Protein AF-0000000086684726 (afdb_homodimer)

InterPro domains:
  IPR029063 S-adenosyl-L-methionine-dependent methyltransferase superfamily [G3DSA:3.40.50.150] (18-188)
  IPR029063 S-adenosyl-L-methionine-dependent methyltransferase superfamily [SSF53335] (16-173)

Radius of gyration: 24.06 Å; Cα contacts (8 Å, |Δi|>4): 917; chains: 2; bounding box: 47×76×48 Å

Organism: NCBI:txid175570

Structure (mmCIF, N/CA/C/O backbone):
data_AF-0000000086684726-model_v1
#
loop_
_entity.id
_entity.type
_entity.pdbx_description
1 polymer 'Methyltransferase domain-containing protein'
#
loop_
_atom_site.group_PDB
_atom_site.id
_atom_site.type_symbol
_atom_site.label_atom_id
_atom_site.label_alt_id
_atom_site.label_comp_id
_atom_site.label_asym_id
_atom_site.label_entity_id
_atom_site.label_seq_id
_atom_site.pdbx_PDB_ins_code
_atom_site.Cartn_x
_atom_site.Cartn_y
_atom_site.Cartn_z
_atom_site.occupancy
_atom_site.B_iso_or_equiv
_atom_site.auth_seq_id
_atom_site.auth_comp_id
_atom_site.auth_asym_id
_atom_site.auth_atom_id
_atom_site.pdbx_PDB_model_num
ATOM 1 N N . MET A 1 1 ? 11.695 -33.219 -19.594 1 61.22 1 MET A N 1
ATOM 2 C CA . MET A 1 1 ? 12.453 -32.031 -19.188 1 61.22 1 MET A CA 1
ATOM 3 C C . MET A 1 1 ? 12.594 -31.984 -17.672 1 61.22 1 MET A C 1
ATOM 5 O O . MET A 1 1 ? 11.789 -32.562 -16.938 1 61.22 1 MET A O 1
ATOM 9 N N . ARG A 1 2 ? 13.844 -31.469 -17.125 1 91.81 2 ARG A N 1
ATOM 10 C CA . ARG A 1 2 ? 14.305 -31.406 -15.734 1 91.81 2 ARG A CA 1
ATOM 11 C C . ARG A 1 2 ? 13.258 -30.75 -14.844 1 91.81 2 ARG A C 1
ATOM 13 O O . ARG A 1 2 ? 13.039 -31.203 -13.711 1 91.81 2 ARG A O 1
ATOM 20 N N . ILE A 1 3 ? 12.375 -30.047 -15.414 1 97.62 3 ILE A N 1
ATOM 21 C CA . ILE A 1 3 ? 11.414 -29.312 -14.609 1 97.62 3 ILE A CA 1
ATOM 22 C C . ILE A 1 3 ? 10.25 -30.219 -14.227 1 97.62 3 ILE A C 1
ATOM 24 O O . ILE A 1 3 ? 9.891 -30.328 -13.055 1 97.62 3 ILE A O 1
ATOM 28 N N . ARG A 1 4 ? 9.664 -30.953 -15.18 1 96.06 4 ARG A N 1
ATOM 29 C CA . ARG A 1 4 ? 8.539 -31.859 -14.953 1 96.06 4 ARG A CA 1
ATOM 30 C C . ARG A 1 4 ? 8.898 -32.938 -13.938 1 96.06 4 ARG A C 1
ATOM 32 O O . ARG A 1 4 ? 8.078 -33.312 -13.094 1 96.06 4 ARG A O 1
ATOM 39 N N . GLU A 1 5 ? 10.117 -33.406 -14.078 1 97.06 5 GLU A N 1
ATOM 40 C CA . GLU A 1 5 ? 10.578 -34.438 -13.148 1 97.06 5 GLU A CA 1
ATOM 41 C C . GLU A 1 5 ? 10.617 -33.906 -11.719 1 97.06 5 GLU A C 1
ATOM 43 O O . GLU A 1 5 ? 10.211 -34.594 -10.781 1 97.06 5 GLU A O 1
ATOM 48 N N . VAL A 1 6 ? 11.117 -32.688 -11.57 1 98.25 6 VAL A N 1
ATOM 49 C CA . VAL A 1 6 ? 11.211 -32.062 -10.25 1 98.25 6 VAL A CA 1
ATOM 50 C C . VAL A 1 6 ? 9.805 -31.844 -9.688 1 98.25 6 VAL A C 1
ATOM 52 O O . VAL A 1 6 ? 9.555 -32.094 -8.508 1 98.25 6 VAL A O 1
ATOM 55 N N . ARG A 1 7 ? 8.867 -31.406 -10.531 1 98.25 7 ARG A N 1
ATOM 56 C CA . ARG A 1 7 ? 7.488 -31.188 -10.102 1 98.25 7 ARG A CA 1
ATOM 57 C C . ARG A 1 7 ? 6.832 -32.5 -9.664 1 98.25 7 ARG A C 1
ATOM 59 O O . ARG A 1 7 ? 6.172 -32.531 -8.625 1 98.25 7 ARG A O 1
ATOM 66 N N . GLU A 1 8 ? 7.074 -33.531 -10.469 1 97.44 8 GLU A N 1
ATOM 67 C CA . GLU A 1 8 ? 6.496 -34.812 -10.164 1 97.44 8 GLU A CA 1
ATOM 68 C C . GLU A 1 8 ? 7.066 -35.375 -8.859 1 97.44 8 GLU A C 1
ATOM 70 O O . GLU A 1 8 ? 6.336 -35.969 -8.055 1 97.44 8 GLU A O 1
ATOM 75 N N . LYS A 1 9 ? 8.328 -35.25 -8.719 1 97.56 9 LYS A N 1
ATOM 76 C CA . LYS A 1 9 ? 8.977 -35.688 -7.492 1 97.56 9 LYS A CA 1
ATOM 77 C C . LYS A 1 9 ? 8.43 -34.969 -6.273 1 97.56 9 LYS A C 1
ATOM 79 O O . LYS A 1 9 ? 8.188 -35.562 -5.23 1 97.56 9 LYS A O 1
ATOM 84 N N . LEU A 1 10 ? 8.273 -33.625 -6.379 1 97.62 10 LEU A N 1
ATOM 85 C CA . LEU A 1 10 ? 7.734 -32.844 -5.277 1 97.62 10 LEU A CA 1
ATOM 86 C C . LEU A 1 10 ? 6.336 -33.312 -4.898 1 97.62 10 LEU A C 1
ATOM 88 O O . LEU A 1 10 ? 6.008 -33.406 -3.715 1 97.62 10 LEU A O 1
ATOM 92 N N . GLU A 1 11 ? 5.523 -33.562 -5.922 1 96 11 GLU A N 1
ATOM 93 C CA . GLU A 1 11 ? 4.16 -34 -5.688 1 96 11 GLU A CA 1
ATOM 94 C C . GLU A 1 11 ? 4.141 -35.375 -5.023 1 96 11 GLU A C 1
ATOM 96 O O . GLU A 1 11 ? 3.377 -35.625 -4.082 1 96 11 GLU A O 1
ATOM 101 N N . ARG A 1 12 ? 4.973 -36.219 -5.469 1 96.06 12 ARG A N 1
ATOM 102 C CA . ARG A 1 12 ? 4.977 -37.594 -5.027 1 96.06 12 ARG A CA 1
ATOM 103 C C . ARG A 1 12 ? 5.625 -37.75 -3.652 1 96.06 12 ARG A C 1
ATOM 105 O O . ARG A 1 12 ? 5.09 -38.406 -2.771 1 96.06 12 ARG A O 1
ATOM 112 N N . ASP A 1 13 ? 6.762 -37.125 -3.402 1 96.38 13 ASP A N 1
ATOM 113 C CA . ASP A 1 13 ? 7.609 -37.375 -2.244 1 96.38 13 ASP A CA 1
ATOM 114 C C . ASP A 1 13 ? 7.531 -36.25 -1.232 1 96.38 13 ASP A C 1
ATOM 116 O O . ASP A 1 13 ? 7.953 -36.406 -0.085 1 96.38 13 ASP A O 1
ATOM 120 N N . GLY A 1 14 ? 6.996 -35.094 -1.645 1 96.75 14 GLY A N 1
ATOM 121 C CA . GLY A 1 14 ? 7.129 -33.906 -0.823 1 96.75 14 GLY A CA 1
ATOM 122 C C . GLY A 1 14 ? 8.5 -33.25 -0.923 1 96.75 14 GLY A C 1
ATOM 123 O O . GLY A 1 14 ? 9.344 -33.719 -1.697 1 96.75 14 GLY A O 1
ATOM 124 N N . PRO A 1 15 ? 8.641 -32.125 -0.249 1 97.44 15 PRO A N 1
ATOM 125 C CA . PRO A 1 15 ? 9.938 -31.469 -0.28 1 97.44 15 PRO A CA 1
ATOM 126 C C . PRO A 1 15 ? 11.008 -32.188 0.53 1 97.44 15 PRO A C 1
ATOM 128 O O . PRO A 1 15 ? 10.68 -32.938 1.456 1 97.44 15 PRO A O 1
ATOM 131 N N . PRO A 1 16 ? 12.258 -32.031 0.185 1 95.75 16 PRO A N 1
ATOM 132 C CA . PRO A 1 16 ? 13.328 -32.688 0.925 1 95.75 16 PRO A CA 1
ATOM 133 C C . PRO A 1 16 ? 13.383 -32.281 2.393 1 95.75 16 PRO A C 1
ATOM 135 O O . PRO A 1 16 ? 13.914 -33 3.229 1 95.75 16 PRO A O 1
ATOM 138 N N . TRP A 1 17 ? 12.828 -31.109 2.689 1 96.5 17 TRP A N 1
ATOM 139 C CA . TRP A 1 17 ? 12.742 -30.562 4.043 1 96.5 17 TRP A CA 1
ATOM 140 C C . TRP A 1 17 ? 11.43 -29.812 4.246 1 96.5 17 TRP A C 1
ATOM 142 O O . TRP A 1 17 ? 10.969 -29.109 3.344 1 96.5 17 TRP A O 1
ATOM 152 N N . ALA A 1 18 ? 10.812 -29.984 5.297 1 97 18 ALA A N 1
ATOM 153 C CA . ALA A 1 18 ? 9.602 -29.25 5.652 1 97 18 ALA A CA 1
ATOM 154 C C . ALA A 1 18 ? 9.633 -28.812 7.113 1 97 18 ALA A C 1
ATOM 156 O O . ALA A 1 18 ? 10.32 -29.422 7.934 1 97 18 ALA A O 1
ATOM 157 N N . ARG A 1 19 ? 8.961 -27.75 7.5 1 95.88 19 ARG A N 1
ATOM 158 C CA . ARG A 1 19 ? 8.938 -27.219 8.852 1 95.88 19 ARG A CA 1
ATOM 159 C C . ARG A 1 19 ? 8.336 -28.219 9.828 1 95.88 19 ARG A C 1
ATOM 161 O O . ARG A 1 19 ? 8.75 -28.281 10.992 1 95.88 19 ARG A O 1
ATOM 168 N N . ASP A 1 20 ? 7.332 -28.953 9.383 1 93.88 20 ASP A N 1
ATOM 169 C CA . ASP A 1 20 ? 6.746 -30.094 10.094 1 93.88 20 ASP A CA 1
ATOM 170 C C . ASP A 1 20 ? 6.059 -31.047 9.125 1 93.88 20 ASP A C 1
ATOM 172 O O . ASP A 1 20 ? 6.07 -30.828 7.91 1 93.88 20 ASP A O 1
ATOM 176 N N . ASP A 1 21 ? 5.43 -32.062 9.602 1 91.81 21 ASP A N 1
ATOM 177 C CA . ASP A 1 21 ? 4.938 -33.156 8.781 1 91.81 21 ASP A CA 1
ATOM 178 C C . ASP A 1 21 ? 3.766 -32.719 7.91 1 91.81 21 ASP A C 1
ATOM 180 O O . ASP A 1 21 ? 3.574 -33.219 6.805 1 91.81 21 ASP A O 1
ATOM 184 N N . ASN A 1 22 ? 3.043 -31.766 8.344 1 93.31 22 ASN A N 1
ATOM 185 C CA . ASN A 1 22 ? 1.825 -31.375 7.637 1 93.31 22 ASN A CA 1
ATOM 186 C C . ASN A 1 22 ? 1.992 -30.031 6.93 1 93.31 22 ASN A C 1
ATOM 188 O O . ASN A 1 22 ? 1.096 -29.594 6.207 1 93.31 22 ASN A O 1
ATOM 192 N N . ASP A 1 23 ? 3.143 -29.453 7.07 1 95.5 23 ASP A N 1
ATOM 193 C CA . ASP A 1 23 ? 3.342 -28.078 6.629 1 95.5 23 ASP A CA 1
ATOM 194 C C . ASP A 1 23 ? 3.242 -27.969 5.109 1 95.5 23 ASP A C 1
ATOM 196 O O . ASP A 1 23 ? 2.592 -27.062 4.59 1 95.5 23 ASP A O 1
ATOM 200 N N . PHE A 1 24 ? 3.889 -28.922 4.418 1 96.38 24 PHE A N 1
ATOM 201 C CA . PHE A 1 24 ? 3.895 -28.891 2.961 1 96.38 24 PHE A CA 1
ATOM 202 C C . PHE A 1 24 ? 2.471 -28.922 2.414 1 96.38 24 PHE A C 1
ATOM 204 O O . PHE A 1 24 ? 2.109 -28.094 1.569 1 96.38 24 PHE A O 1
ATOM 211 N N . ARG A 1 25 ? 1.655 -29.781 2.9 1 93.06 25 ARG A N 1
ATOM 212 C CA . ARG A 1 25 ? 0.284 -29.953 2.428 1 93.06 25 ARG A CA 1
ATOM 213 C C . ARG A 1 25 ? -0.541 -28.688 2.693 1 93.06 25 ARG A C 1
ATOM 215 O O . ARG A 1 25 ? -1.394 -28.328 1.886 1 93.06 25 ARG A O 1
ATOM 222 N N . THR A 1 26 ? -0.27 -28 3.729 1 92 26 THR A N 1
ATOM 223 C CA . THR A 1 26 ? -1.073 -26.859 4.148 1 92 26 THR A CA 1
ATOM 224 C C . THR A 1 26 ? -0.621 -25.578 3.438 1 92 26 THR A C 1
ATOM 226 O O . THR A 1 26 ? -1.438 -24.719 3.127 1 92 26 THR A O 1
ATOM 229 N N . VAL A 1 27 ? 0.619 -25.531 3.119 1 94.94 27 VAL A N 1
ATOM 230 C CA . VAL A 1 27 ? 1.208 -24.266 2.674 1 94.94 27 VAL A CA 1
ATOM 231 C C . VAL A 1 27 ? 1.315 -24.266 1.15 1 94.94 27 VAL A C 1
ATOM 233 O O . VAL A 1 27 ? 1.124 -23.219 0.516 1 94.94 27 VAL A O 1
ATOM 236 N N . ALA A 1 28 ? 1.524 -25.375 0.57 1 96.31 28 ALA A N 1
ATOM 237 C CA . ALA A 1 28 ? 1.845 -25.438 -0.854 1 96.31 28 ALA A CA 1
ATOM 238 C C . ALA A 1 28 ? 0.579 -25.391 -1.704 1 96.31 28 ALA A C 1
ATOM 240 O O . ALA A 1 28 ? -0.448 -25.969 -1.332 1 96.31 28 ALA A O 1
ATOM 241 N N . LEU A 1 29 ? 0.647 -24.719 -2.832 1 97.88 29 LEU A N 1
ATOM 242 C CA . LEU A 1 29 ? -0.391 -24.828 -3.852 1 97.88 29 LEU A CA 1
ATOM 243 C C . LEU A 1 29 ? -0.5 -26.266 -4.371 1 97.88 29 LEU A C 1
ATOM 245 O O . LEU A 1 29 ? 0.508 -26.875 -4.723 1 97.88 29 LEU A O 1
ATOM 249 N N . PRO A 1 30 ? -1.671 -26.828 -4.402 1 97.12 30 PRO A N 1
ATOM 250 C CA . PRO A 1 30 ? -1.813 -28.188 -4.914 1 97.12 30 PRO A CA 1
ATOM 251 C C . PRO A 1 30 ? -1.325 -28.344 -6.352 1 97.12 30 PRO A C 1
ATOM 253 O O . PRO A 1 30 ? -1.469 -27.406 -7.152 1 97.12 30 PRO A O 1
ATOM 256 N N . ALA A 1 31 ? -0.824 -29.547 -6.676 1 97.38 31 ALA A N 1
ATOM 257 C CA . ALA A 1 31 ? -0.198 -29.828 -7.965 1 97.38 31 ALA A CA 1
ATOM 258 C C . ALA A 1 31 ? -1.149 -29.516 -9.117 1 97.38 31 ALA A C 1
ATOM 260 O O . ALA A 1 31 ? -0.731 -28.984 -10.148 1 97.38 31 ALA A O 1
ATOM 261 N N . HIS A 1 32 ? -2.361 -29.875 -8.93 1 97.31 32 HIS A N 1
ATOM 262 C CA . HIS A 1 32 ? -3.34 -29.625 -9.984 1 97.31 32 HIS A CA 1
ATOM 263 C C . HIS A 1 32 ? -3.533 -28.141 -10.227 1 97.31 32 HIS A C 1
ATOM 265 O O . HIS A 1 32 ? -3.666 -27.703 -11.375 1 97.31 32 HIS A O 1
ATOM 271 N N . ASP A 1 33 ? -3.68 -27.312 -9.203 1 98.44 33 ASP A N 1
ATOM 272 C CA . ASP A 1 33 ? -3.775 -25.859 -9.344 1 98.44 33 ASP A CA 1
ATOM 273 C C . ASP A 1 33 ? -2.514 -25.281 -9.984 1 98.44 33 ASP A C 1
ATOM 275 O O . ASP A 1 33 ? -2.584 -24.328 -10.766 1 98.44 33 ASP A O 1
ATOM 279 N N . CYS A 1 34 ? -1.343 -25.844 -9.688 1 98.69 34 CYS A N 1
ATOM 280 C CA . CYS A 1 34 ? -0.099 -25.469 -10.352 1 98.69 34 CYS A CA 1
ATOM 281 C C . CYS A 1 34 ? -0.183 -25.719 -11.852 1 98.69 34 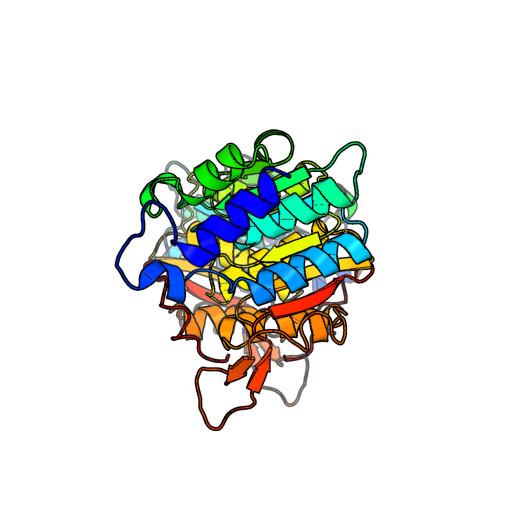CYS A C 1
ATOM 283 O O . CYS A 1 34 ? 0.302 -24.906 -12.648 1 98.69 34 CYS A O 1
ATOM 285 N N . ASP A 1 35 ? -0.752 -26.844 -12.219 1 98.56 35 ASP A N 1
ATOM 286 C CA . ASP A 1 35 ? -0.927 -27.156 -13.633 1 98.56 35 ASP A CA 1
ATOM 287 C C . ASP A 1 35 ? -1.808 -26.109 -14.312 1 98.56 35 ASP A C 1
ATOM 289 O O . ASP A 1 35 ? -1.526 -25.688 -15.438 1 98.56 35 ASP A O 1
ATOM 293 N N . LEU A 1 36 ? -2.896 -25.719 -13.641 1 98.69 36 LEU A N 1
ATOM 294 C CA . LEU A 1 36 ? -3.781 -24.703 -14.18 1 98.69 36 LEU A CA 1
ATOM 295 C C . LEU A 1 36 ? -3.047 -23.375 -14.336 1 98.69 36 LEU A C 1
ATOM 297 O O . LEU A 1 36 ? -3.211 -22.688 -15.344 1 98.69 36 LEU A O 1
ATOM 301 N N . LEU A 1 37 ? -2.283 -23.031 -13.359 1 98.88 37 LEU A N 1
ATOM 302 C CA . LEU A 1 37 ? -1.477 -21.812 -13.422 1 98.88 37 LEU A CA 1
ATOM 303 C C . LEU A 1 37 ? -0.51 -21.859 -14.602 1 98.88 37 LEU A C 1
ATOM 305 O O . LEU A 1 37 ? -0.427 -20.906 -15.375 1 98.88 37 LEU A O 1
ATOM 309 N N . ARG A 1 38 ? 0.219 -22.984 -14.734 1 98.75 38 ARG A N 1
ATOM 310 C CA . ARG A 1 38 ? 1.141 -23.188 -15.844 1 98.75 38 ARG A CA 1
ATOM 311 C C . ARG A 1 38 ? 0.432 -23.016 -17.188 1 98.75 38 ARG A C 1
ATOM 313 O O . ARG A 1 38 ? 0.893 -22.266 -18.047 1 98.75 38 ARG A O 1
ATOM 320 N N . ASP A 1 39 ? -0.65 -23.672 -17.328 1 98.56 39 ASP A N 1
ATOM 321 C CA . ASP A 1 39 ? -1.38 -23.656 -18.594 1 98.56 39 ASP A CA 1
ATOM 322 C C . ASP A 1 39 ? -1.884 -22.25 -18.922 1 98.56 39 ASP A C 1
ATOM 324 O O . ASP A 1 39 ? -1.852 -21.828 -20.078 1 98.56 39 ASP A O 1
ATOM 328 N N . LEU A 1 40 ? -2.371 -21.547 -17.891 1 98.69 40 LEU A N 1
ATOM 329 C CA . LEU A 1 40 ? -2.84 -20.172 -18.062 1 98.69 40 LEU A CA 1
ATOM 330 C C . LEU A 1 40 ? -1.716 -19.281 -18.562 1 98.69 40 LEU A C 1
ATOM 332 O O . LEU A 1 40 ? -1.909 -18.5 -19.5 1 98.69 40 LEU A O 1
ATOM 336 N N . LEU A 1 41 ? -0.564 -19.375 -17.984 1 98.81 41 LEU A N 1
ATOM 337 C CA . LEU A 1 41 ? 0.571 -18.547 -18.359 1 98.81 41 LEU A CA 1
ATOM 338 C C . LEU A 1 41 ? 1.058 -18.875 -19.766 1 98.81 41 LEU A C 1
ATOM 340 O O . LEU A 1 41 ? 1.5 -17.984 -20.5 1 98.81 41 LEU A O 1
ATOM 344 N N . ILE A 1 42 ? 1.003 -20.156 -20.156 1 98.75 42 ILE A N 1
ATOM 345 C CA . ILE A 1 42 ? 1.355 -20.547 -21.5 1 98.75 42 ILE A CA 1
ATOM 346 C C . ILE A 1 42 ? 0.373 -19.938 -22.5 1 98.75 42 ILE A C 1
ATOM 348 O O . ILE A 1 42 ? 0.782 -19.359 -23.516 1 98.75 42 ILE A O 1
ATOM 352 N N . THR A 1 43 ? -0.914 -20.078 -22.203 1 98.12 43 THR A N 1
ATOM 353 C CA . THR A 1 43 ? -1.956 -19.531 -23.062 1 98.12 43 THR A CA 1
ATOM 354 C C . THR A 1 43 ? -1.76 -18.031 -23.25 1 98.12 43 THR A C 1
ATOM 356 O O . THR A 1 43 ? -1.942 -17.516 -24.359 1 98.12 43 THR A O 1
ATOM 359 N N . GLU A 1 44 ? -1.33 -17.312 -22.219 1 98.12 44 GLU A N 1
ATOM 360 C CA . GLU A 1 44 ? -1.139 -15.867 -22.234 1 98.12 44 GLU A CA 1
ATOM 361 C C . GLU A 1 44 ? 0.215 -15.5 -22.844 1 98.12 44 GLU A C 1
ATOM 363 O O . GLU A 1 44 ? 0.525 -14.312 -23 1 98.12 44 GLU A O 1
ATOM 368 N N . ARG A 1 45 ? 1.007 -16.484 -23.109 1 98.62 45 ARG A N 1
ATOM 369 C CA . ARG A 1 45 ? 2.359 -16.312 -23.625 1 98.62 45 ARG A CA 1
ATOM 370 C C . ARG A 1 45 ? 3.17 -15.367 -22.734 1 98.62 45 ARG A C 1
ATOM 372 O O . ARG A 1 45 ? 3.838 -14.461 -23.219 1 98.62 45 ARG A O 1
ATOM 379 N N . ALA A 1 46 ? 3.045 -15.578 -21.422 1 98.75 46 ALA A N 1
ATOM 380 C CA . ALA A 1 46 ? 3.76 -14.742 -20.469 1 98.75 46 ALA A CA 1
ATOM 381 C C . ALA A 1 46 ? 5.266 -14.953 -20.578 1 98.75 46 ALA A C 1
ATOM 383 O O . ALA A 1 46 ? 5.738 -16.094 -20.609 1 98.75 46 ALA A O 1
ATOM 384 N N . ALA A 1 47 ? 6.004 -13.875 -20.594 1 98.81 47 ALA A N 1
ATOM 385 C CA . ALA A 1 47 ? 7.465 -13.922 -20.641 1 98.81 47 ALA A CA 1
ATOM 386 C C . ALA A 1 47 ? 8.086 -13.445 -19.344 1 98.81 47 ALA A C 1
ATOM 388 O O . ALA A 1 47 ? 9.18 -13.875 -18.969 1 98.81 47 ALA A O 1
ATOM 389 N N . THR A 1 48 ? 7.453 -12.516 -18.719 1 98.94 48 THR A N 1
ATOM 390 C CA . THR A 1 48 ? 7.926 -11.93 -17.469 1 98.94 48 THR A CA 1
ATOM 391 C C . THR A 1 48 ? 6.867 -12.055 -16.375 1 98.94 48 THR A C 1
ATOM 393 O O . THR A 1 48 ? 5.73 -11.609 -16.547 1 98.94 48 THR A O 1
ATOM 396 N N . VAL A 1 49 ? 7.25 -12.703 -15.242 1 98.94 49 VAL A N 1
ATOM 397 C CA . VAL A 1 49 ? 6.301 -12.969 -14.172 1 98.94 49 VAL A CA 1
ATOM 398 C C . VAL A 1 49 ? 6.898 -12.547 -12.828 1 98.94 49 VAL A C 1
ATOM 400 O O . VAL A 1 49 ? 8.086 -12.781 -12.57 1 98.94 49 VAL A O 1
ATOM 403 N N . VAL A 1 50 ? 6.129 -11.867 -12 1 99 50 VAL A N 1
ATOM 404 C CA . VAL A 1 50 ? 6.469 -11.578 -10.609 1 99 50 VAL A CA 1
ATOM 405 C C . VAL A 1 50 ? 5.688 -12.508 -9.68 1 99 50 VAL A C 1
ATOM 407 O O . VAL A 1 50 ? 4.477 -12.688 -9.844 1 99 50 VAL A O 1
ATOM 410 N N . GLU A 1 51 ? 6.34 -13.148 -8.797 1 99 51 GLU A N 1
ATOM 411 C CA . GLU A 1 51 ? 5.703 -14.008 -7.801 1 99 51 GLU A CA 1
ATOM 412 C C . GLU A 1 51 ? 6.004 -13.523 -6.383 1 99 51 GLU A C 1
ATOM 414 O O . GLU A 1 51 ? 7.156 -13.242 -6.047 1 99 51 GLU A O 1
ATOM 419 N N . ILE A 1 52 ? 4.977 -13.367 -5.625 1 98.94 52 ILE A N 1
ATOM 420 C CA . ILE A 1 52 ? 5.09 -13.031 -4.211 1 98.94 52 ILE A CA 1
ATOM 421 C C . ILE A 1 52 ? 4.809 -14.266 -3.363 1 98.94 52 ILE A C 1
ATOM 423 O O . ILE A 1 52 ? 3.674 -14.75 -3.318 1 98.94 52 ILE A O 1
ATOM 427 N N . GLY A 1 53 ? 5.816 -14.719 -2.656 1 98.75 53 GLY A N 1
ATOM 428 C CA . GLY A 1 53 ? 5.73 -15.977 -1.931 1 98.75 53 GLY A CA 1
ATOM 429 C C . GLY A 1 53 ? 6.336 -17.141 -2.688 1 98.75 53 GLY A C 1
ATOM 430 O O . GLY A 1 53 ? 6.086 -17.312 -3.883 1 98.75 53 GLY A O 1
ATOM 431 N N . LEU A 1 54 ? 7.164 -17.922 -2.021 1 98.75 54 LEU A N 1
ATOM 432 C CA . LEU A 1 54 ? 7.828 -19.047 -2.672 1 98.75 54 LEU A CA 1
ATOM 433 C C . LEU A 1 54 ? 7.586 -20.344 -1.901 1 98.75 54 LEU A C 1
ATOM 435 O O . LEU A 1 54 ? 7.242 -21.375 -2.494 1 98.75 54 LEU A O 1
ATOM 439 N N . ALA A 1 55 ? 7.82 -20.281 -0.528 1 98.12 55 ALA A N 1
ATOM 440 C CA . ALA A 1 55 ? 7.723 -21.438 0.368 1 98.12 55 ALA A CA 1
ATOM 441 C C . ALA A 1 55 ? 8.438 -22.656 -0.216 1 98.12 55 ALA A C 1
ATOM 443 O O . ALA A 1 55 ? 9.656 -22.641 -0.389 1 98.12 55 ALA A O 1
ATOM 444 N N . TYR A 1 56 ? 7.73 -23.672 -0.68 1 98.31 56 TYR A N 1
ATOM 445 C CA . TYR A 1 56 ? 8.344 -24.938 -1.073 1 98.31 56 TYR A CA 1
ATOM 446 C C . TYR A 1 56 ? 8.555 -25 -2.582 1 98.31 56 TYR A C 1
ATOM 448 O O . TYR A 1 56 ? 9.07 -25.984 -3.105 1 98.31 56 TYR A O 1
ATOM 456 N N . GLY A 1 57 ? 8.109 -24 -3.369 1 98.5 57 GLY A N 1
ATOM 457 C CA . GLY A 1 57 ? 8.516 -23.812 -4.754 1 98.5 57 GLY A CA 1
ATOM 458 C C . GLY A 1 57 ? 7.523 -24.391 -5.746 1 98.5 57 GLY A C 1
ATOM 459 O O . GLY A 1 57 ? 7.77 -24.375 -6.957 1 98.5 57 GLY A O 1
ATOM 460 N N . GLY A 1 58 ? 6.336 -24.891 -5.25 1 98.44 58 GLY A N 1
ATOM 461 C CA . GLY A 1 58 ? 5.375 -25.531 -6.137 1 98.44 58 GLY A CA 1
ATOM 462 C C . GLY A 1 58 ? 4.895 -24.625 -7.25 1 98.44 58 GLY A C 1
ATOM 463 O O . GLY A 1 58 ? 5.012 -24.953 -8.43 1 98.44 58 GLY A O 1
ATOM 464 N N . SER A 1 59 ? 4.336 -23.453 -6.895 1 98.81 59 SER A N 1
ATOM 465 C CA . SER A 1 59 ? 3.861 -22.516 -7.902 1 98.81 59 SER A CA 1
ATOM 466 C C . SER A 1 59 ? 5.008 -22.016 -8.773 1 98.81 59 SER A C 1
ATOM 468 O O . SER A 1 59 ? 4.848 -21.844 -9.984 1 98.81 59 SER A O 1
ATOM 470 N N . ALA A 1 60 ? 6.141 -21.797 -8.203 1 98.88 60 ALA A N 1
ATOM 471 C CA . ALA A 1 60 ? 7.289 -21.266 -8.938 1 98.88 60 ALA A CA 1
ATOM 472 C C . ALA A 1 60 ? 7.766 -22.266 -10 1 98.88 60 ALA A C 1
ATOM 474 O O . ALA A 1 60 ? 8.156 -21.859 -11.102 1 98.88 60 ALA A O 1
ATOM 475 N N . LEU A 1 61 ? 7.824 -23.531 -9.656 1 98.88 61 LEU A N 1
ATOM 476 C CA . LEU A 1 61 ? 8.18 -24.562 -10.633 1 98.88 61 LEU A CA 1
ATOM 477 C C . LEU A 1 61 ? 7.211 -24.547 -11.812 1 98.88 61 LEU A C 1
ATOM 479 O O . LEU A 1 61 ? 7.633 -24.656 -12.969 1 98.88 61 LEU A O 1
ATOM 483 N N . ALA A 1 62 ? 5.898 -24.422 -11.508 1 98.88 62 ALA A N 1
ATOM 484 C CA . ALA A 1 62 ? 4.887 -24.359 -12.555 1 98.88 62 ALA A CA 1
ATOM 485 C C . ALA A 1 62 ? 5.082 -23.109 -13.43 1 98.88 62 ALA A C 1
ATOM 487 O O . ALA A 1 62 ? 4.98 -23.188 -14.656 1 98.88 62 ALA A O 1
ATOM 488 N N . ILE A 1 63 ? 5.324 -21.969 -12.805 1 98.94 63 ILE A N 1
ATOM 489 C CA . ILE A 1 63 ? 5.566 -20.719 -13.531 1 98.94 63 ILE A CA 1
ATOM 490 C C . ILE A 1 63 ? 6.809 -20.859 -14.406 1 98.94 63 ILE A C 1
ATOM 492 O O . ILE A 1 63 ? 6.793 -20.5 -15.586 1 98.94 63 ILE A O 1
ATOM 496 N N . GLY A 1 64 ? 7.883 -21.391 -13.828 1 98.81 64 GLY A N 1
ATOM 497 C CA . GLY A 1 64 ? 9.086 -21.641 -14.609 1 98.81 64 GLY A CA 1
ATOM 498 C C . GLY A 1 64 ? 8.844 -22.516 -15.82 1 98.81 64 GLY A C 1
ATOM 499 O O . GLY A 1 64 ? 9.344 -22.234 -16.906 1 98.81 64 GLY A O 1
ATOM 500 N N . GLU A 1 65 ? 8.117 -23.609 -15.617 1 98.69 65 GLU A N 1
ATOM 501 C CA . GLU A 1 65 ? 7.781 -24.484 -16.734 1 98.69 65 GLU A CA 1
ATOM 502 C C . GLU A 1 65 ? 7.043 -23.734 -17.828 1 98.69 65 GLU A C 1
ATOM 504 O O . GLU A 1 65 ? 7.32 -23.922 -19.016 1 98.69 65 GLU A O 1
ATOM 509 N N . ALA A 1 66 ? 6.113 -22.906 -17.453 1 98.81 66 ALA A N 1
ATOM 510 C CA . ALA A 1 66 ? 5.367 -22.109 -18.422 1 98.81 66 ALA A CA 1
ATOM 511 C C . ALA A 1 66 ? 6.297 -21.203 -19.219 1 98.81 66 ALA A C 1
ATOM 513 O O . ALA A 1 66 ? 6.199 -21.125 -20.453 1 98.81 66 ALA A O 1
ATOM 514 N N . LEU A 1 67 ? 7.191 -20.516 -18.5 1 98.69 67 LEU A N 1
ATOM 515 C CA . LEU A 1 67 ? 8.086 -19.562 -19.156 1 98.69 67 LEU A CA 1
ATOM 516 C C . LEU A 1 67 ? 8.984 -20.25 -20.156 1 98.69 67 LEU A C 1
ATOM 518 O O . LEU A 1 67 ? 9.211 -19.75 -21.266 1 98.69 67 LEU A O 1
ATOM 522 N N . VAL A 1 68 ? 9.484 -21.406 -19.781 1 98 68 VAL A N 1
ATOM 523 C CA . VAL A 1 68 ? 10.344 -22.172 -20.688 1 98 68 VAL A CA 1
ATOM 524 C C . VAL A 1 68 ? 9.531 -22.656 -21.891 1 98 68 VAL A C 1
ATOM 526 O O . VAL A 1 68 ? 10 -22.594 -23.031 1 98 68 VAL A O 1
ATOM 529 N N . ALA A 1 69 ? 8.352 -23.125 -21.672 1 98.12 69 ALA A N 1
ATOM 530 C CA . ALA A 1 69 ? 7.492 -23.625 -22.734 1 98.12 69 ALA A CA 1
ATOM 531 C C . ALA A 1 69 ? 7.148 -22.516 -23.719 1 98.12 69 ALA A C 1
ATOM 533 O O . ALA A 1 69 ? 7.082 -22.766 -24.938 1 98.12 69 ALA A O 1
ATOM 534 N N . VAL A 1 70 ? 6.82 -21.328 -23.219 1 98.19 70 VAL A N 1
ATOM 535 C CA . VAL A 1 70 ? 6.504 -20.188 -24.078 1 98.19 70 VAL A CA 1
ATOM 536 C C . VAL A 1 70 ? 7.695 -19.859 -24.969 1 98.19 70 VAL A C 1
ATOM 538 O O . VAL A 1 70 ? 7.523 -19.531 -26.156 1 98.19 70 VAL A O 1
ATOM 541 N N . GLY A 1 71 ? 8.859 -19.906 -24.375 1 96.94 71 GLY A N 1
ATOM 542 C CA . GLY A 1 71 ? 10.07 -19.797 -25.172 1 96.94 71 GLY A CA 1
ATOM 543 C C . GLY A 1 71 ? 10.383 -18.375 -25.609 1 96.94 71 GLY A C 1
ATOM 544 O O . GLY A 1 71 ? 10.867 -18.156 -26.719 1 96.94 71 GLY A O 1
ATOM 545 N N . SER A 1 72 ? 10.023 -17.484 -24.781 1 96.25 72 SER A N 1
ATOM 546 C CA . SER A 1 72 ? 10.383 -16.109 -25.078 1 96.25 72 SER A CA 1
ATOM 547 C C . SER A 1 72 ? 11.898 -15.914 -25.062 1 96.25 72 SER A C 1
ATOM 549 O O . SER A 1 72 ? 12.625 -16.703 -24.453 1 96.25 72 SER A O 1
ATOM 551 N N . GLU A 1 73 ? 12.422 -14.859 -25.672 1 96.06 73 GLU A N 1
ATOM 552 C CA . GLU A 1 73 ? 13.852 -14.57 -25.75 1 96.06 73 GLU A CA 1
ATOM 553 C C . GLU A 1 73 ? 14.406 -14.156 -24.391 1 96.06 73 GLU A C 1
ATOM 555 O O . GLU A 1 73 ? 15.578 -14.383 -24.094 1 96.06 73 GLU A O 1
ATOM 560 N N . ARG A 1 74 ? 13.57 -13.5 -23.594 1 95.5 74 ARG A N 1
ATOM 561 C CA . ARG A 1 74 ? 14.055 -13.016 -22.312 1 95.5 74 ARG A CA 1
ATOM 562 C C . ARG A 1 74 ? 13.062 -13.344 -21.188 1 95.5 74 ARG A C 1
ATOM 564 O O . ARG A 1 74 ? 12.477 -12.438 -20.594 1 95.5 74 ARG A O 1
ATOM 571 N N . PRO A 1 75 ? 12.867 -14.656 -20.969 1 98.5 75 PRO A N 1
ATOM 572 C CA . PRO A 1 75 ? 11.992 -15.016 -19.844 1 98.5 75 PRO A CA 1
ATOM 573 C C . PRO A 1 75 ? 12.523 -14.531 -18.5 1 98.5 75 PRO A C 1
ATOM 575 O O . PRO A 1 75 ? 13.734 -14.57 -18.266 1 98.5 75 PRO A O 1
ATOM 578 N N . ARG A 1 76 ? 11.727 -13.984 -17.688 1 98.75 76 ARG A N 1
ATOM 579 C CA . ARG A 1 76 ? 12.117 -13.508 -16.359 1 98.75 76 ARG A CA 1
ATOM 580 C C . ARG A 1 76 ? 11.078 -13.891 -15.312 1 98.75 76 ARG A C 1
ATOM 582 O O . ARG A 1 76 ? 9.883 -13.688 -15.516 1 98.75 76 ARG A O 1
ATOM 589 N N . HIS A 1 77 ? 11.516 -14.445 -14.312 1 98.94 77 HIS A N 1
ATOM 590 C CA . HIS A 1 77 ? 10.719 -14.789 -13.141 1 98.94 77 HIS A CA 1
ATOM 591 C C . HIS A 1 77 ? 11.297 -14.164 -11.875 1 98.94 77 HIS A C 1
ATOM 593 O O . HIS A 1 77 ? 12.32 -14.609 -11.367 1 98.94 77 HIS A O 1
ATOM 599 N N . VAL A 1 78 ? 10.688 -13.07 -11.367 1 99 78 VAL A N 1
ATOM 600 C CA . VAL A 1 78 ? 11.125 -12.43 -10.133 1 99 78 VAL A CA 1
ATOM 601 C C . VAL A 1 78 ? 10.305 -12.961 -8.961 1 99 78 VAL A C 1
ATOM 603 O O . VAL A 1 78 ? 9.078 -12.789 -8.922 1 99 78 VAL A O 1
ATOM 606 N N . ILE A 1 79 ? 10.961 -13.609 -8.086 1 98.94 79 ILE A N 1
ATOM 607 C CA . ILE A 1 79 ? 10.32 -14.219 -6.926 1 98.94 79 ILE A CA 1
ATOM 608 C C . ILE A 1 79 ? 10.695 -13.445 -5.66 1 98.94 79 ILE A C 1
ATOM 610 O O . ILE A 1 79 ? 11.875 -13.273 -5.355 1 98.94 79 ILE A O 1
ATOM 614 N N . VAL A 1 80 ? 9.68 -12.992 -4.918 1 98.94 80 VAL A N 1
ATOM 615 C CA . VAL A 1 80 ? 9.883 -12.203 -3.701 1 98.94 80 VAL A CA 1
ATOM 616 C C . VAL A 1 80 ? 9.453 -13.016 -2.484 1 98.94 80 VAL A C 1
ATOM 618 O O . VAL A 1 80 ? 8.273 -13.359 -2.348 1 98.94 80 VAL A O 1
ATOM 621 N N . ASP A 1 81 ? 10.359 -13.328 -1.614 1 98.75 81 ASP A N 1
ATOM 622 C CA . ASP A 1 81 ? 10.086 -14.094 -0.402 1 98.75 81 ASP A CA 1
ATOM 623 C C . ASP A 1 81 ? 11.133 -13.805 0.676 1 98.75 81 ASP A C 1
ATOM 625 O O . ASP A 1 81 ? 12.281 -14.227 0.561 1 98.75 81 ASP A O 1
ATOM 629 N N . PRO A 1 82 ? 10.719 -13.133 1.714 1 98.25 82 PRO A N 1
ATOM 630 C CA . PRO A 1 82 ? 11.695 -12.781 2.748 1 98.25 82 PRO A CA 1
ATOM 631 C C . PRO A 1 82 ? 12.031 -13.961 3.658 1 98.25 82 PRO A C 1
ATOM 633 O O . PRO A 1 82 ? 12.875 -13.828 4.551 1 98.25 82 PRO A O 1
ATOM 636 N N . PHE A 1 83 ? 11.492 -15.148 3.416 1 97.94 83 PHE A N 1
ATOM 637 C CA . PHE A 1 83 ? 11.539 -16.125 4.488 1 97.94 83 PHE A CA 1
ATOM 638 C C . PHE A 1 83 ? 12.258 -17.391 4.031 1 97.94 83 PHE A C 1
ATOM 640 O O . PHE A 1 83 ? 12.336 -18.375 4.773 1 97.94 83 PHE A O 1
ATOM 647 N N . GLN A 1 84 ? 12.805 -17.453 2.82 1 97.31 84 GLN A N 1
ATOM 648 C CA . GLN A 1 84 ? 13.391 -18.672 2.283 1 97.31 84 GLN A CA 1
ATOM 649 C C . GLN A 1 84 ? 14.555 -19.156 3.146 1 97.31 84 GLN A C 1
ATOM 651 O O . GLN A 1 84 ? 14.672 -20.344 3.43 1 97.31 84 GLN A O 1
ATOM 656 N N . ASP A 1 85 ? 15.352 -18.219 3.682 1 96.5 85 ASP A N 1
ATOM 657 C CA . ASP A 1 85 ? 16.5 -18.625 4.484 1 96.5 85 ASP A CA 1
ATOM 658 C C . ASP A 1 85 ? 16.094 -18.875 5.934 1 96.5 85 ASP A C 1
ATOM 660 O O . ASP A 1 85 ? 16.578 -19.812 6.562 1 96.5 85 ASP A O 1
ATOM 664 N N . THR A 1 86 ? 15.133 -18.125 6.465 1 97.06 86 THR A N 1
ATOM 665 C CA . THR A 1 86 ? 14.859 -18.125 7.895 1 97.06 86 THR A CA 1
ATOM 666 C C . THR A 1 86 ? 13.773 -19.141 8.234 1 97.06 86 THR A C 1
ATOM 668 O O . THR A 1 86 ? 13.75 -19.688 9.344 1 97.06 86 THR A O 1
ATOM 671 N N . ALA A 1 87 ? 12.922 -19.391 7.266 1 96.94 87 ALA A N 1
ATOM 672 C CA . ALA A 1 87 ? 11.766 -20.203 7.641 1 96.94 87 ALA A CA 1
ATOM 673 C C . ALA A 1 87 ? 11.695 -21.469 6.797 1 96.94 87 ALA A C 1
ATOM 675 O O . ALA A 1 87 ? 11.18 -22.5 7.254 1 96.94 87 ALA A O 1
ATOM 676 N N . PHE A 1 88 ? 12.266 -21.453 5.559 1 97.88 88 PHE A N 1
ATOM 677 C CA . PHE A 1 88 ? 12.016 -22.562 4.652 1 97.88 88 PHE A CA 1
ATOM 678 C C . PHE A 1 88 ? 13.32 -23.266 4.273 1 97.88 88 PHE A C 1
ATOM 680 O O . PHE A 1 88 ? 13.359 -24.047 3.328 1 97.88 88 PHE A O 1
ATOM 687 N N . SER A 1 89 ? 14.406 -22.891 4.898 1 97.62 89 SER A N 1
ATOM 688 C CA . SER A 1 89 ? 15.711 -23.516 4.719 1 97.62 89 SER A CA 1
ATOM 689 C C . SER A 1 89 ? 16.125 -23.516 3.25 1 97.62 89 SER A C 1
ATOM 691 O O . SER A 1 89 ? 16.734 -24.484 2.777 1 97.62 89 SER A O 1
ATOM 693 N N . ASP A 1 90 ? 15.586 -22.625 2.457 1 98.19 90 ASP A N 1
ATOM 694 C CA . ASP A 1 90 ? 15.898 -22.391 1.052 1 98.19 90 ASP A CA 1
ATOM 695 C C . ASP A 1 90 ? 15.398 -23.531 0.174 1 98.19 90 ASP A C 1
ATOM 697 O O . ASP A 1 90 ? 15.836 -23.688 -0.971 1 98.19 90 ASP A O 1
ATOM 701 N N . VAL A 1 91 ? 14.531 -24.312 0.663 1 98.19 91 VAL A N 1
ATOM 702 C CA . VAL A 1 91 ? 14.117 -25.531 -0.033 1 98.19 91 VAL A CA 1
ATOM 703 C C . VAL A 1 91 ? 13.422 -25.156 -1.341 1 98.19 91 VAL A C 1
ATOM 705 O O . VAL A 1 91 ? 13.586 -25.844 -2.354 1 98.19 91 VAL A O 1
ATOM 708 N N . GLY A 1 92 ? 12.562 -24.109 -1.347 1 98.44 92 GLY A N 1
ATOM 709 C CA . GLY A 1 92 ? 11.906 -23.688 -2.572 1 98.44 92 GLY A CA 1
ATOM 710 C C . GLY A 1 92 ? 12.883 -23.266 -3.656 1 98.44 92 GLY A C 1
ATOM 711 O O . GLY A 1 92 ? 12.75 -23.688 -4.809 1 98.44 92 GLY A O 1
ATOM 712 N N . TRP A 1 93 ? 13.828 -22.484 -3.248 1 98.56 93 TRP A N 1
ATOM 713 C CA . TRP A 1 93 ? 14.82 -22 -4.195 1 98.56 93 TRP A CA 1
ATOM 714 C C . TRP A 1 93 ? 15.688 -23.141 -4.711 1 98.56 93 TRP A C 1
ATOM 716 O O . TRP A 1 93 ? 16 -23.203 -5.898 1 98.56 93 TRP A O 1
ATOM 726 N N . GLU A 1 94 ? 16.078 -24.016 -3.852 1 98.19 94 GLU A N 1
ATOM 727 C CA . GLU A 1 94 ? 16.906 -25.156 -4.234 1 98.19 94 GLU A CA 1
ATOM 728 C C . GLU A 1 94 ? 16.156 -26.062 -5.215 1 98.19 94 GLU A C 1
ATOM 730 O O . GLU A 1 94 ? 16.766 -26.672 -6.098 1 98.19 94 GLU A O 1
ATOM 735 N N . GLN A 1 95 ? 14.867 -26.203 -5.012 1 97.94 95 GLN A N 1
ATOM 736 C CA . GLN A 1 95 ? 14.07 -26.969 -5.969 1 97.94 95 GLN A CA 1
ATOM 737 C C . GLN A 1 95 ? 14.109 -26.328 -7.355 1 97.94 95 GLN A C 1
ATOM 739 O O . GLN A 1 95 ? 14.25 -27.031 -8.359 1 97.94 95 GLN A O 1
ATOM 744 N N . LEU A 1 96 ? 13.992 -25.016 -7.414 1 98.62 96 LEU A N 1
ATOM 745 C CA . LEU A 1 96 ? 14.07 -24.312 -8.688 1 98.62 96 LEU A CA 1
ATOM 746 C C . LEU A 1 96 ? 15.438 -24.531 -9.336 1 98.62 96 LEU A C 1
ATOM 748 O O . LEU A 1 96 ? 15.523 -24.781 -10.547 1 98.62 96 LEU A O 1
ATOM 752 N N . ARG A 1 97 ? 16.422 -24.453 -8.555 1 98.19 97 ARG A N 1
ATOM 753 C CA . ARG A 1 97 ? 17.781 -24.656 -9.062 1 98.19 97 ARG A CA 1
ATOM 754 C C . ARG A 1 97 ? 17.969 -26.062 -9.602 1 98.19 97 ARG A C 1
ATOM 756 O O . ARG A 1 97 ? 18.578 -26.266 -10.648 1 98.19 97 ARG A O 1
ATOM 763 N N . SER A 1 98 ? 17.5 -27.016 -8.852 1 97.69 98 SER A N 1
ATOM 764 C CA . SER A 1 98 ? 17.625 -28.406 -9.273 1 97.69 98 SER A CA 1
ATOM 765 C C . SER A 1 98 ? 16.906 -28.641 -10.594 1 97.69 98 SER A C 1
ATOM 767 O O . SER A 1 98 ? 17.266 -29.547 -11.344 1 97.69 98 SER A O 1
ATOM 769 N N . ALA A 1 99 ? 15.906 -27.812 -10.875 1 98.31 99 ALA A N 1
ATOM 770 C CA . ALA A 1 99 ? 15.133 -27.922 -12.109 1 98.31 99 ALA A CA 1
ATOM 771 C C . ALA A 1 99 ? 15.781 -27.109 -13.227 1 98.31 99 ALA A C 1
ATOM 773 O O . ALA A 1 99 ? 15.289 -27.094 -14.367 1 98.31 99 ALA A O 1
ATOM 774 N N . GLY A 1 100 ? 16.875 -26.391 -12.922 1 97.69 100 GLY A N 1
ATOM 775 C CA . GLY A 1 100 ? 17.578 -25.562 -13.914 1 97.69 100 GLY A CA 1
ATOM 776 C C . GLY A 1 100 ? 16.891 -24.234 -14.156 1 97.69 100 GLY A C 1
ATOM 777 O O . GLY A 1 100 ? 17.109 -23.609 -15.195 1 97.69 100 GLY A O 1
ATOM 778 N N . LEU A 1 101 ? 16.078 -23.781 -13.211 1 98.5 101 LEU A N 1
ATOM 779 C CA . LEU A 1 101 ? 15.258 -22.609 -13.438 1 98.5 101 LEU A CA 1
ATOM 780 C C . LEU A 1 101 ? 15.953 -21.359 -12.906 1 98.5 101 LEU A C 1
ATOM 782 O O . LEU A 1 101 ? 15.461 -20.234 -13.102 1 98.5 101 LEU A O 1
ATOM 786 N N . ASP A 1 102 ? 17.141 -21.547 -12.297 1 96.69 102 ASP A N 1
ATOM 787 C CA . ASP A 1 102 ? 17.875 -20.391 -11.797 1 96.69 102 ASP A CA 1
ATOM 788 C C . ASP A 1 102 ? 18.453 -19.562 -12.953 1 96.69 102 ASP A C 1
ATOM 790 O O . ASP A 1 102 ? 18.938 -18.453 -12.742 1 96.69 102 ASP A O 1
ATOM 794 N N . THR A 1 103 ? 18.297 -19.984 -14.203 1 96.06 103 THR A N 1
ATOM 795 C CA . THR A 1 103 ? 18.719 -19.219 -15.367 1 96.06 103 THR A CA 1
ATOM 796 C C . THR A 1 103 ? 17.656 -18.188 -15.742 1 96.06 103 THR A C 1
ATOM 798 O O . THR A 1 103 ? 17.969 -17.188 -16.391 1 96.06 103 THR A O 1
ATOM 801 N N . VAL A 1 104 ? 16.391 -18.391 -15.352 1 97.88 104 VAL A N 1
ATOM 802 C CA . VAL A 1 104 ? 15.32 -17.469 -15.742 1 97.88 104 VAL A CA 1
ATOM 803 C C . VAL A 1 104 ? 14.719 -16.812 -14.508 1 97.88 104 VAL A C 1
ATOM 805 O O . VAL A 1 104 ? 14.008 -15.812 -14.609 1 97.88 104 VAL A O 1
ATOM 808 N N . ALA A 1 105 ? 15 -17.375 -13.297 1 98.75 105 ALA A N 1
ATOM 809 C CA . ALA A 1 105 ? 14.375 -16.891 -12.07 1 98.75 105 ALA A CA 1
ATOM 810 C C . ALA A 1 105 ? 15.391 -16.188 -11.172 1 98.75 105 ALA A C 1
ATOM 812 O O . ALA A 1 105 ? 16.578 -16.547 -11.172 1 98.75 105 ALA A O 1
ATOM 813 N N . GLU A 1 106 ? 14.969 -15.242 -10.469 1 98.75 106 GLU A N 1
ATOM 814 C CA . GLU A 1 106 ? 15.727 -14.617 -9.391 1 98.75 106 GLU A CA 1
ATOM 815 C C . GLU A 1 106 ? 14.914 -14.562 -8.102 1 98.75 106 GLU A C 1
ATOM 817 O O . GLU A 1 106 ? 13.711 -14.305 -8.133 1 98.75 106 GLU A O 1
ATOM 822 N N . LEU A 1 107 ? 15.539 -14.836 -7.02 1 98.88 107 LEU A N 1
ATOM 823 C CA . LEU A 1 107 ? 14.922 -14.758 -5.699 1 98.88 107 LEU A CA 1
ATOM 824 C C . LEU A 1 107 ? 15.359 -13.492 -4.973 1 98.88 107 LEU A C 1
ATOM 826 O O . LEU A 1 107 ? 16.562 -13.273 -4.773 1 98.88 107 LEU A O 1
ATOM 830 N N . VAL A 1 108 ? 14.438 -12.664 -4.66 1 98.88 108 VAL A N 1
ATOM 831 C CA . VAL A 1 108 ? 14.688 -11.477 -3.848 1 98.88 108 VAL A CA 1
ATOM 832 C C . VAL A 1 108 ? 14.195 -11.719 -2.422 1 98.88 108 VAL A C 1
ATOM 834 O O . VAL A 1 108 ? 13 -11.93 -2.201 1 98.88 108 VAL A O 1
ATOM 837 N N . ARG A 1 109 ? 15.125 -11.703 -1.476 1 98.62 109 ARG A N 1
ATOM 838 C CA . ARG A 1 109 ? 14.82 -12.008 -0.082 1 98.62 109 ARG A CA 1
ATOM 839 C C . ARG A 1 109 ? 14.477 -10.742 0.697 1 98.62 109 ARG A C 1
ATOM 841 O O . ARG A 1 109 ? 15.234 -10.328 1.578 1 98.62 109 ARG A O 1
ATOM 848 N N . ASP A 1 110 ? 13.406 -10.148 0.474 1 98.5 110 ASP A N 1
ATOM 849 C CA . ASP A 1 110 ? 12.906 -8.922 1.1 1 98.5 110 ASP A CA 1
ATOM 850 C C . ASP A 1 110 ? 11.383 -8.867 1.049 1 98.5 110 ASP A C 1
ATOM 852 O O . ASP A 1 110 ? 10.742 -9.711 0.406 1 98.5 110 ASP A O 1
ATOM 856 N N . TRP A 1 111 ? 10.789 -8.008 1.788 1 98.38 111 TRP A N 1
ATOM 857 C CA . TRP A 1 111 ? 9.352 -7.801 1.796 1 98.38 111 TRP A CA 1
ATOM 858 C C . TRP A 1 111 ? 8.859 -7.289 0.443 1 98.38 111 TRP A C 1
ATOM 860 O O . TRP A 1 111 ? 9.516 -6.453 -0.183 1 98.38 111 TRP A O 1
ATOM 870 N N . SER A 1 112 ? 7.711 -7.824 -0.012 1 98.88 112 SER A N 1
ATOM 871 C CA . SER A 1 112 ? 7.16 -7.371 -1.286 1 98.88 112 SER A CA 1
ATOM 872 C C . SER A 1 112 ? 6.898 -5.867 -1.272 1 98.88 112 SER A C 1
ATOM 874 O O . SER A 1 112 ? 7.047 -5.199 -2.297 1 98.88 112 SER A O 1
ATOM 876 N N . SER A 1 113 ? 6.527 -5.285 -0.055 1 98.81 113 SER A N 1
ATOM 877 C CA . SER A 1 113 ? 6.23 -3.861 0.062 1 98.81 113 SER A CA 1
ATOM 878 C C . SER A 1 113 ? 7.477 -3.016 -0.179 1 98.81 113 SER A C 1
ATOM 880 O O . SER A 1 113 ? 7.383 -1.805 -0.388 1 98.81 113 SER A O 1
ATOM 882 N N . ILE A 1 114 ? 8.641 -3.631 -0.09 1 98.81 114 ILE A N 1
ATOM 883 C CA . ILE A 1 114 ? 9.891 -2.936 -0.353 1 98.81 114 ILE A CA 1
ATOM 884 C C . ILE A 1 114 ? 10.344 -3.209 -1.785 1 98.81 114 ILE A C 1
ATOM 886 O O . ILE A 1 114 ? 10.789 -2.297 -2.488 1 98.81 114 ILE A O 1
ATOM 890 N N . VAL A 1 115 ? 10.172 -4.438 -2.27 1 98.94 115 VAL A N 1
ATOM 891 C CA . VAL A 1 115 ? 10.703 -4.875 -3.557 1 98.94 115 VAL A CA 1
ATOM 892 C C . VAL A 1 115 ? 9.859 -4.293 -4.688 1 98.94 115 VAL A C 1
ATOM 894 O O . VAL A 1 115 ? 10.398 -3.814 -5.688 1 98.94 115 VAL A O 1
ATOM 897 N N . LEU A 1 116 ? 8.531 -4.332 -4.594 1 98.94 116 LEU A N 1
ATOM 898 C CA . LEU A 1 116 ? 7.648 -3.984 -5.703 1 98.94 116 LEU A CA 1
ATOM 899 C C . LEU A 1 116 ? 7.785 -2.51 -6.066 1 98.94 116 LEU A C 1
ATOM 901 O O . LEU A 1 116 ? 7.887 -2.162 -7.242 1 98.94 116 LEU A O 1
ATOM 905 N N . PRO A 1 117 ? 7.836 -1.583 -5.059 1 98.88 117 PRO A N 1
ATOM 906 C CA . PRO A 1 117 ? 8.078 -0.189 -5.438 1 98.88 117 PRO A CA 1
ATOM 907 C C . PRO A 1 117 ? 9.422 0.006 -6.133 1 98.88 117 PRO A C 1
ATOM 909 O O . PRO A 1 117 ? 9.547 0.867 -7.008 1 98.88 117 PRO A O 1
ATOM 912 N N . ARG A 1 118 ? 10.43 -0.733 -5.719 1 98.69 118 ARG A N 1
ATOM 913 C CA . ARG A 1 118 ? 11.719 -0.663 -6.395 1 98.69 118 ARG A CA 1
ATOM 914 C C . ARG A 1 118 ? 11.602 -1.101 -7.848 1 98.69 118 ARG A C 1
ATOM 916 O O . ARG A 1 118 ? 12.188 -0.479 -8.742 1 98.69 118 ARG A O 1
ATOM 923 N N . LEU A 1 119 ? 10.859 -2.176 -8.078 1 98.88 119 LEU A N 1
ATOM 924 C CA . LEU A 1 119 ? 10.641 -2.643 -9.445 1 98.88 119 LEU A CA 1
ATOM 925 C C . LEU A 1 119 ? 9.922 -1.583 -10.273 1 98.88 119 LEU A C 1
ATOM 927 O O . LEU A 1 119 ? 10.25 -1.379 -11.445 1 98.88 119 LEU A O 1
ATOM 931 N N . VAL A 1 120 ? 8.938 -0.903 -9.656 1 98.75 120 VAL A N 1
ATOM 932 C CA . VAL A 1 120 ? 8.234 0.178 -10.336 1 98.75 120 VAL A CA 1
ATOM 933 C C . VAL A 1 120 ? 9.227 1.271 -10.727 1 98.75 120 VAL A C 1
ATOM 935 O O . VAL A 1 120 ? 9.227 1.736 -11.867 1 98.75 120 VAL A O 1
ATOM 938 N N . THR A 1 121 ? 10.078 1.663 -9.773 1 98.38 121 THR A N 1
ATOM 939 C CA . THR A 1 121 ? 11.062 2.715 -10 1 98.38 121 THR A CA 1
ATOM 940 C C . THR A 1 121 ? 12.023 2.326 -11.117 1 98.38 121 THR A C 1
ATOM 942 O O . THR A 1 121 ? 12.445 3.178 -11.898 1 98.38 121 THR A O 1
ATOM 945 N N . ASP A 1 122 ? 12.312 1.063 -11.234 1 98.38 122 ASP A N 1
ATOM 946 C CA . ASP A 1 122 ? 13.266 0.553 -12.219 1 98.38 122 ASP A CA 1
ATOM 947 C C . ASP A 1 122 ? 12.609 0.426 -13.594 1 98.38 122 ASP A C 1
ATOM 949 O O . ASP A 1 122 ? 13.281 0.091 -14.578 1 98.38 122 ASP A O 1
ATOM 953 N N . GLY A 1 123 ? 11.336 0.621 -13.711 1 98.31 123 GLY A N 1
ATOM 954 C CA . GLY A 1 123 ? 10.625 0.521 -14.977 1 98.31 123 GLY A CA 1
ATOM 955 C C . GLY A 1 123 ? 10.336 -0.909 -15.391 1 98.31 123 GLY A C 1
ATOM 956 O O . GLY A 1 123 ? 10.148 -1.195 -16.578 1 98.31 123 GLY A O 1
ATOM 957 N N . PHE A 1 124 ? 10.359 -1.848 -14.406 1 98.56 124 PHE A N 1
ATOM 958 C CA . PHE A 1 124 ? 10.062 -3.25 -14.672 1 98.56 124 PHE A CA 1
ATOM 959 C C . PHE A 1 124 ? 8.625 -3.422 -15.156 1 98.56 124 PHE A C 1
ATOM 961 O O . PHE A 1 124 ? 7.715 -2.77 -14.648 1 98.56 124 PHE A O 1
ATOM 968 N N . VAL A 1 125 ? 8.406 -4.262 -16.156 1 98.69 125 VAL A N 1
ATOM 969 C CA . VAL A 1 125 ? 7.078 -4.574 -16.672 1 98.69 125 VAL A CA 1
ATOM 970 C C . VAL A 1 125 ? 6.875 -6.09 -16.703 1 98.69 125 VAL A C 1
ATOM 972 O O . VAL A 1 125 ? 7.73 -6.828 -17.188 1 98.69 125 VAL A O 1
ATOM 975 N N . ALA A 1 126 ? 5.824 -6.527 -16.188 1 98.88 126 ALA A N 1
ATOM 976 C CA . ALA A 1 126 ? 5.496 -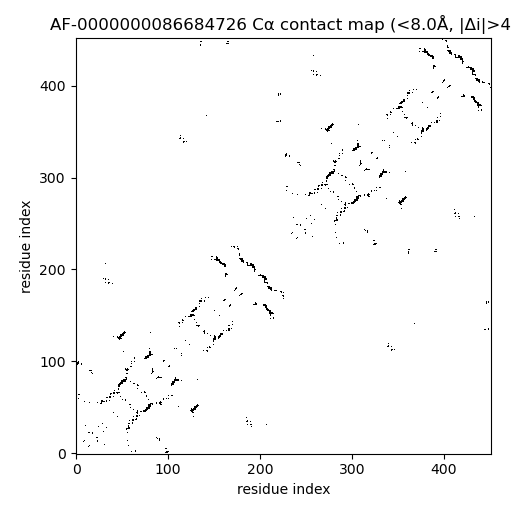7.949 -16.141 1 98.88 126 ALA A CA 1
ATOM 977 C C . ALA A 1 126 ? 4.277 -8.25 -17.016 1 98.88 126 ALA A C 1
ATOM 979 O O . ALA A 1 126 ? 3.432 -7.383 -17.234 1 98.88 126 ALA A O 1
ATOM 980 N N . ASP A 1 127 ? 4.238 -9.484 -17.469 1 98.94 127 ASP A N 1
ATOM 981 C CA . ASP A 1 127 ? 3.062 -9.984 -18.172 1 98.94 127 ASP A CA 1
ATOM 982 C C . ASP A 1 127 ? 2.029 -10.531 -17.188 1 98.94 127 ASP A C 1
ATOM 984 O O . ASP A 1 127 ? 0.831 -10.539 -17.484 1 98.94 127 ASP A O 1
ATOM 988 N N . ALA A 1 128 ? 2.537 -11 -16.078 1 98.94 128 ALA A N 1
ATOM 989 C CA . ALA A 1 128 ? 1.66 -11.609 -15.078 1 98.94 128 ALA A CA 1
ATOM 990 C C . ALA A 1 128 ? 2.303 -11.586 -13.695 1 98.94 128 ALA A C 1
ATOM 992 O O . ALA A 1 128 ? 3.504 -11.344 -13.57 1 98.94 128 ALA A O 1
ATOM 993 N N . ALA A 1 129 ? 1.489 -11.781 -12.711 1 99 129 ALA A N 1
ATOM 994 C CA . ALA A 1 129 ? 1.946 -11.93 -11.328 1 99 129 ALA A CA 1
ATOM 995 C C . ALA A 1 129 ? 1.151 -13.016 -10.602 1 99 129 ALA A C 1
ATOM 997 O O . ALA A 1 129 ? -0.02 -13.242 -10.914 1 99 129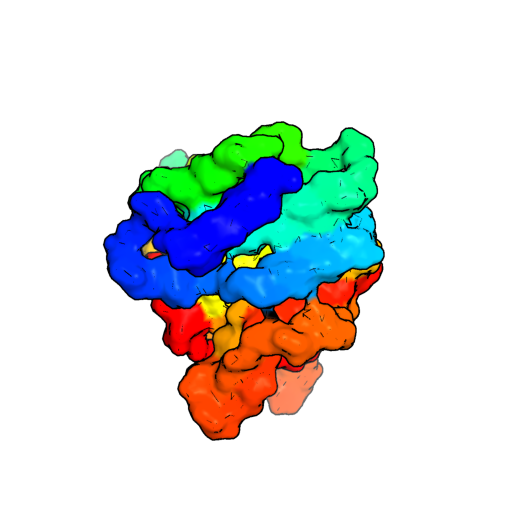 ALA A O 1
ATOM 998 N N . PHE A 1 130 ? 1.785 -13.688 -9.734 1 99 130 PHE A N 1
ATOM 999 C CA . PHE A 1 130 ? 1.166 -14.641 -8.82 1 99 130 PHE A CA 1
ATOM 1000 C C . PHE A 1 130 ? 1.366 -14.219 -7.371 1 99 130 PHE A C 1
ATOM 1002 O O . PHE A 1 130 ? 2.5 -14.031 -6.922 1 99 130 PHE A O 1
ATOM 1009 N N . VAL A 1 131 ? 0.25 -14.023 -6.629 1 98.94 131 VAL A N 1
ATOM 1010 C CA . VAL A 1 131 ? 0.289 -13.477 -5.277 1 98.94 131 VAL A CA 1
ATOM 1011 C C . VAL A 1 131 ? -0.073 -14.562 -4.266 1 98.94 131 VAL A C 1
ATOM 1013 O O . VAL A 1 131 ? -1.231 -14.969 -4.176 1 98.94 131 VAL A O 1
ATOM 1016 N N . ASP A 1 132 ? 0.885 -14.969 -3.496 1 98.81 132 ASP A N 1
ATOM 1017 C CA . ASP A 1 132 ? 0.692 -15.969 -2.449 1 98.81 132 ASP A CA 1
ATOM 1018 C C . ASP A 1 132 ? 1.627 -15.711 -1.269 1 98.81 132 ASP A C 1
ATOM 1020 O O . ASP A 1 132 ? 2.176 -16.656 -0.691 1 98.81 132 ASP A O 1
ATOM 1024 N N . GLY A 1 133 ? 1.885 -14.391 -1.023 1 97.69 133 GLY A N 1
ATOM 1025 C CA . GLY A 1 133 ? 2.668 -14 0.137 1 97.69 133 GLY A CA 1
ATOM 1026 C C . GLY A 1 133 ? 1.851 -13.938 1.413 1 97.69 133 GLY A C 1
ATOM 1027 O O . GLY A 1 133 ? 1.255 -14.93 1.828 1 97.69 133 GLY A O 1
ATOM 1028 N N . SER A 1 134 ? 1.82 -12.758 1.999 1 96.38 134 SER A N 1
ATOM 1029 C CA . SER A 1 134 ? 0.991 -12.523 3.178 1 96.38 134 SER A CA 1
ATOM 1030 C C . SER A 1 134 ? -0.493 -12.609 2.834 1 96.38 134 SER A C 1
ATOM 1032 O O . SER A 1 134 ? -0.897 -12.266 1.721 1 96.38 134 SER A O 1
ATOM 1034 N N . HIS A 1 135 ? -1.274 -13.094 3.689 1 98 135 HIS A N 1
ATOM 1035 C CA . HIS A 1 135 ? -2.719 -13.141 3.496 1 98 135 HIS A CA 1
ATOM 1036 C C . HIS A 1 135 ? -3.416 -12.039 4.289 1 98 135 HIS A C 1
ATOM 1038 O O . HIS A 1 135 ? -4.645 -11.93 4.262 1 98 135 HIS A O 1
ATOM 1044 N N . ARG A 1 136 ? -2.629 -11.227 5.027 1 98.31 136 ARG A N 1
ATOM 1045 C CA . ARG A 1 136 ? -3.207 -10.078 5.719 1 98.31 136 ARG A CA 1
ATOM 1046 C C . ARG A 1 136 ? -3.725 -9.047 4.723 1 98.31 136 ARG A C 1
ATOM 1048 O O . ARG A 1 136 ? -3.039 -8.719 3.75 1 98.31 136 ARG A O 1
ATOM 1055 N N . TYR A 1 137 ? -4.852 -8.477 4.98 1 98.69 137 TYR A N 1
ATOM 1056 C CA . TYR A 1 137 ? -5.523 -7.562 4.066 1 98.69 137 TYR A CA 1
ATOM 1057 C C . TYR A 1 137 ? -4.586 -6.445 3.623 1 98.69 137 TYR A C 1
ATOM 1059 O O . TYR A 1 137 ? -4.43 -6.195 2.426 1 98.69 137 TYR A O 1
ATOM 1067 N N . HIS A 1 138 ? -3.938 -5.738 4.566 1 98.62 138 HIS A N 1
ATOM 1068 C CA . HIS A 1 138 ? -3.146 -4.559 4.238 1 98.62 138 HIS A CA 1
ATOM 1069 C C . HIS A 1 138 ? -1.91 -4.93 3.428 1 98.62 138 HIS A C 1
ATOM 1071 O O . HIS A 1 138 ? -1.453 -4.145 2.592 1 98.62 138 HIS A O 1
ATOM 1077 N N . GLU A 1 139 ? -1.403 -6.109 3.598 1 98.75 139 GLU A N 1
ATOM 1078 C CA . GLU A 1 139 ? -0.24 -6.527 2.822 1 98.75 139 GLU A CA 1
ATOM 1079 C C . GLU A 1 139 ? -0.644 -6.977 1.421 1 98.75 139 GLU A C 1
ATOM 1081 O O . GLU A 1 139 ? 0.013 -6.625 0.438 1 98.75 139 GLU A O 1
ATOM 1086 N N . VAL A 1 140 ? -1.788 -7.707 1.3 1 98.88 140 VAL A N 1
ATOM 1087 C CA . VAL A 1 140 ? -2.303 -8.102 -0.008 1 98.88 140 VAL A CA 1
ATOM 1088 C C . VAL A 1 140 ? -2.67 -6.852 -0.812 1 98.88 140 VAL A C 1
ATOM 1090 O O . VAL A 1 140 ? -2.354 -6.758 -2 1 98.88 140 VAL A O 1
ATOM 1093 N N . PHE A 1 141 ? -3.314 -5.902 -0.173 1 98.94 141 PHE A N 1
ATOM 1094 C CA . PHE A 1 141 ? -3.746 -4.672 -0.832 1 98.94 141 PHE A CA 1
ATOM 1095 C C . PHE A 1 141 ? -2.553 -3.916 -1.402 1 98.94 141 PHE A C 1
ATOM 1097 O O . PHE A 1 141 ? -2.588 -3.461 -2.547 1 98.94 141 PHE A O 1
ATOM 1104 N N . VAL A 1 142 ? -1.481 -3.814 -0.614 1 98.94 142 VAL A N 1
ATOM 1105 C CA . VAL A 1 142 ? -0.285 -3.105 -1.056 1 98.94 142 VAL A CA 1
ATOM 1106 C C . VAL A 1 142 ? 0.361 -3.855 -2.219 1 98.94 142 VAL A C 1
ATOM 1108 O O . VAL A 1 142 ? 0.834 -3.24 -3.176 1 98.94 142 VAL A O 1
ATOM 1111 N N . ASP A 1 143 ? 0.377 -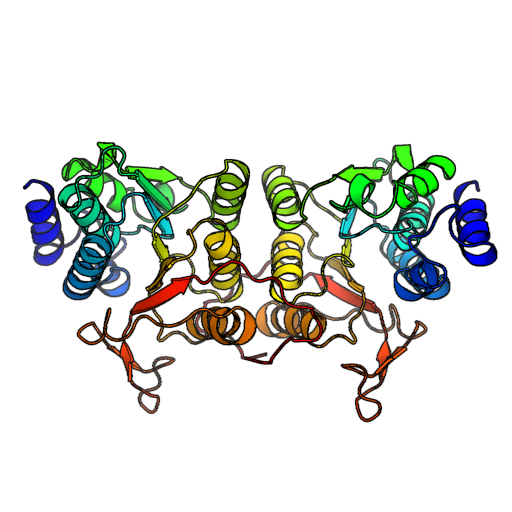5.195 -2.156 1 98.94 143 ASP A N 1
ATOM 1112 C CA . ASP A 1 143 ? 0.859 -5.973 -3.293 1 98.94 143 ASP A CA 1
ATOM 1113 C C . ASP A 1 143 ? 0.089 -5.621 -4.562 1 98.94 143 ASP A C 1
ATOM 1115 O O . ASP A 1 143 ? 0.691 -5.32 -5.598 1 98.94 143 ASP A O 1
ATOM 1119 N N . LEU A 1 144 ? -1.251 -5.645 -4.445 1 98.88 144 LEU A N 1
ATOM 1120 C CA . LEU A 1 144 ? -2.096 -5.41 -5.609 1 98.88 144 LEU A CA 1
ATOM 1121 C C . LEU A 1 144 ? -1.93 -3.986 -6.129 1 98.88 144 LEU A C 1
ATOM 1123 O O . LEU A 1 144 ? -1.984 -3.752 -7.336 1 98.88 144 LEU A O 1
ATOM 1127 N N . TYR A 1 145 ? -1.722 -3.055 -5.227 1 98.88 145 TYR A N 1
ATOM 1128 C CA . TYR A 1 145 ? -1.491 -1.667 -5.613 1 98.88 145 TYR A CA 1
ATOM 1129 C C . TYR A 1 145 ? -0.281 -1.55 -6.531 1 98.88 145 TYR A C 1
ATOM 1131 O O . TYR A 1 145 ? -0.354 -0.918 -7.586 1 98.88 145 TYR A O 1
ATOM 1139 N N . PHE A 1 146 ? 0.817 -2.141 -6.145 1 98.88 146 PHE A N 1
ATOM 1140 C CA . PHE A 1 146 ? 2.027 -1.991 -6.945 1 98.88 146 PHE A CA 1
ATOM 1141 C C . PHE A 1 146 ? 1.963 -2.865 -8.195 1 98.88 146 PHE A C 1
ATOM 1143 O O . PHE A 1 146 ? 2.488 -2.494 -9.242 1 98.88 146 PHE A O 1
ATOM 1150 N N . LEU A 1 147 ? 1.308 -4.031 -8.094 1 98.81 147 LEU A N 1
ATOM 1151 C CA . LEU A 1 147 ? 1.215 -4.914 -9.25 1 98.81 147 LEU A CA 1
ATOM 1152 C C . LEU A 1 147 ? 0.404 -4.262 -10.367 1 98.81 147 LEU A C 1
ATOM 1154 O O . LEU A 1 147 ? 0.684 -4.473 -11.547 1 98.81 147 LEU A O 1
ATOM 1158 N N . ARG A 1 148 ? -0.575 -3.389 -10.031 1 98.19 148 ARG A N 1
ATOM 1159 C CA . ARG A 1 148 ? -1.341 -2.699 -11.062 1 98.19 148 ARG A CA 1
ATOM 1160 C C . ARG A 1 148 ? -0.445 -1.78 -11.883 1 98.19 148 ARG A C 1
ATOM 1162 O O . ARG A 1 148 ? -0.788 -1.419 -13.016 1 98.19 148 ARG A O 1
ATOM 1169 N N . LYS A 1 149 ? 0.697 -1.392 -11.281 1 97.94 149 LYS A N 1
ATOM 1170 C CA . LYS A 1 149 ? 1.649 -0.519 -11.961 1 97.94 149 LYS A CA 1
ATOM 1171 C C . LYS A 1 149 ? 2.703 -1.331 -12.711 1 97.94 149 LYS A C 1
ATOM 1173 O O . LYS A 1 149 ? 3.352 -0.823 -13.633 1 97.94 149 LYS A O 1
ATOM 1178 N N . LEU A 1 150 ? 2.918 -2.547 -12.312 1 98.75 150 LEU A N 1
ATOM 1179 C CA . LEU A 1 150 ? 4.008 -3.369 -12.828 1 98.75 150 LEU A CA 1
ATOM 1180 C C . LEU A 1 150 ? 3.525 -4.258 -13.969 1 98.75 150 LEU A C 1
ATOM 1182 O O . LEU A 1 150 ? 4.262 -4.5 -14.93 1 98.75 150 LEU A O 1
ATOM 1186 N N . VAL A 1 151 ? 2.293 -4.82 -13.781 1 98.81 151 VAL A N 1
ATOM 1187 C CA . VAL A 1 151 ? 1.753 -5.719 -14.797 1 98.81 151 VAL A CA 1
ATOM 1188 C C . VAL A 1 151 ? 1.136 -4.906 -15.93 1 98.81 151 VAL A C 1
ATOM 1190 O O . VAL A 1 151 ? 0.345 -3.992 -15.695 1 98.81 151 VAL A O 1
ATOM 1193 N N . ARG A 1 152 ? 1.476 -5.184 -17.109 1 98.62 152 ARG A N 1
ATOM 1194 C CA . ARG A 1 152 ? 1.006 -4.434 -18.266 1 98.62 152 ARG A CA 1
ATOM 1195 C C . ARG A 1 152 ? -0.508 -4.543 -18.422 1 98.62 152 ARG A C 1
ATOM 1197 O O . ARG A 1 152 ? -1.105 -5.543 -18.016 1 98.62 152 ARG A O 1
ATOM 1204 N N . PRO A 1 153 ? -1.112 -3.469 -19.047 1 98.38 153 PRO A N 1
ATOM 1205 C CA . PRO A 1 153 ? -2.523 -3.635 -19.406 1 98.38 153 PRO A CA 1
ATOM 1206 C C . PRO A 1 153 ? -2.781 -4.902 -20.219 1 98.38 153 PRO A C 1
ATOM 1208 O O . PRO A 1 153 ? -1.992 -5.246 -21.094 1 98.38 153 PRO A O 1
ATOM 1211 N N . GLY A 1 154 ? -3.818 -5.559 -19.828 1 98.31 154 GLY A N 1
ATOM 1212 C CA . GLY A 1 154 ? -4.125 -6.82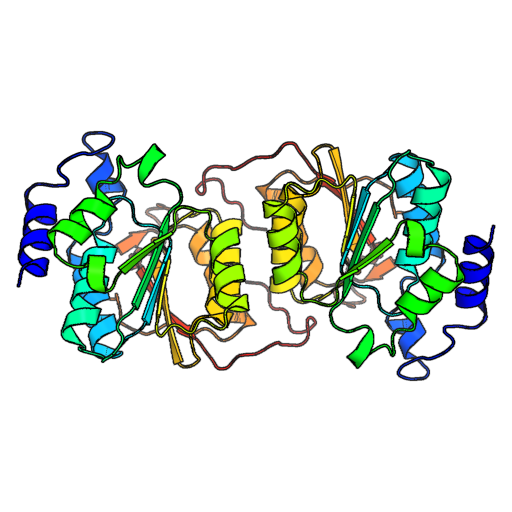4 -20.484 1 98.31 154 GLY A CA 1
ATOM 1213 C C . GLY A 1 154 ? -3.443 -8.016 -19.828 1 98.31 154 GLY A C 1
ATOM 1214 O O . GLY A 1 154 ? -3.809 -9.164 -20.094 1 98.31 154 GLY A O 1
ATOM 1215 N N . GLY A 1 155 ? -2.42 -7.785 -18.984 1 98.75 155 GLY A N 1
ATOM 1216 C CA . GLY A 1 155 ? -1.755 -8.852 -18.25 1 98.75 155 GLY A CA 1
ATOM 1217 C C . GLY A 1 155 ? -2.611 -9.445 -17.141 1 98.75 155 GLY A C 1
ATOM 1218 O O . GLY A 1 155 ? -3.805 -9.148 -17.047 1 98.75 155 GLY A O 1
ATOM 1219 N N . LEU A 1 156 ? -1.953 -10.328 -16.297 1 98.75 156 LEU A N 1
ATOM 1220 C CA . LEU A 1 156 ? -2.74 -11.07 -15.32 1 98.75 156 LEU A CA 1
ATOM 1221 C C . LEU A 1 156 ? -2.152 -10.922 -13.922 1 98.75 156 LEU A C 1
ATOM 1223 O O . LEU A 1 156 ? -0.93 -10.906 -13.758 1 98.75 156 LEU A O 1
ATOM 1227 N N . VAL A 1 157 ? -3.059 -10.797 -12.969 1 98.88 157 VAL A N 1
ATOM 1228 C CA . VAL A 1 157 ? -2.713 -11.023 -11.57 1 98.88 157 VAL A CA 1
ATOM 1229 C C . VAL A 1 157 ? -3.508 -12.203 -11.031 1 98.88 157 VAL A C 1
ATOM 1231 O O . VAL A 1 157 ? -4.742 -12.18 -11.008 1 98.88 157 VAL A O 1
ATOM 1234 N N . VAL A 1 158 ? -2.828 -13.234 -10.648 1 98.94 158 VAL A N 1
ATOM 1235 C CA . VAL A 1 158 ? -3.453 -14.414 -10.055 1 98.94 158 VAL A CA 1
ATOM 1236 C C . VAL A 1 158 ? -3.268 -14.391 -8.539 1 98.94 158 VAL A C 1
ATOM 1238 O O . VAL A 1 158 ? -2.146 -14.234 -8.047 1 98.94 158 VAL A O 1
ATOM 1241 N N . LEU A 1 159 ? -4.355 -14.523 -7.828 1 98.62 159 LEU A N 1
ATOM 1242 C CA . LEU A 1 159 ? -4.344 -14.531 -6.371 1 98.62 159 LEU A CA 1
ATOM 1243 C C . LEU A 1 159 ? -4.625 -15.922 -5.824 1 98.62 159 LEU A C 1
ATOM 1245 O O . LEU A 1 159 ? -5.57 -16.578 -6.258 1 98.62 159 LEU A O 1
ATOM 1249 N N . ASP A 1 160 ? -3.779 -16.359 -4.984 1 98.44 160 ASP A N 1
ATOM 1250 C CA . ASP A 1 160 ? -4.062 -17.562 -4.207 1 98.44 160 ASP A CA 1
ATOM 1251 C C . ASP A 1 160 ? -4.93 -17.234 -2.992 1 98.44 160 ASP A C 1
ATOM 1253 O O . ASP A 1 160 ? -5.023 -16.078 -2.58 1 98.44 160 ASP A O 1
ATOM 1257 N N . ASP A 1 161 ? -5.668 -18.25 -2.479 1 97.94 161 ASP A N 1
ATOM 1258 C CA . ASP A 1 161 ? -6.465 -18.234 -1.256 1 97.94 161 ASP A CA 1
ATOM 1259 C C . ASP A 1 161 ? -7.574 -17.188 -1.334 1 97.94 161 ASP A C 1
ATOM 1261 O O . ASP A 1 161 ? -7.797 -16.438 -0.382 1 97.94 161 ASP A O 1
ATOM 1265 N N . ASN A 1 162 ? -8.195 -17.203 -2.494 1 96.56 162 ASN A N 1
ATOM 1266 C CA . ASN A 1 162 ? -9.336 -16.328 -2.744 1 96.56 162 ASN A CA 1
ATOM 1267 C C . ASN A 1 162 ? -10.508 -16.672 -1.826 1 96.56 162 ASN A C 1
ATOM 1269 O O . ASN A 1 162 ? -11.562 -16.031 -1.893 1 96.56 162 ASN A O 1
ATOM 1273 N N . TRP A 1 163 ? -10.438 -17.656 -0.985 1 97.19 163 TRP A N 1
ATOM 1274 C CA . TRP A 1 163 ? -11.461 -18 -0.004 1 97.19 163 TRP A CA 1
ATOM 1275 C C . TRP A 1 163 ? -11.328 -17.141 1.243 1 97.19 163 TRP A C 1
ATOM 1277 O O . TRP A 1 163 ? -12.273 -17.016 2.029 1 97.19 163 TRP A O 1
ATOM 1287 N N . ALA A 1 164 ? -10.148 -16.641 1.528 1 98.19 164 ALA A N 1
ATOM 1288 C CA . ALA A 1 164 ? -9.891 -15.867 2.734 1 98.19 164 ALA A CA 1
ATOM 1289 C C . ALA A 1 164 ? -10.531 -14.484 2.641 1 98.19 164 ALA A C 1
ATOM 1291 O O . ALA A 1 164 ? -10.258 -13.727 1.702 1 98.19 164 ALA A O 1
ATOM 1292 N N . PRO A 1 165 ? -11.32 -14.062 3.598 1 98.12 165 PRO A N 1
ATOM 1293 C CA . PRO A 1 165 ? -12 -12.766 3.549 1 98.12 165 PRO A CA 1
ATOM 1294 C C . PRO A 1 165 ? -11.039 -11.602 3.367 1 98.12 165 PRO A C 1
ATOM 1296 O O . PRO A 1 165 ? -11.344 -10.648 2.648 1 98.12 165 PRO A O 1
ATOM 1299 N N . SER A 1 166 ? -9.852 -11.625 3.979 1 98.56 166 SER A N 1
ATOM 1300 C CA . SER A 1 166 ? -8.859 -10.57 3.852 1 98.56 166 SER A CA 1
ATOM 1301 C C . SER A 1 166 ? -8.383 -10.43 2.41 1 98.56 166 SER A C 1
ATOM 1303 O O . SER A 1 166 ? -8.336 -9.32 1.87 1 98.56 166 SER A O 1
ATOM 1305 N N . VAL A 1 167 ? -8.125 -11.547 1.751 1 98.75 167 VAL A N 1
ATOM 1306 C CA . VAL A 1 167 ? -7.629 -11.57 0.38 1 98.75 167 VAL A CA 1
ATOM 1307 C C . VAL A 1 167 ? -8.734 -11.141 -0.581 1 98.75 167 VAL A C 1
ATOM 1309 O O . VAL A 1 167 ? -8.523 -10.273 -1.436 1 98.75 167 VAL A O 1
ATOM 1312 N N . ARG A 1 168 ? -9.906 -11.641 -0.379 1 97.88 168 ARG A N 1
ATOM 1313 C CA . ARG A 1 168 ? -11.047 -11.352 -1.244 1 97.88 168 ARG A CA 1
ATOM 1314 C C . ARG A 1 168 ? -11.43 -9.875 -1.178 1 97.88 168 ARG A C 1
ATOM 1316 O O . ARG A 1 168 ? -11.719 -9.258 -2.203 1 97.88 168 ARG A O 1
ATOM 1323 N N . THR A 1 169 ? -11.445 -9.383 0.028 1 98.44 169 THR A N 1
ATOM 1324 C CA . THR A 1 169 ? -11.828 -7.984 0.206 1 98.44 169 THR A CA 1
ATOM 1325 C C . THR A 1 169 ? -10.828 -7.059 -0.477 1 98.44 169 THR A C 1
ATOM 1327 O O . THR A 1 169 ? -11.211 -6.07 -1.101 1 98.44 169 THR A O 1
ATOM 1330 N N . ALA A 1 170 ? -9.539 -7.391 -0.394 1 98.81 170 ALA A N 1
ATOM 1331 C CA . ALA A 1 170 ? -8.523 -6.59 -1.077 1 98.81 170 ALA A CA 1
ATOM 1332 C C . ALA A 1 170 ? -8.766 -6.566 -2.584 1 98.81 170 ALA A C 1
ATOM 1334 O O . ALA A 1 170 ? -8.789 -5.5 -3.199 1 98.81 170 ALA A O 1
ATOM 1335 N N . ALA A 1 171 ? -9.07 -7.703 -3.137 1 98.56 171 ALA A N 1
ATOM 1336 C CA . ALA A 1 171 ? -9.281 -7.816 -4.578 1 98.56 171 ALA A CA 1
ATOM 1337 C C . ALA A 1 171 ? -10.547 -7.078 -5.004 1 98.56 171 ALA A C 1
ATOM 1339 O O . ALA A 1 171 ? -10.594 -6.492 -6.09 1 98.56 171 ALA A O 1
ATOM 1340 N N . ARG A 1 172 ? -11.539 -7.117 -4.191 1 98.31 172 ARG A N 1
ATOM 1341 C CA . ARG A 1 172 ? -12.828 -6.527 -4.523 1 98.31 172 ARG A CA 1
ATOM 1342 C C . ARG A 1 172 ? -12.703 -5.027 -4.77 1 98.31 172 ARG A C 1
ATOM 1344 O O . ARG A 1 172 ? -13.414 -4.469 -5.602 1 98.31 172 ARG A O 1
ATOM 1351 N N . TYR A 1 173 ? -11.812 -4.387 -4.023 1 98.56 173 TYR A N 1
ATOM 1352 C CA . TYR A 1 173 ? -11.625 -2.963 -4.281 1 98.56 173 TYR A CA 1
ATOM 1353 C C . TYR A 1 173 ? -11.203 -2.723 -5.727 1 98.56 173 TYR A C 1
ATOM 1355 O O . TYR A 1 173 ? -11.75 -1.853 -6.406 1 98.56 173 TYR A O 1
ATOM 1363 N N . PHE A 1 174 ? -10.219 -3.461 -6.168 1 98.56 174 PHE A N 1
ATOM 1364 C CA . PHE A 1 174 ? -9.656 -3.242 -7.496 1 98.56 174 PHE A CA 1
ATOM 1365 C C . PHE A 1 174 ? -10.664 -3.621 -8.578 1 98.56 174 PHE A C 1
ATOM 1367 O O . PHE A 1 174 ? -10.719 -2.99 -9.633 1 98.56 174 PHE A O 1
ATOM 1374 N N . GLU A 1 175 ? -11.477 -4.617 -8.281 1 97.75 175 GLU A N 1
ATOM 1375 C CA . GLU A 1 175 ? -12.555 -4.98 -9.195 1 97.75 175 GLU A CA 1
ATOM 1376 C C . GLU A 1 175 ? -13.594 -3.867 -9.289 1 97.75 175 GLU A C 1
ATOM 1378 O O . GLU A 1 175 ? -13.961 -3.453 -10.391 1 97.75 175 GLU A O 1
ATOM 1383 N N . ARG A 1 176 ? -13.977 -3.34 -8.195 1 97.56 176 ARG A N 1
ATOM 1384 C CA . ARG A 1 176 ? -15.133 -2.447 -8.133 1 97.56 176 ARG A CA 1
ATOM 1385 C C . ARG A 1 176 ? -14.742 -1.018 -8.492 1 97.56 176 ARG A C 1
ATOM 1387 O O . ARG A 1 176 ? -15.523 -0.281 -9.086 1 97.56 176 ARG A O 1
ATOM 1394 N N . ASN A 1 177 ? -13.531 -0.65 -8.117 1 98.25 177 ASN A N 1
ATOM 1395 C CA . ASN A 1 177 ? -13.18 0.761 -8.227 1 98.25 177 ASN A CA 1
ATOM 1396 C C . ASN A 1 177 ? -12.18 1.001 -9.359 1 98.25 177 ASN A C 1
ATOM 1398 O O . ASN A 1 177 ? -12.031 2.129 -9.836 1 98.25 177 ASN A O 1
ATOM 1402 N N . LEU A 1 178 ? -11.453 -0.099 -9.797 1 98.06 178 LEU A N 1
ATOM 1403 C CA . LEU A 1 178 ? -10.367 0.18 -10.727 1 98.06 178 LEU A CA 1
ATOM 1404 C C . LEU A 1 178 ? -10.484 -0.683 -11.977 1 98.06 178 LEU A C 1
ATOM 1406 O O . LEU A 1 178 ? -9.547 -0.757 -12.773 1 98.06 178 LEU A O 1
ATOM 1410 N N . GLY A 1 179 ? -11.516 -1.439 -12.109 1 97.62 179 GLY A N 1
ATOM 1411 C CA . GLY A 1 179 ? -11.883 -2.027 -13.383 1 97.62 179 GLY A CA 1
ATOM 1412 C C . GLY A 1 179 ? -11.25 -3.389 -13.617 1 97.62 179 GLY A C 1
ATOM 1413 O O . GLY A 1 179 ? -11.266 -3.898 -14.742 1 97.62 179 GLY A O 1
ATOM 1414 N N . TRP A 1 180 ? -10.641 -4.023 -12.57 1 98.06 180 TRP A N 1
ATOM 1415 C CA . TRP A 1 180 ? -10.148 -5.387 -12.734 1 98.06 180 TRP A CA 1
ATOM 1416 C C . TRP A 1 180 ? -11.289 -6.348 -13.055 1 98.06 180 TRP A C 1
ATOM 1418 O O . TRP A 1 180 ? -12.375 -6.238 -12.477 1 98.06 180 TRP A O 1
ATOM 1428 N N . THR A 1 181 ? -11.031 -7.258 -13.961 1 97.94 181 THR A N 1
ATOM 1429 C CA . THR A 1 181 ? -12.062 -8.227 -14.305 1 97.94 181 THR A CA 1
ATOM 1430 C C . THR A 1 181 ? -11.539 -9.656 -14.148 1 97.94 181 THR A C 1
ATOM 1432 O O . THR A 1 181 ? -10.375 -9.93 -14.469 1 97.94 181 THR A O 1
ATOM 1435 N N . THR A 1 182 ? -12.344 -10.469 -13.68 1 97.56 182 THR A N 1
ATOM 1436 C CA . THR A 1 182 ? -11.961 -11.867 -13.516 1 97.56 182 THR A CA 1
ATOM 1437 C C . THR A 1 182 ? -11.852 -12.562 -14.867 1 97.56 182 THR A C 1
ATOM 1439 O O . THR A 1 182 ? -12.625 -12.281 -15.781 1 97.56 182 THR A O 1
ATOM 1442 N N . VAL A 1 183 ? -10.82 -13.336 -15.047 1 96.75 183 VAL A N 1
ATOM 1443 C CA . VAL A 1 183 ? -10.711 -14.227 -16.203 1 96.75 183 VAL A CA 1
ATOM 1444 C C . VAL A 1 183 ? -11.508 -15.508 -15.938 1 96.75 183 VAL A C 1
ATOM 1446 O O . VAL A 1 183 ? -11.039 -16.406 -15.234 1 96.75 183 VAL A O 1
ATOM 1449 N N . SER A 1 184 ? -12.586 -15.539 -16.672 1 86.31 184 SER A N 1
ATOM 1450 C CA . SER A 1 184 ? -13.531 -16.625 -16.406 1 86.31 184 SER A CA 1
ATOM 1451 C C . SER A 1 184 ? -12.898 -17.984 -16.672 1 86.31 184 SER A C 1
ATOM 1453 O O . SER A 1 184 ? -12.109 -18.141 -17.609 1 86.31 184 SER A O 1
ATOM 1455 N N . ASP A 1 185 ? -13 -18.969 -15.828 1 88.5 185 ASP A N 1
ATOM 1456 C CA . ASP A 1 185 ? -12.734 -20.391 -16.016 1 88.5 185 ASP A CA 1
ATOM 1457 C C . ASP A 1 185 ? -11.25 -20.703 -15.797 1 88.5 185 ASP A C 1
ATOM 1459 O O . ASP A 1 185 ? -10.844 -21.859 -15.883 1 88.5 185 ASP A O 1
ATOM 1463 N N . ALA A 1 186 ? -10.422 -19.594 -15.555 1 92.75 186 ALA A N 1
ATOM 1464 C CA . ALA A 1 186 ? -8.992 -19.859 -15.445 1 92.75 186 ALA A CA 1
ATOM 1465 C C . ALA A 1 186 ? -8.719 -20.953 -14.406 1 92.75 186 ALA A C 1
ATOM 1467 O O . ALA A 1 186 ? -7.863 -21.812 -14.609 1 92.75 186 ALA A O 1
ATOM 1468 N N . PHE A 1 187 ? -9.484 -20.922 -13.359 1 97.06 187 PHE A N 1
ATOM 1469 C CA . PHE A 1 187 ? -9.273 -21.875 -12.281 1 97.06 187 PHE A CA 1
ATOM 1470 C C . PHE A 1 187 ? -10.57 -22.594 -11.93 1 97.06 187 PHE A C 1
ATOM 1472 O O . PHE A 1 187 ? -10.75 -23.047 -10.797 1 97.06 187 PHE A O 1
ATOM 1479 N N . ALA A 1 188 ? -11.5 -22.672 -12.852 1 93.19 188 ALA A N 1
ATOM 1480 C CA . ALA A 1 188 ? -12.797 -23.297 -12.656 1 93.19 188 ALA A CA 1
ATOM 1481 C C . ALA A 1 188 ? -12.641 -24.75 -12.203 1 93.19 188 ALA A C 1
ATOM 1483 O O . ALA A 1 188 ? -13.453 -25.25 -11.414 1 93.19 188 ALA A O 1
ATOM 1484 N N . GLY A 1 189 ? -11.648 -25.438 -12.711 1 94.5 189 GLY A N 1
ATOM 1485 C CA . GLY A 1 189 ? -11.422 -26.844 -12.359 1 94.5 189 GLY A CA 1
ATOM 1486 C C . GLY A 1 189 ? -10.453 -27.016 -11.211 1 94.5 189 GLY A C 1
ATOM 1487 O O . GLY A 1 189 ? -10.008 -28.141 -10.93 1 94.5 189 GLY A O 1
ATOM 1488 N N . GLY A 1 190 ? -10.094 -25.906 -10.555 1 97 190 GLY A N 1
ATOM 1489 C CA . GLY A 1 190 ? -9.102 -25.969 -9.492 1 97 190 GLY A CA 1
ATOM 1490 C C . GLY A 1 190 ? -9.695 -26.344 -8.148 1 97 190 GLY A C 1
ATOM 1491 O O . GLY A 1 190 ? -10.875 -26.703 -8.055 1 97 190 GLY A O 1
ATOM 1492 N N . SER A 1 191 ? -8.859 -26.438 -7.176 1 97.44 191 SER A N 1
ATOM 1493 C CA . SER A 1 191 ? -9.305 -26.672 -5.805 1 97.44 191 SER A CA 1
ATOM 1494 C C . SER A 1 191 ? -10.305 -25.609 -5.359 1 97.44 191 SER A C 1
ATOM 1496 O O . SER A 1 191 ? -10.242 -24.469 -5.805 1 97.44 191 SER A O 1
ATOM 1498 N N . ARG A 1 192 ? -11.289 -26.031 -4.574 1 97.31 192 ARG A N 1
ATOM 1499 C CA . ARG A 1 192 ? -12.312 -25.125 -4.074 1 97.31 192 ARG A CA 1
ATOM 1500 C C . ARG A 1 192 ? -12.336 -25.125 -2.549 1 97.31 192 ARG A C 1
ATOM 1502 O O . ARG A 1 192 ? -11.922 -26.094 -1.909 1 97.31 192 ARG A O 1
ATOM 1509 N N . GLN A 1 193 ? -12.68 -24.078 -2.025 1 96.5 193 GLN A N 1
ATOM 1510 C CA . GLN A 1 193 ? -12.805 -23.906 -0.58 1 96.5 193 GLN A CA 1
ATOM 1511 C C . GLN A 1 193 ? -13.945 -22.953 -0.233 1 96.5 193 GLN A C 1
ATOM 1513 O O . GLN A 1 193 ? -14.211 -22 -0.973 1 96.5 193 GLN A O 1
ATOM 1518 N N . HIS A 1 194 ? -14.602 -23.219 0.93 1 97.81 194 HIS A N 1
ATOM 1519 C CA . HIS A 1 194 ? -15.656 -22.328 1.403 1 97.81 194 HIS A CA 1
ATOM 1520 C C . HIS A 1 194 ? -15.094 -21 1.89 1 97.81 194 HIS A C 1
ATOM 1522 O O . HIS A 1 194 ? -14.094 -20.969 2.617 1 97.81 194 HIS A O 1
ATOM 1528 N N . VAL A 1 195 ? -15.773 -19.953 1.494 1 97.25 195 VAL A N 1
ATOM 1529 C CA . VAL A 1 195 ? -15.328 -18.625 1.908 1 97.25 195 VAL A CA 1
ATOM 1530 C C . VAL A 1 195 ? -15.258 -18.562 3.432 1 97.25 195 VAL A C 1
ATOM 1532 O O . VAL A 1 195 ? -16.188 -18.969 4.125 1 97.25 195 VAL A O 1
ATOM 1535 N N . GLY A 1 196 ? -14.086 -18.125 3.926 1 96.56 196 GLY A N 1
ATOM 1536 C CA . GLY A 1 196 ? -13.898 -17.953 5.359 1 96.56 196 GLY A CA 1
ATOM 1537 C C . GLY A 1 196 ? -13.867 -19.266 6.117 1 96.56 196 GLY A C 1
ATOM 1538 O O . GLY A 1 196 ? -14.047 -19.297 7.336 1 96.56 196 GLY A O 1
ATOM 1539 N N . ASN A 1 197 ? -13.828 -20.359 5.414 1 94.25 197 ASN A N 1
ATOM 1540 C CA . ASN A 1 197 ? -13.914 -21.688 6 1 94.25 197 ASN A CA 1
ATOM 1541 C C . ASN A 1 197 ? -15.258 -21.922 6.684 1 94.25 197 ASN A C 1
ATOM 1543 O O . ASN A 1 197 ? -15.352 -22.672 7.645 1 94.25 197 ASN A O 1
ATOM 1547 N N . ASP A 1 198 ? -16.188 -21.125 6.312 1 96.25 198 ASP A N 1
ATOM 1548 C CA . ASP A 1 198 ? -17.562 -21.297 6.758 1 96.25 198 ASP A CA 1
ATOM 1549 C C . ASP A 1 198 ? -18.312 -22.297 5.871 1 96.25 198 ASP A C 1
ATOM 1551 O O . ASP A 1 198 ? -18.609 -22 4.715 1 96.25 198 ASP A O 1
ATOM 1555 N N . PRO A 1 199 ? -18.578 -23.406 6.406 1 96.38 199 PRO A N 1
ATOM 1556 C CA . PRO A 1 199 ? -19.203 -24.438 5.586 1 96.38 199 PRO A CA 1
ATOM 1557 C C . PRO A 1 199 ? -20.516 -24 4.957 1 96.38 199 PRO A C 1
ATOM 1559 O O . PRO A 1 199 ? -20.984 -24.625 4 1 96.38 199 PRO A O 1
ATOM 1562 N N . THR A 1 200 ? -21.094 -22.984 5.508 1 97.38 200 THR A N 1
ATOM 1563 C CA . THR A 1 200 ? -22.375 -22.5 5 1 97.38 200 THR A CA 1
ATOM 1564 C C . THR A 1 200 ? -22.172 -21.438 3.922 1 97.38 200 THR A C 1
ATOM 1566 O O . THR A 1 200 ? -23.109 -21.047 3.238 1 97.38 200 THR A O 1
ATOM 1569 N N . ALA A 1 201 ? -20.922 -21.062 3.779 1 97.25 201 ALA A N 1
ATOM 1570 C CA . ALA A 1 201 ? -20.625 -20.031 2.783 1 97.25 201 ALA A CA 1
ATOM 1571 C C . ALA A 1 201 ? -20.391 -20.641 1.407 1 97.25 201 ALA A C 1
ATOM 1573 O O . ALA A 1 201 ? -20.344 -21.875 1.271 1 97.25 201 ALA A O 1
ATOM 1574 N N . GLU A 1 202 ? -20.391 -19.812 0.398 1 96.19 202 GLU A N 1
ATOM 1575 C CA . GLU A 1 202 ? -20.203 -20.25 -0.979 1 96.19 202 GLU A CA 1
ATOM 1576 C C . GLU A 1 202 ? -18.844 -20.922 -1.155 1 96.19 202 GLU A C 1
ATOM 1578 O O . GLU A 1 202 ? -17.859 -20.531 -0.521 1 96.19 202 GLU A O 1
ATOM 1583 N N . LEU A 1 203 ? -18.812 -21.984 -1.975 1 96.5 203 LEU A N 1
ATOM 1584 C CA . LEU A 1 203 ? -17.562 -22.609 -2.426 1 96.5 203 LEU A CA 1
ATOM 1585 C C . LEU A 1 203 ? -16.969 -21.844 -3.596 1 96.5 203 LEU A C 1
ATOM 1587 O O . LEU A 1 203 ? -17.656 -21.562 -4.578 1 96.5 203 LEU A O 1
ATOM 1591 N N . VAL A 1 204 ? -15.672 -21.5 -3.498 1 96 204 VAL A N 1
ATOM 1592 C CA . VAL A 1 204 ? -15.023 -20.734 -4.555 1 96 204 VAL A CA 1
ATOM 1593 C C . VAL A 1 204 ? -13.711 -21.406 -4.945 1 96 204 VAL A C 1
ATOM 1595 O O . VAL A 1 204 ? -13.117 -22.141 -4.145 1 96 204 VAL A O 1
ATOM 1598 N N . PRO A 1 205 ? -13.32 -21.219 -6.203 1 96.44 205 PRO A N 1
ATOM 1599 C CA . PRO A 1 205 ? -11.969 -21.688 -6.523 1 96.44 205 PRO A CA 1
ATOM 1600 C C . PRO A 1 205 ? -10.906 -21.062 -5.625 1 96.44 205 PRO A C 1
ATOM 1602 O O . PRO A 1 205 ? -11 -19.891 -5.27 1 96.44 205 PRO A O 1
ATOM 1605 N N . ARG A 1 206 ? -9.922 -21.797 -5.312 1 96.94 206 ARG A N 1
ATOM 1606 C CA . ARG A 1 206 ? -8.836 -21.344 -4.445 1 96.94 206 ARG A CA 1
ATOM 1607 C C . ARG A 1 206 ? -8.102 -20.156 -5.07 1 96.94 206 ARG A C 1
ATOM 1609 O O . ARG A 1 206 ? -7.766 -19.188 -4.383 1 96.94 206 ARG A O 1
ATOM 1616 N N . CYS A 1 207 ? -7.844 -20.266 -6.395 1 98.38 207 CYS A N 1
ATOM 1617 C CA . CYS A 1 207 ? -7.16 -19.203 -7.105 1 98.38 207 CYS A CA 1
ATOM 1618 C C . CYS A 1 207 ? -8.133 -18.406 -7.973 1 98.38 207 CYS A C 1
ATOM 1620 O O . CYS A 1 207 ? -9.133 -18.953 -8.445 1 98.38 207 CYS A O 1
ATOM 1622 N N . VAL A 1 208 ? -7.848 -17.172 -8.172 1 98.25 208 VAL A N 1
ATOM 1623 C CA . VAL A 1 208 ? -8.602 -16.328 -9.094 1 98.25 208 VAL A CA 1
ATOM 1624 C C . VAL A 1 208 ? -7.645 -15.492 -9.93 1 98.25 208 VAL A C 1
ATOM 1626 O O . VAL A 1 208 ? -6.621 -15.023 -9.43 1 98.25 208 VAL A O 1
ATOM 1629 N N . ALA A 1 209 ? -7.895 -15.367 -11.172 1 98.81 209 ALA A N 1
ATOM 1630 C CA . ALA A 1 209 ? -7.102 -14.547 -12.078 1 98.81 209 ALA A CA 1
ATOM 1631 C C . ALA A 1 209 ? -7.852 -13.281 -12.477 1 98.81 209 ALA A C 1
ATOM 1633 O O . ALA A 1 209 ? -9.039 -13.328 -12.797 1 98.81 209 ALA A O 1
ATOM 1634 N N . TYR A 1 210 ? -7.195 -12.18 -12.422 1 98.69 210 TYR A N 1
ATOM 1635 C CA . TYR A 1 210 ? -7.754 -10.906 -12.852 1 98.69 210 TYR A CA 1
ATOM 1636 C C . TYR A 1 210 ? -7.023 -10.375 -14.078 1 98.69 210 TYR A C 1
ATOM 1638 O O . TYR A 1 210 ? -5.797 -10.469 -14.164 1 98.69 210 TYR A O 1
ATOM 1646 N N . ARG A 1 211 ? -7.766 -9.852 -15.023 1 98.56 211 ARG A N 1
ATOM 1647 C CA . ARG A 1 211 ? -7.211 -9.086 -16.141 1 98.56 211 ARG A CA 1
ATOM 1648 C C . ARG A 1 211 ? -7.027 -7.621 -15.758 1 98.56 211 ARG A C 1
ATOM 1650 O O . ARG A 1 211 ? -7.965 -6.98 -15.273 1 98.56 211 ARG A O 1
ATOM 1657 N N . ILE A 1 212 ? -5.828 -7.105 -15.938 1 98 212 ILE A N 1
ATOM 1658 C CA . ILE A 1 212 ? -5.5 -5.73 -15.578 1 98 212 ILE A CA 1
ATOM 1659 C C . ILE A 1 212 ? -5.938 -4.785 -16.703 1 98 212 ILE A C 1
ATOM 1661 O O . ILE A 1 212 ? -5.562 -4.973 -17.859 1 98 212 ILE A O 1
ATOM 1665 N N . PRO A 1 213 ? -6.738 -3.828 -16.359 1 97.75 213 PRO A N 1
ATOM 1666 C CA . PRO A 1 213 ? -7.18 -2.873 -17.391 1 97.75 213 PRO A CA 1
ATOM 1667 C C . PRO A 1 213 ? -6.117 -1.824 -17.703 1 97.75 213 PRO A C 1
ATOM 1669 O O . PRO A 1 213 ? -5.043 -1.819 -17.094 1 97.75 213 PRO A O 1
ATOM 1672 N N . GLU A 1 214 ? -6.422 -1.065 -18.719 1 96.31 214 GLU A N 1
ATOM 1673 C CA . GLU A 1 214 ? -5.648 0.164 -18.891 1 96.31 214 GLU A CA 1
ATOM 1674 C C . GLU A 1 214 ? -5.688 1.008 -17.609 1 96.31 214 GLU A C 1
ATOM 1676 O O . GLU A 1 214 ? -6.73 1.113 -16.969 1 96.31 214 GLU A O 1
ATOM 1681 N N . PRO A 1 215 ? -4.531 1.485 -17.281 1 88.38 215 PRO A N 1
ATOM 1682 C CA . PRO A 1 215 ? -4.473 2.264 -16.031 1 88.38 215 PRO A CA 1
ATOM 1683 C C . PRO A 1 215 ? -5.52 3.375 -15.992 1 88.38 215 PRO A C 1
ATOM 1685 O O . PRO A 1 215 ? -5.711 4.09 -16.969 1 88.38 215 PRO A O 1
ATOM 1688 N N . VAL A 1 216 ? -6.215 3.342 -14.859 1 86.69 216 VAL A N 1
ATOM 1689 C CA . VAL A 1 216 ? -7.203 4.391 -14.617 1 86.69 216 VAL A CA 1
ATOM 1690 C C . VAL A 1 216 ? -7 4.98 -13.219 1 86.69 216 VAL A C 1
ATOM 1692 O O . VAL A 1 216 ? -6.715 4.25 -12.266 1 86.69 216 VAL A O 1
ATOM 1695 N N . GLU A 1 217 ? -7.023 6.258 -13.078 1 92.5 217 GLU A N 1
ATOM 1696 C CA . GLU A 1 217 ? -7.027 6.973 -11.805 1 92.5 217 GLU A CA 1
ATOM 1697 C C . GLU A 1 217 ? -8.273 7.84 -11.664 1 92.5 217 GLU A C 1
ATOM 1699 O O . GLU A 1 217 ? -8.227 9.047 -11.914 1 92.5 217 GLU A O 1
ATOM 1704 N N . PRO A 1 218 ? -9.312 7.195 -11.164 1 94.94 218 PRO A N 1
ATOM 1705 C CA . PRO A 1 218 ? -10.562 7.949 -11.078 1 94.94 218 PRO A CA 1
ATOM 1706 C C . PRO A 1 218 ? -10.516 9.062 -10.039 1 94.94 218 PRO A C 1
ATOM 1708 O O . PRO A 1 218 ? -9.703 9.008 -9.109 1 94.94 218 PRO A O 1
ATOM 1711 N N . PRO A 1 219 ? -11.469 10.164 -10.25 1 96.31 219 PRO A N 1
ATOM 1712 C CA . PRO A 1 219 ? -11.617 11.109 -9.141 1 96.31 219 PRO A CA 1
ATOM 1713 C C . PRO A 1 219 ? -11.938 10.422 -7.816 1 96.31 219 PRO A C 1
ATOM 1715 O O . PRO A 1 219 ? -12.664 9.422 -7.793 1 96.31 219 PRO A O 1
ATOM 1718 N N . PHE A 1 220 ? -11.328 10.93 -6.746 1 96.19 220 PHE A N 1
ATOM 1719 C CA . PHE A 1 220 ? -11.5 10.258 -5.465 1 96.19 220 PHE A CA 1
ATOM 1720 C C . PHE A 1 220 ? -12.961 10.289 -5.027 1 96.19 220 PHE A C 1
ATOM 1722 O O . PHE A 1 220 ? -13.383 9.461 -4.211 1 96.19 220 PHE A O 1
ATOM 1729 N N . GLU A 1 221 ? -13.797 11.148 -5.629 1 95.69 221 GLU A N 1
ATOM 1730 C CA . GLU A 1 221 ? -15.219 11.242 -5.32 1 95.69 221 GLU A CA 1
ATOM 1731 C C . GLU A 1 221 ? -15.984 10.047 -5.875 1 95.69 221 GLU A C 1
ATOM 1733 O O . GLU A 1 221 ? -17.109 9.766 -5.453 1 95.69 221 GLU A O 1
ATOM 1738 N N . ASP A 1 222 ? -15.43 9.359 -6.887 1 96.44 222 ASP A N 1
ATOM 1739 C CA . ASP A 1 222 ? -16.078 8.219 -7.52 1 96.44 222 ASP A CA 1
ATOM 1740 C C . ASP A 1 222 ? -15.805 6.93 -6.754 1 96.44 222 ASP A C 1
ATOM 1742 O O . ASP A 1 222 ? -16.062 5.836 -7.254 1 96.44 222 ASP A O 1
ATOM 1746 N N . PHE A 1 223 ? -15.43 7.039 -5.531 1 97.75 223 PHE A N 1
ATOM 1747 C CA . PHE A 1 223 ? -15.148 5.895 -4.676 1 97.75 223 PHE A CA 1
ATOM 1748 C C . PHE A 1 223 ? -16.422 5.109 -4.383 1 97.75 223 PHE A C 1
ATOM 1750 O O . PHE A 1 223 ? -17.422 5.684 -3.959 1 97.75 223 PHE A O 1
ATOM 1757 N N . HIS A 1 224 ? -16.406 3.756 -4.586 1 97 224 HIS A N 1
ATOM 1758 C CA . HIS A 1 224 ? -17.516 2.85 -4.281 1 97 224 HIS A CA 1
ATOM 1759 C C . HIS A 1 224 ? -17.141 1.881 -3.164 1 97 224 HIS A C 1
ATOM 1761 O O . HIS A 1 224 ? -16.094 1.227 -3.229 1 97 224 HIS A O 1
ATOM 1767 N N . PRO A 1 225 ? -18.031 1.838 -2.188 1 95.44 225 PRO A N 1
ATOM 1768 C CA . PRO A 1 225 ? -17.797 0.816 -1.167 1 95.44 225 PRO A CA 1
ATOM 1769 C C . PRO A 1 225 ? -17.656 -0.585 -1.756 1 95.44 225 PRO A C 1
ATOM 1771 O O . PRO A 1 225 ? -18.281 -0.9 -2.768 1 95.44 225 PRO A O 1
ATOM 1774 N N . PHE A 1 226 ? -16.906 -1.439 -1.11 1 96.44 226 PHE A N 1
ATOM 1775 C CA . PHE A 1 226 ? -16.578 -2.744 -1.674 1 96.44 226 PHE A CA 1
ATOM 1776 C C . PHE A 1 226 ? -16.5 -3.805 -0.582 1 96.44 226 PHE A C 1
ATOM 1778 O O . PHE A 1 226 ? -16.375 -3.479 0.6 1 96.44 226 PHE A O 1
ATOM 1785 N N . MET B 1 1 ? 8.562 36.125 14.883 1 60.38 1 MET B N 1
ATOM 1786 C CA . MET B 1 1 ? 9.383 35.188 14.125 1 60.38 1 MET B CA 1
ATOM 1787 C C . MET B 1 1 ? 8.906 35.094 12.68 1 60.38 1 MET B C 1
ATOM 1789 O O . MET B 1 1 ? 7.742 35.375 12.391 1 60.38 1 MET B O 1
ATOM 1793 N N . ARG B 1 2 ? 9.914 34.938 11.633 1 91.81 2 ARG B N 1
ATOM 1794 C CA . ARG B 1 2 ? 9.773 34.906 10.18 1 91.81 2 ARG B CA 1
ATOM 1795 C C . ARG B 1 2 ? 8.68 33.938 9.75 1 91.81 2 ARG B C 1
ATOM 1797 O O . ARG B 1 2 ? 7.914 34.219 8.828 1 91.81 2 ARG B O 1
ATOM 1804 N N . ILE B 1 3 ? 8.352 33.062 10.594 1 97.62 3 ILE B N 1
ATOM 1805 C CA . ILE B 1 3 ? 7.398 32.031 10.203 1 97.62 3 ILE B CA 1
ATOM 1806 C C . ILE B 1 3 ? 5.973 32.531 10.375 1 97.62 3 ILE B C 1
ATOM 1808 O O . ILE B 1 3 ? 5.164 32.469 9.445 1 97.62 3 ILE B O 1
ATOM 1812 N N . ARG B 1 4 ? 5.637 33.125 11.523 1 96.12 4 ARG B N 1
ATOM 1813 C CA . ARG B 1 4 ? 4.309 33.656 11.82 1 96.12 4 ARG B CA 1
ATOM 1814 C C . ARG B 1 4 ? 3.904 34.719 10.82 1 96.12 4 ARG B C 1
ATOM 1816 O O . ARG B 1 4 ? 2.746 34.781 10.406 1 96.12 4 ARG B O 1
ATOM 1823 N N . GLU B 1 5 ? 4.891 35.531 10.484 1 97.06 5 GLU B N 1
ATOM 1824 C CA . GLU B 1 5 ? 4.625 36.594 9.508 1 97.06 5 GLU B CA 1
ATOM 1825 C C . GLU B 1 5 ? 4.238 36 8.156 1 97.06 5 GLU B C 1
ATOM 1827 O O . GLU B 1 5 ? 3.314 36.5 7.5 1 97.06 5 GLU B O 1
ATOM 1832 N N . VAL B 1 6 ? 4.965 34.969 7.75 1 98.25 6 VAL B N 1
ATOM 1833 C CA . VAL B 1 6 ? 4.688 34.344 6.469 1 98.25 6 VAL B CA 1
ATOM 1834 C C . VAL B 1 6 ? 3.311 33.688 6.504 1 98.25 6 VAL B C 1
ATOM 1836 O O . VAL B 1 6 ? 2.549 33.75 5.535 1 98.25 6 VAL B O 1
ATOM 1839 N N . ARG B 1 7 ? 2.955 33.031 7.617 1 98.25 7 ARG B N 1
ATOM 1840 C CA . ARG B 1 7 ? 1.648 32.406 7.758 1 98.25 7 ARG B CA 1
ATOM 1841 C C . ARG B 1 7 ? 0.528 33.438 7.707 1 98.25 7 ARG B C 1
ATOM 1843 O O . ARG B 1 7 ? -0.478 33.25 7.023 1 98.25 7 ARG B O 1
ATOM 1850 N N . GLU B 1 8 ? 0.763 34.562 8.414 1 97.44 8 GLU B N 1
ATOM 1851 C CA . GLU B 1 8 ? -0.237 35.625 8.438 1 97.44 8 GLU B CA 1
ATOM 1852 C C . GLU B 1 8 ? -0.42 36.219 7.055 1 97.44 8 GLU B C 1
ATOM 1854 O O . GLU B 1 8 ? -1.544 36.531 6.648 1 97.44 8 GLU B O 1
ATOM 1859 N N . LYS B 1 9 ? 0.658 36.438 6.402 1 97.56 9 LYS B N 1
ATOM 1860 C CA . LYS B 1 9 ? 0.603 37 5.051 1 97.56 9 LYS B CA 1
ATOM 1861 C C . LYS B 1 9 ? -0.152 36.062 4.109 1 97.56 9 LYS B C 1
ATOM 1863 O O . LYS B 1 9 ? -0.956 36.5 3.293 1 97.56 9 LYS B O 1
ATOM 1868 N N . LEU B 1 10 ? 0.125 34.75 4.195 1 97.62 10 LEU B N 1
ATOM 1869 C CA . LEU B 1 10 ? -0.555 33.781 3.354 1 97.62 10 LEU B CA 1
ATOM 1870 C C . LEU B 1 10 ? -2.061 33.781 3.598 1 97.62 10 LEU B C 1
ATOM 1872 O O . LEU B 1 10 ? -2.848 33.719 2.65 1 97.62 10 LEU B O 1
ATOM 1876 N N . GLU B 1 11 ? -2.428 33.875 4.863 1 96 11 GLU B N 1
ATOM 1877 C CA . GLU B 1 11 ? -3.842 33.906 5.223 1 96 11 GLU B CA 1
ATOM 1878 C C . GLU B 1 11 ? -4.516 35.188 4.703 1 96 11 GLU B C 1
ATOM 1880 O O . GLU B 1 11 ? -5.625 35.125 4.168 1 96 11 GLU B O 1
ATOM 1885 N N . ARG B 1 12 ? -3.842 36.219 4.836 1 96.06 12 ARG B N 1
ATOM 1886 C CA . ARG B 1 12 ? -4.41 37.531 4.512 1 96.06 12 ARG B CA 1
ATOM 1887 C C . ARG B 1 12 ? -4.434 37.75 3.004 1 96.06 12 ARG B C 1
ATOM 1889 O O . ARG B 1 12 ? -5.445 38.188 2.453 1 96.06 12 ARG B O 1
ATOM 1896 N N . ASP B 1 13 ? -3.367 37.469 2.287 1 96.38 13 ASP B N 1
ATOM 1897 C CA . ASP B 1 13 ? -3.17 37.906 0.904 1 96.38 13 ASP B CA 1
ATOM 1898 C C . ASP B 1 13 ? -3.316 36.719 -0.058 1 96.38 13 ASP B C 1
ATOM 1900 O O . ASP B 1 13 ? -3.449 36.906 -1.269 1 96.38 13 ASP B O 1
ATOM 1904 N N . GLY B 1 14 ? -3.279 35.5 0.462 1 96.69 14 GLY B N 1
ATOM 1905 C CA . GLY B 1 14 ? -3.154 34.344 -0.414 1 96.69 14 GLY B CA 1
ATOM 1906 C C . GLY B 1 14 ? -1.739 34.125 -0.912 1 96.69 14 GLY B C 1
ATOM 1907 O O . GLY B 1 14 ? -0.818 34.844 -0.517 1 96.69 14 GLY B O 1
ATOM 1908 N N . PRO B 1 15 ? -1.58 33.062 -1.65 1 97.38 15 PRO B N 1
ATOM 1909 C CA . PRO B 1 15 ? -0.244 32.781 -2.186 1 97.38 15 PRO B CA 1
ATOM 1910 C C . PRO B 1 15 ? 0.151 33.75 -3.309 1 97.38 15 PRO B C 1
ATOM 1912 O O . PRO B 1 15 ? -0.718 34.312 -3.98 1 97.38 15 PRO B O 1
ATOM 1915 N N . PRO B 1 16 ? 1.425 33.938 -3.504 1 95.69 16 PRO B N 1
ATOM 1916 C CA . PRO B 1 16 ? 1.867 34.844 -4.566 1 95.69 16 PRO B CA 1
ATOM 1917 C C . PRO B 1 16 ? 1.457 34.375 -5.957 1 95.69 16 PRO B C 1
ATOM 1919 O O . PRO B 1 16 ? 1.375 35.188 -6.895 1 95.69 16 PRO B O 1
ATOM 1922 N N . TRP B 1 17 ? 1.188 33.094 -6.074 1 96.44 17 TRP B N 1
ATOM 1923 C CA . TRP B 1 17 ? 0.728 32.469 -7.309 1 96.44 17 TRP B CA 1
ATOM 1924 C C . TRP B 1 17 ? -0.28 31.344 -7.016 1 96.44 17 TRP B C 1
ATOM 1926 O O . TRP B 1 17 ? -0.125 30.594 -6.047 1 96.44 17 TRP B O 1
ATOM 1936 N N . ALA B 1 18 ? -1.287 31.266 -7.734 1 96.94 18 ALA B N 1
ATOM 1937 C CA . ALA B 1 18 ? -2.277 30.203 -7.621 1 96.94 18 ALA B CA 1
ATOM 1938 C C . ALA B 1 18 ? -2.709 29.703 -9 1 96.94 18 ALA B C 1
ATOM 1940 O O . ALA B 1 18 ? -2.609 30.438 -9.984 1 96.94 18 ALA B O 1
ATOM 1941 N N . ARG B 1 19 ? -3.16 28.5 -9.141 1 96.06 19 ARG B N 1
ATOM 1942 C CA . ARG B 1 19 ? -3.572 27.891 -10.398 1 96.06 19 ARG B CA 1
ATOM 1943 C C . ARG B 1 19 ? -4.777 28.625 -10.984 1 96.06 19 ARG B C 1
ATOM 1945 O O . ARG B 1 19 ? -4.898 28.75 -12.211 1 96.06 19 ARG B O 1
ATOM 1952 N N . ASP B 1 20 ? -5.656 29.062 -10.125 1 93.81 20 ASP B N 1
ATOM 1953 C CA . ASP B 1 20 ? -6.773 29.938 -10.469 1 93.81 20 ASP B CA 1
ATOM 1954 C C . ASP B 1 20 ? -7.258 30.703 -9.242 1 93.81 20 ASP B C 1
ATOM 1956 O O . ASP B 1 20 ? -6.699 30.562 -8.148 1 93.81 20 ASP B O 1
ATOM 1960 N N . ASP B 1 21 ? -8.289 31.469 -9.359 1 91.69 21 ASP B N 1
ATOM 1961 C CA . ASP B 1 21 ? -8.695 32.438 -8.336 1 91.69 21 ASP B CA 1
ATOM 1962 C C . ASP B 1 21 ? -9.25 31.719 -7.105 1 91.69 21 ASP B C 1
ATOM 1964 O O . ASP B 1 21 ? -9.117 32.219 -5.984 1 91.69 21 ASP B O 1
ATOM 1968 N N . ASN B 1 22 ? -9.773 30.578 -7.273 1 93.25 22 ASN B N 1
ATOM 1969 C CA . ASN B 1 22 ? -10.453 29.891 -6.172 1 93.25 22 ASN B CA 1
ATOM 1970 C C . ASN B 1 22 ? -9.641 28.703 -5.672 1 93.25 22 ASN B C 1
ATOM 1972 O O . ASN B 1 22 ? -10.016 28.078 -4.68 1 93.25 22 ASN B O 1
ATOM 1976 N N . ASP B 1 23 ? -8.539 28.469 -6.301 1 95.44 23 ASP B N 1
ATOM 1977 C CA . ASP B 1 23 ? -7.801 27.219 -6.059 1 95.44 23 ASP B CA 1
ATOM 1978 C C . ASP B 1 23 ? -7.242 27.188 -4.637 1 95.44 23 ASP B C 1
ATOM 1980 O O . ASP B 1 23 ? -7.34 26.172 -3.955 1 95.44 23 ASP B O 1
ATOM 1984 N N . PHE B 1 24 ? -6.676 28.328 -4.203 1 96.31 24 PHE B N 1
ATOM 1985 C CA . PHE B 1 24 ? -6.078 28.391 -2.875 1 96.31 24 PHE B CA 1
ATOM 1986 C C . PHE B 1 24 ? -7.105 28.047 -1.804 1 96.31 24 PHE B C 1
ATOM 1988 O O . PHE B 1 24 ? -6.852 27.219 -0.935 1 96.31 24 PHE B O 1
ATOM 1995 N N . ARG B 1 25 ? -8.258 28.594 -1.868 1 93.06 25 ARG B N 1
ATOM 1996 C CA . ARG B 1 25 ? -9.312 28.391 -0.876 1 93.06 25 ARG B CA 1
ATOM 1997 C C . ARG B 1 25 ? -9.781 26.953 -0.867 1 93.06 25 ARG B C 1
ATOM 1999 O O . ARG B 1 25 ? -10.102 26.406 0.191 1 93.06 25 ARG B O 1
ATOM 2006 N N . THR B 1 26 ? -9.75 26.297 -1.965 1 91.94 26 THR B N 1
ATOM 2007 C CA . THR B 1 26 ? -10.297 24.953 -2.098 1 91.94 26 THR B CA 1
ATOM 2008 C C . THR B 1 26 ? -9.258 23.906 -1.699 1 91.94 26 THR B C 1
ATOM 2010 O O . THR B 1 26 ? -9.594 22.875 -1.138 1 91.94 26 THR B O 1
ATOM 2013 N N . VAL B 1 27 ? -8.031 24.234 -1.914 1 94.94 27 VAL B N 1
ATOM 2014 C CA . VAL B 1 27 ? -6.988 23.219 -1.816 1 94.94 27 VAL B CA 1
ATOM 2015 C C . VAL B 1 27 ? -6.281 23.328 -0.467 1 94.94 27 VAL B C 1
ATOM 2017 O O . VAL B 1 27 ? -5.898 22.328 0.129 1 94.94 27 VAL B O 1
ATOM 2020 N N . ALA B 1 28 ? -6.188 24.5 0.048 1 96.31 28 ALA B N 1
ATOM 2021 C CA . ALA B 1 28 ? -5.355 24.734 1.225 1 96.31 28 ALA B CA 1
ATOM 2022 C C . ALA B 1 28 ? -6.102 24.391 2.508 1 96.31 28 ALA B C 1
ATOM 2024 O O . ALA B 1 28 ? -7.309 24.625 2.615 1 96.31 28 ALA B O 1
ATOM 2025 N N . LEU B 1 29 ? -5.395 23.828 3.463 1 97.88 29 LEU B N 1
ATOM 2026 C CA . LEU B 1 29 ? -5.922 23.703 4.816 1 97.88 29 LEU B CA 1
ATOM 2027 C C . LEU B 1 29 ? -6.215 25.078 5.422 1 97.88 29 LEU B C 1
ATOM 2029 O O . LEU B 1 29 ? -5.371 25.969 5.375 1 97.88 29 LEU B O 1
ATOM 2033 N N . PRO B 1 30 ? -7.387 25.281 5.957 1 97.19 30 PRO B N 1
ATOM 2034 C CA . PRO B 1 30 ? -7.691 26.578 6.566 1 97.19 30 PRO B CA 1
ATOM 2035 C C . PRO B 1 30 ? -6.727 26.953 7.691 1 97.19 30 PRO B C 1
ATOM 2037 O O . PRO B 1 30 ? -6.27 26.062 8.43 1 97.19 30 PRO B O 1
ATOM 2040 N N . ALA B 1 31 ? -6.5 28.266 7.855 1 97.44 31 ALA B N 1
ATOM 2041 C CA . ALA B 1 31 ? -5.52 28.781 8.797 1 97.44 31 ALA B CA 1
ATOM 2042 C C . ALA B 1 31 ? -5.793 28.281 10.211 1 97.44 31 ALA B C 1
ATOM 2044 O O . ALA B 1 31 ? -4.863 27.969 10.953 1 97.44 31 ALA B O 1
ATOM 2045 N N . HIS B 1 32 ? -7.039 28.281 10.547 1 97.44 32 HIS B N 1
ATOM 2046 C CA . HIS B 1 32 ? -7.398 27.828 11.891 1 97.44 32 HIS B CA 1
ATOM 2047 C C . HIS B 1 32 ? -7.043 26.359 12.102 1 97.44 32 HIS B C 1
ATOM 2049 O O . HIS B 1 32 ? -6.574 25.984 13.172 1 97.44 32 HIS B O 1
ATOM 2055 N N . ASP B 1 33 ? -7.34 25.469 11.18 1 98.5 33 ASP B N 1
ATOM 2056 C CA . ASP B 1 33 ? -6.953 24.062 11.266 1 98.5 33 ASP B CA 1
ATOM 2057 C C . ASP B 1 33 ? -5.434 23.922 11.305 1 98.5 33 ASP B C 1
ATOM 2059 O O . ASP B 1 33 ? -4.91 23.031 11.984 1 98.5 33 ASP B O 1
ATOM 2063 N N . CYS B 1 34 ? -4.691 24.766 10.602 1 98.75 34 CYS B N 1
ATOM 2064 C CA . CYS B 1 34 ? -3.236 24.797 10.68 1 98.75 34 CYS B CA 1
ATOM 2065 C C . CYS B 1 34 ? -2.777 25.094 12.102 1 98.75 34 CYS B C 1
ATOM 2067 O O . CYS B 1 34 ? -1.81 24.516 12.586 1 98.75 34 CYS B O 1
ATOM 2069 N N . ASP B 1 35 ? -3.459 26.047 12.734 1 98.56 35 ASP B N 1
ATOM 2070 C CA . ASP B 1 35 ? -3.127 26.375 14.117 1 98.56 35 ASP B CA 1
ATOM 2071 C C . ASP B 1 35 ? -3.326 25.172 15.031 1 98.56 35 ASP B C 1
ATOM 2073 O O . ASP B 1 35 ? -2.51 24.906 15.922 1 98.56 35 ASP B O 1
ATOM 2077 N N . LEU B 1 36 ? -4.43 24.453 14.82 1 98.69 36 LEU B N 1
ATOM 2078 C CA . LEU B 1 36 ? -4.691 23.25 15.609 1 98.69 36 LEU B CA 1
ATOM 2079 C C . LEU B 1 36 ? -3.615 22.203 15.375 1 98.69 36 LEU B C 1
ATOM 2081 O O . LEU B 1 36 ? -3.16 21.547 16.328 1 98.69 36 LEU B O 1
ATOM 2085 N N . LEU B 1 37 ? -3.236 22.016 14.156 1 98.88 37 LEU B N 1
ATOM 2086 C CA . LEU B 1 37 ? -2.164 21.094 13.82 1 98.88 37 LEU B CA 1
ATOM 2087 C C . LEU B 1 37 ? -0.864 21.484 14.508 1 98.88 37 LEU B C 1
ATOM 2089 O O . LEU B 1 37 ? -0.208 20.641 15.133 1 98.88 37 LEU B O 1
ATOM 2093 N N . ARG B 1 38 ? -0.495 22.781 14.414 1 98.75 38 ARG B N 1
ATOM 2094 C CA . ARG B 1 38 ? 0.694 23.312 15.07 1 98.75 38 ARG B CA 1
ATOM 2095 C C . ARG B 1 38 ? 0.662 23.031 16.562 1 98.75 38 ARG B C 1
ATOM 2097 O O . ARG B 1 38 ? 1.622 22.484 17.125 1 98.75 38 ARG B O 1
ATOM 2104 N N . ASP B 1 39 ? -0.416 23.359 17.188 1 98.56 39 ASP B N 1
ATOM 2105 C CA . ASP B 1 39 ? -0.54 23.219 18.625 1 98.56 39 ASP B CA 1
ATOM 2106 C C . ASP B 1 39 ? -0.451 21.75 19.047 1 98.56 39 ASP B C 1
ATOM 2108 O O . ASP B 1 39 ? 0.159 21.422 20.062 1 98.56 39 ASP B O 1
ATOM 2112 N N . LEU B 1 40 ? -1.077 20.875 18.25 1 98.69 40 LEU B N 1
ATOM 2113 C CA . LEU B 1 40 ? -1.026 19.438 18.516 1 98.69 40 LEU B CA 1
ATOM 2114 C C . LEU B 1 40 ? 0.41 18.922 18.469 1 98.69 40 LEU B C 1
ATOM 2116 O O . LEU B 1 40 ? 0.84 18.188 19.359 1 98.69 40 LEU B O 1
ATOM 2120 N N . LEU B 1 41 ? 1.153 19.312 17.484 1 98.81 41 LEU B N 1
ATOM 2121 C CA . LEU B 1 41 ? 2.529 18.859 17.312 1 98.81 41 LEU B CA 1
ATOM 2122 C C . LEU B 1 41 ? 3.42 19.391 18.438 1 98.81 41 LEU B C 1
ATOM 2124 O O . LEU B 1 41 ? 4.348 18.719 18.875 1 98.81 41 LEU B O 1
ATOM 2128 N N . ILE B 1 42 ? 3.164 20.625 18.875 1 98.75 42 ILE B N 1
ATOM 2129 C CA . ILE B 1 42 ? 3.9 21.203 20 1 98.75 42 ILE B CA 1
ATOM 2130 C C . ILE B 1 42 ? 3.617 20.391 21.266 1 98.75 42 ILE B C 1
ATOM 2132 O O . ILE B 1 42 ? 4.543 20.016 21.984 1 98.75 42 ILE B O 1
ATOM 2136 N N . THR B 1 43 ? 2.33 20.141 21.516 1 98.12 43 THR B N 1
ATOM 2137 C CA . THR B 1 43 ? 1.921 19.375 22.688 1 98.12 43 THR B CA 1
ATOM 2138 C C . THR B 1 43 ? 2.598 18 22.703 1 98.12 43 THR B C 1
ATOM 2140 O O . THR B 1 43 ? 3.027 17.531 23.75 1 98.12 43 THR B O 1
ATOM 2143 N N . GLU B 1 44 ? 2.756 17.375 21.547 1 98.12 44 GLU B N 1
ATOM 2144 C CA . GLU B 1 44 ? 3.344 16.047 21.391 1 98.12 44 GLU B CA 1
ATOM 2145 C C . GLU B 1 44 ? 4.867 16.109 21.375 1 98.12 44 GLU B C 1
ATOM 2147 O O . GLU B 1 44 ? 5.543 15.086 21.344 1 98.12 44 GLU B O 1
ATOM 2152 N N . ARG B 1 45 ? 5.383 17.297 21.344 1 98.62 45 ARG B N 1
ATOM 2153 C CA . ARG B 1 45 ? 6.82 17.547 21.266 1 98.62 45 ARG B CA 1
ATOM 2154 C C . ARG B 1 45 ? 7.434 16.828 20.078 1 98.62 45 ARG B C 1
ATOM 2156 O O . ARG B 1 45 ? 8.469 16.172 20.203 1 98.62 45 ARG B O 1
ATOM 2163 N N . ALA B 1 46 ? 6.746 16.906 18.953 1 98.75 46 ALA B N 1
ATOM 2164 C CA . ALA B 1 46 ? 7.227 16.25 17.75 1 98.75 46 ALA B CA 1
ATOM 2165 C C . ALA B 1 46 ? 8.523 16.891 17.25 1 98.75 46 ALA B C 1
ATOM 2167 O O . ALA B 1 46 ? 8.625 18.109 17.172 1 98.75 46 ALA B O 1
ATOM 2168 N N . ALA B 1 47 ? 9.477 16.078 16.906 1 98.81 47 ALA B N 1
ATOM 2169 C CA . ALA B 1 47 ? 10.758 16.547 16.375 1 98.81 47 ALA B CA 1
ATOM 2170 C C . ALA B 1 47 ? 10.906 16.172 14.906 1 98.81 47 ALA B C 1
ATOM 2172 O O . ALA B 1 47 ? 11.594 16.875 14.156 1 98.81 47 ALA B O 1
ATOM 2173 N N . THR B 1 48 ? 10.375 15.07 14.523 1 98.94 48 THR B N 1
ATOM 2174 C CA . THR B 1 48 ? 10.453 14.562 13.156 1 98.94 48 THR B CA 1
ATOM 2175 C C . THR B 1 48 ? 9.055 14.32 12.586 1 98.94 48 THR B C 1
ATOM 2177 O O . THR B 1 48 ? 8.266 13.578 13.18 1 98.94 48 THR B O 1
ATOM 2180 N N . VAL B 1 49 ? 8.75 14.984 11.438 1 98.94 49 VAL B N 1
ATOM 2181 C CA . VAL B 1 49 ? 7.418 14.906 10.852 1 98.94 49 VAL B CA 1
ATOM 2182 C C . VAL B 1 49 ? 7.523 14.586 9.359 1 98.94 49 VAL B C 1
ATOM 2184 O O . VAL B 1 49 ? 8.391 15.133 8.664 1 98.94 49 VAL B O 1
ATOM 2187 N N . VAL B 1 50 ? 6.711 13.672 8.875 1 99 50 VAL B N 1
ATOM 2188 C CA . VAL B 1 50 ? 6.535 13.406 7.453 1 99 50 VAL B CA 1
ATOM 2189 C C . VAL B 1 50 ? 5.219 14.016 6.973 1 99 50 VAL B C 1
ATOM 2191 O O . VAL B 1 50 ? 4.18 13.852 7.613 1 99 50 VAL B O 1
ATOM 2194 N N . GLU B 1 51 ? 5.25 14.758 5.938 1 99 51 GLU B N 1
ATOM 2195 C CA . GLU B 1 51 ? 4.051 15.336 5.336 1 99 51 GLU B CA 1
ATOM 2196 C C . GLU B 1 51 ? 3.881 14.875 3.891 1 99 51 GLU B C 1
ATOM 2198 O O . GLU B 1 51 ? 4.832 14.898 3.107 1 99 51 GLU B O 1
ATOM 2203 N N . ILE B 1 52 ? 2.73 14.383 3.598 1 98.94 52 ILE B N 1
ATOM 2204 C CA . ILE B 1 52 ? 2.357 14.016 2.238 1 98.94 52 ILE B CA 1
ATOM 2205 C C . ILE B 1 52 ? 1.423 15.07 1.65 1 98.94 52 ILE B C 1
ATOM 2207 O O . ILE B 1 52 ? 0.281 15.211 2.094 1 98.94 52 ILE B O 1
ATOM 2211 N N . GLY B 1 53 ? 1.89 15.734 0.617 1 98.75 53 GLY B N 1
ATOM 2212 C CA . GLY B 1 53 ? 1.171 16.875 0.061 1 98.75 53 GLY B CA 1
ATOM 2213 C C . GLY B 1 53 ? 1.667 18.203 0.584 1 98.75 53 GLY B C 1
ATOM 2214 O O . GLY B 1 53 ? 1.872 18.359 1.789 1 98.75 53 GLY B O 1
ATOM 2215 N N . LEU B 1 54 ? 1.898 19.156 -0.303 1 98.75 54 LEU B N 1
ATOM 2216 C CA . LEU B 1 54 ? 2.418 20.453 0.095 1 98.75 54 LEU B CA 1
ATOM 2217 C C . LEU B 1 54 ? 1.531 21.578 -0.435 1 98.75 54 LEU B C 1
ATOM 2219 O O . LEU B 1 54 ? 1.174 22.5 0.308 1 98.75 54 LEU B O 1
ATOM 2223 N N . ALA B 1 55 ? 1.208 21.5 -1.786 1 98.12 55 ALA B N 1
ATOM 2224 C CA . ALA B 1 55 ? 0.437 22.516 -2.498 1 98.12 55 ALA B CA 1
ATOM 2225 C C . ALA B 1 55 ? 0.947 23.922 -2.176 1 98.12 55 ALA B C 1
ATOM 2227 O O . ALA B 1 55 ? 2.084 24.266 -2.51 1 98.12 55 ALA B O 1
ATOM 2228 N N . TYR B 1 56 ? 0.217 24.734 -1.412 1 98.31 56 TYR B N 1
ATOM 2229 C CA . TYR B 1 56 ? 0.549 26.141 -1.221 1 98.31 56 TYR B CA 1
ATOM 2230 C C . TYR B 1 56 ? 1.321 26.344 0.077 1 98.31 56 TYR B C 1
ATOM 2232 O O . TYR B 1 56 ? 1.696 27.469 0.412 1 98.31 56 TYR B O 1
ATOM 2240 N N . GLY B 1 57 ? 1.536 25.312 0.905 1 98.5 57 GLY B N 1
ATOM 2241 C CA . GLY B 1 57 ? 2.496 25.328 1.998 1 98.5 57 GLY B CA 1
ATOM 2242 C C . GLY B 1 57 ? 1.866 25.672 3.338 1 98.5 57 GLY B C 1
ATOM 2243 O O . GLY B 1 57 ? 2.568 25.797 4.344 1 98.5 57 GLY B O 1
ATOM 2244 N N . GLY B 1 58 ? 0.496 25.781 3.398 1 98.44 58 GLY B N 1
ATOM 2245 C CA . GLY B 1 58 ? -0.171 26.172 4.629 1 98.44 58 GLY B CA 1
ATOM 2246 C C . GLY B 1 58 ? 0.113 25.234 5.789 1 98.44 58 GLY B C 1
ATOM 2247 O O . GLY B 1 58 ? 0.586 25.656 6.84 1 98.44 58 GLY B O 1
ATOM 2248 N N . SER B 1 59 ? -0.184 23.938 5.617 1 98.81 59 SER B N 1
ATOM 2249 C CA . SER B 1 59 ? 0.074 22.953 6.672 1 98.81 59 SER B CA 1
ATOM 2250 C C . SER B 1 59 ? 1.564 22.859 6.977 1 98.81 59 SER B C 1
ATOM 2252 O O . SER B 1 59 ? 1.96 22.734 8.141 1 98.81 59 SER B O 1
ATOM 2254 N N . ALA B 1 60 ? 2.379 22.938 5.992 1 98.88 60 ALA B N 1
ATOM 2255 C CA . ALA B 1 60 ? 3.822 22.812 6.172 1 98.88 60 ALA B CA 1
ATOM 2256 C C . ALA B 1 60 ? 4.379 23.953 7.012 1 98.88 60 ALA B C 1
ATOM 2258 O O . ALA B 1 60 ? 5.273 23.75 7.836 1 98.88 60 ALA B O 1
ATOM 2259 N N . LEU B 1 61 ? 3.932 25.172 6.754 1 98.88 61 LEU B N 1
ATOM 2260 C CA . LEU B 1 61 ? 4.34 26.312 7.566 1 98.88 61 LEU B CA 1
ATOM 2261 C C . LEU B 1 61 ? 3.975 26.094 9.031 1 98.88 61 LEU B C 1
ATOM 2263 O O . LEU B 1 61 ? 4.773 26.391 9.922 1 98.88 61 LEU B O 1
ATOM 2267 N N . ALA B 1 62 ? 2.752 25.578 9.273 1 98.88 62 ALA B N 1
ATOM 2268 C CA . ALA B 1 62 ? 2.311 25.297 10.633 1 98.88 62 ALA B CA 1
ATOM 2269 C C . ALA B 1 62 ? 3.18 24.219 11.281 1 98.88 62 ALA B C 1
ATOM 2271 O O . ALA B 1 62 ? 3.562 24.328 12.445 1 98.88 62 ALA B O 1
ATOM 2272 N N . ILE B 1 63 ? 3.473 23.141 10.539 1 98.94 63 ILE B N 1
ATOM 2273 C CA . ILE B 1 63 ? 4.324 22.062 11.023 1 98.94 63 ILE B CA 1
ATOM 2274 C C . ILE B 1 63 ? 5.719 22.609 11.336 1 98.94 63 ILE B C 1
ATOM 2276 O O . ILE B 1 63 ? 6.281 22.328 12.391 1 98.94 63 ILE B O 1
ATOM 2280 N N . GLY B 1 64 ? 6.273 23.391 10.414 1 98.81 64 GLY B N 1
ATOM 2281 C CA . GLY B 1 64 ? 7.562 24.016 10.656 1 98.81 64 GLY B CA 1
ATOM 2282 C C . GLY B 1 64 ? 7.59 24.859 11.914 1 98.81 64 GLY B C 1
ATOM 2283 O O . GLY B 1 64 ? 8.539 24.797 12.695 1 98.81 64 GLY B O 1
ATOM 2284 N N . GLU B 1 65 ? 6.562 25.672 12.086 1 98.69 65 GLU B N 1
ATOM 2285 C CA . GLU B 1 65 ? 6.469 26.5 13.297 1 98.69 65 GLU B CA 1
ATOM 2286 C C . GLU B 1 65 ? 6.48 25.625 14.555 1 98.69 65 GLU B C 1
ATOM 2288 O O . GLU B 1 65 ? 7.145 25.969 15.531 1 98.69 65 GLU B O 1
ATOM 2293 N N . ALA B 1 66 ? 5.746 24.547 14.531 1 98.81 66 ALA B N 1
ATOM 2294 C CA . ALA B 1 66 ? 5.711 23.641 15.664 1 98.81 66 ALA B CA 1
ATOM 2295 C C . ALA B 1 66 ? 7.102 23.078 15.969 1 98.81 66 ALA B C 1
ATOM 2297 O O . ALA B 1 66 ? 7.527 23.062 17.125 1 98.81 66 ALA B O 1
ATOM 2298 N N . LEU B 1 67 ? 7.785 22.641 14.914 1 98.69 67 LEU B N 1
ATOM 2299 C CA . LEU B 1 67 ? 9.094 22.016 15.094 1 98.69 67 LEU B CA 1
ATOM 2300 C C . LEU B 1 67 ? 10.086 23 15.695 1 98.69 67 LEU B C 1
ATOM 2302 O O . LEU B 1 67 ? 10.867 22.641 16.578 1 98.69 67 LEU B O 1
ATOM 2306 N N . VAL B 1 68 ? 10.047 24.219 15.219 1 98 68 VAL B N 1
ATOM 2307 C CA . VAL B 1 68 ? 10.93 25.25 15.75 1 98 68 VAL B CA 1
ATOM 2308 C C . VAL B 1 68 ? 10.57 25.562 17.203 1 98 68 VAL B C 1
ATOM 2310 O O . VAL B 1 68 ? 11.453 25.703 18.047 1 98 68 VAL B O 1
ATOM 2313 N N . ALA B 1 69 ? 9.32 25.656 17.5 1 98.12 69 ALA B N 1
ATOM 2314 C CA . ALA B 1 69 ? 8.852 25.969 18.844 1 98.12 69 ALA B CA 1
ATOM 2315 C C . ALA B 1 69 ? 9.266 24.875 19.828 1 98.12 69 ALA B C 1
ATOM 2317 O O . ALA B 1 69 ? 9.617 25.156 20.969 1 98.12 69 ALA B O 1
ATOM 2318 N N . VAL B 1 70 ? 9.125 23.594 19.438 1 98.19 70 VAL B N 1
ATOM 2319 C CA . VAL B 1 70 ? 9.508 22.469 20.281 1 98.19 70 VAL B CA 1
ATOM 2320 C C . VAL B 1 70 ? 11 22.547 20.594 1 98.19 70 VAL B C 1
ATOM 2322 O O . VAL B 1 70 ? 11.414 22.25 21.719 1 98.19 70 VAL B O 1
ATOM 2325 N N . GLY B 1 71 ? 11.766 22.875 19.578 1 96.94 71 GLY B N 1
ATOM 2326 C CA . GLY B 1 71 ? 13.164 23.172 19.812 1 96.94 71 GLY B CA 1
ATOM 2327 C C . GLY B 1 71 ? 14.016 21.938 20.016 1 96.94 71 GLY B C 1
ATOM 2328 O O . GLY B 1 71 ? 14.945 21.938 20.828 1 96.94 71 GLY B O 1
ATOM 2329 N N . SER B 1 72 ? 13.617 20.938 19.344 1 96.12 72 SER B N 1
ATOM 2330 C CA . SER B 1 72 ? 14.445 19.734 19.406 1 96.12 72 SER B CA 1
ATOM 2331 C C . SER B 1 72 ? 15.812 19.969 18.766 1 96.12 72 SER B C 1
ATOM 2333 O O . SER B 1 72 ? 15.977 20.891 17.969 1 96.12 72 SER B O 1
ATOM 2335 N N . GLU B 1 73 ? 16.812 19.156 19.031 1 95.88 73 GLU B N 1
ATOM 2336 C CA . GLU B 1 73 ? 18.172 19.281 18.516 1 95.88 73 GLU B CA 1
ATOM 2337 C C . GLU B 1 73 ? 18.219 18.984 17.031 1 95.88 73 GLU B C 1
ATOM 2339 O O . GLU B 1 73 ? 19.062 19.516 16.312 1 95.88 73 GLU B O 1
ATOM 2344 N N . ARG B 1 74 ? 17.375 18.047 16.594 1 95.44 74 ARG B N 1
ATOM 2345 C CA . ARG B 1 74 ? 17.422 17.641 15.195 1 95.44 74 ARG B CA 1
ATOM 2346 C C . ARG B 1 74 ? 16.016 17.609 14.586 1 95.44 74 ARG B C 1
ATOM 2348 O O . ARG B 1 74 ? 15.523 16.547 14.219 1 95.44 74 ARG B O 1
ATOM 2355 N N . PRO B 1 75 ? 15.383 18.797 14.539 1 98.5 75 PRO B N 1
ATOM 2356 C CA . PRO B 1 75 ? 14.07 18.812 13.891 1 98.5 75 PRO B CA 1
ATOM 2357 C C . PRO B 1 75 ? 14.133 18.438 12.414 1 98.5 75 PRO B C 1
ATOM 2359 O O . PRO B 1 75 ? 15.086 18.797 11.719 1 98.5 75 PRO B O 1
ATOM 2362 N N . ARG B 1 76 ? 13.258 17.641 11.953 1 98.75 76 ARG B N 1
ATOM 2363 C CA . ARG B 1 76 ? 13.211 17.203 10.555 1 98.75 76 ARG B CA 1
ATOM 2364 C C . ARG B 1 76 ? 11.781 17.203 10.031 1 98.75 76 ARG B C 1
ATOM 2366 O O . ARG B 1 76 ? 10.875 16.672 10.688 1 98.75 76 ARG B O 1
ATOM 2373 N N . HIS B 1 77 ? 11.594 17.812 8.984 1 98.94 77 HIS B N 1
ATOM 2374 C CA . HIS B 1 77 ? 10.328 17.844 8.258 1 98.94 77 HIS B CA 1
ATOM 2375 C C . HIS B 1 77 ? 10.5 17.328 6.832 1 98.94 77 HIS B C 1
ATOM 2377 O O . HIS B 1 77 ? 11.055 18.031 5.977 1 98.94 77 HIS B O 1
ATOM 2383 N N . VAL B 1 78 ? 10.094 16.078 6.539 1 99 78 VAL B N 1
ATOM 2384 C CA . VAL B 1 78 ? 10.164 15.516 5.195 1 99 78 VAL B CA 1
ATOM 2385 C C . VAL B 1 78 ? 8.828 15.719 4.484 1 99 78 VAL B C 1
ATOM 2387 O O . VAL B 1 78 ? 7.797 15.195 4.926 1 99 78 VAL B O 1
ATOM 2390 N N . ILE B 1 79 ? 8.859 16.469 3.463 1 98.94 79 ILE B N 1
ATOM 2391 C CA . ILE B 1 79 ? 7.664 16.797 2.695 1 98.94 79 ILE B CA 1
ATOM 2392 C C . ILE B 1 79 ? 7.707 16.078 1.346 1 98.94 79 ILE B C 1
ATOM 2394 O O . ILE B 1 79 ? 8.664 16.234 0.584 1 98.94 79 ILE B O 1
ATOM 2398 N N . VAL B 1 80 ? 6.656 15.312 1.04 1 98.94 80 VAL B N 1
ATOM 2399 C CA . VAL B 1 80 ? 6.57 14.547 -0.198 1 98.94 80 VAL B CA 1
ATOM 2400 C C . VAL B 1 80 ? 5.473 15.125 -1.088 1 98.94 80 VAL B C 1
ATOM 2402 O O . VAL B 1 80 ? 4.293 15.109 -0.721 1 98.94 80 VAL B O 1
ATOM 2405 N N . ASP B 1 81 ? 5.824 15.633 -2.23 1 98.75 81 ASP B N 1
ATOM 2406 C CA . ASP B 1 81 ? 4.883 16.203 -3.184 1 98.75 81 ASP B CA 1
ATOM 2407 C C . ASP B 1 81 ? 5.441 16.156 -4.605 1 98.75 81 ASP B C 1
ATOM 2409 O O . ASP B 1 81 ? 6.371 16.906 -4.938 1 98.75 81 ASP B O 1
ATOM 2413 N N . PRO B 1 82 ? 4.859 15.344 -5.434 1 98.25 82 PRO B N 1
ATOM 2414 C CA . PRO B 1 82 ? 5.395 15.219 -6.789 1 98.25 82 PRO B CA 1
ATOM 2415 C C . PRO B 1 82 ? 4.988 16.391 -7.691 1 98.25 82 PRO B C 1
ATOM 2417 O O . PRO B 1 82 ? 5.395 16.438 -8.852 1 98.25 82 PRO B O 1
ATOM 2420 N N . PHE B 1 83 ? 4.273 17.375 -7.18 1 97.94 83 PHE B N 1
ATOM 2421 C CA . PHE B 1 83 ? 3.604 18.266 -8.117 1 97.94 83 PHE B CA 1
ATOM 2422 C C . PHE B 1 83 ? 4.055 19.703 -7.91 1 97.94 83 PHE B C 1
ATOM 2424 O O . PHE B 1 83 ? 3.541 20.625 -8.555 1 97.94 83 PHE B O 1
ATOM 2431 N N . GLN B 1 84 ? 5 19.984 -7.016 1 97.19 84 GLN B N 1
ATOM 2432 C CA . GLN B 1 84 ? 5.379 21.359 -6.684 1 97.19 84 GLN B CA 1
ATOM 2433 C C . GLN B 1 84 ? 5.918 22.094 -7.91 1 97.19 84 GLN B C 1
ATOM 2435 O O . GLN B 1 84 ? 5.566 23.25 -8.156 1 97.19 84 GLN B O 1
ATOM 2440 N N . ASP B 1 85 ? 6.672 21.375 -8.766 1 96.44 85 ASP B N 1
ATOM 2441 C CA . ASP B 1 85 ? 7.238 22.047 -9.93 1 96.44 85 ASP B CA 1
ATOM 2442 C C . ASP B 1 85 ? 6.242 22.078 -11.086 1 96.44 85 ASP B C 1
ATOM 2444 O O . ASP B 1 85 ? 6.148 23.078 -11.805 1 96.44 85 ASP B O 1
ATOM 2448 N N . THR B 1 86 ? 5.395 21.078 -11.227 1 97 86 THR B N 1
ATOM 2449 C CA . THR B 1 86 ? 4.582 20.906 -12.43 1 97 86 THR B CA 1
ATOM 2450 C C . THR B 1 86 ? 3.211 21.562 -12.25 1 97 86 THR B C 1
ATOM 2452 O O . THR B 1 86 ? 2.594 22 -13.219 1 97 86 THR B O 1
ATOM 2455 N N . ALA B 1 87 ? 2.775 21.594 -11.008 1 96.81 87 ALA B N 1
ATOM 2456 C CA . ALA B 1 87 ? 1.39 22.031 -10.852 1 96.81 87 ALA B CA 1
ATOM 2457 C C . ALA B 1 87 ? 1.302 23.281 -9.977 1 96.81 87 ALA B C 1
ATOM 2459 O O . ALA B 1 87 ? 0.384 24.094 -10.125 1 96.81 87 ALA B O 1
ATOM 2460 N N . PHE B 1 88 ? 2.299 23.5 -9.062 1 97.88 88 PHE B N 1
ATOM 2461 C CA . PHE B 1 88 ? 2.125 24.547 -8.07 1 97.88 88 PHE B CA 1
ATOM 2462 C C . PHE B 1 88 ? 3.217 25.609 -8.211 1 97.88 88 PHE B C 1
ATOM 2464 O O . PHE B 1 88 ? 3.395 26.438 -7.316 1 97.88 88 PHE B O 1
ATOM 2471 N N . SER B 1 89 ? 4.023 25.516 -9.234 1 97.62 89 SER B N 1
ATOM 2472 C CA . SER B 1 89 ? 5.055 26.484 -9.555 1 97.62 89 SER B CA 1
ATOM 2473 C C . SER B 1 89 ? 5.996 26.719 -8.375 1 97.62 89 SER B C 1
ATOM 2475 O O . SER B 1 89 ? 6.434 27.844 -8.133 1 97.62 89 SER B O 1
ATOM 2477 N N . ASP B 1 90 ? 6.117 25.75 -7.492 1 98.12 90 ASP B N 1
ATOM 2478 C CA . ASP B 1 90 ? 7.02 25.703 -6.348 1 98.12 90 ASP B CA 1
ATOM 2479 C C . ASP B 1 90 ? 6.609 26.703 -5.277 1 98.12 90 ASP B C 1
ATOM 2481 O O . ASP B 1 90 ? 7.402 27.047 -4.398 1 98.12 90 ASP B O 1
ATOM 2485 N N . VAL B 1 91 ? 5.426 27.188 -5.324 1 98.19 91 VAL B N 1
ATOM 2486 C CA . VAL B 1 91 ? 4.996 28.266 -4.453 1 98.19 91 VAL B CA 1
ATOM 2487 C C . VAL B 1 91 ? 5.008 27.797 -3 1 98.19 91 VAL B C 1
ATOM 2489 O O . VAL B 1 91 ? 5.355 28.578 -2.098 1 98.19 91 VAL B O 1
ATOM 2492 N N . GLY B 1 92 ? 4.574 26.562 -2.717 1 98.44 92 GLY B N 1
ATOM 2493 C CA . GLY B 1 92 ? 4.613 26.047 -1.358 1 98.44 92 GLY B CA 1
ATOM 2494 C C . GLY B 1 92 ? 6.016 25.984 -0.782 1 98.44 92 GLY B C 1
ATOM 2495 O O . GLY B 1 92 ? 6.246 26.422 0.35 1 98.44 92 GLY B O 1
ATOM 2496 N N . TRP B 1 93 ? 6.898 25.484 -1.583 1 98.56 93 TRP B N 1
ATOM 2497 C CA . TRP B 1 93 ? 8.281 25.359 -1.144 1 98.56 93 TRP B CA 1
ATOM 2498 C C . TRP B 1 93 ? 8.914 26.734 -0.951 1 98.56 93 TRP B C 1
ATOM 2500 O O . TRP B 1 93 ? 9.648 26.953 0.014 1 98.56 93 TRP B O 1
ATOM 2510 N N . GLU B 1 94 ? 8.656 27.609 -1.836 1 98.19 94 GLU B N 1
ATOM 2511 C CA . GLU B 1 94 ? 9.203 28.969 -1.743 1 98.19 94 GLU B CA 1
ATOM 2512 C C . GLU B 1 94 ? 8.688 29.688 -0.498 1 98.19 94 GLU B C 1
ATOM 2514 O O . GLU B 1 94 ? 9.406 30.484 0.105 1 98.19 94 GLU B O 1
ATOM 2519 N N . GLN B 1 95 ? 7.434 29.438 -0.151 1 97.88 95 GLN B N 1
ATOM 2520 C CA . GLN B 1 95 ? 6.906 30 1.087 1 97.88 95 GLN B CA 1
ATOM 2521 C C . GLN B 1 95 ? 7.68 29.484 2.299 1 97.88 95 GLN B C 1
ATOM 2523 O O . GLN B 1 95 ? 8.008 30.25 3.205 1 97.88 95 GLN B O 1
ATOM 2528 N N . LEU B 1 96 ? 7.98 28.203 2.316 1 98.62 96 LEU B N 1
ATOM 2529 C CA . LEU B 1 96 ? 8.766 27.641 3.408 1 98.62 96 LEU B CA 1
ATOM 2530 C C . LEU B 1 96 ? 10.148 28.266 3.469 1 98.62 96 LEU B C 1
ATOM 2532 O O . LEU B 1 96 ? 10.633 28.609 4.551 1 98.62 96 LEU B O 1
ATOM 2536 N N . ARG B 1 97 ? 10.727 28.438 2.357 1 98.19 97 ARG B N 1
ATOM 2537 C CA . ARG B 1 97 ? 12.055 29.047 2.293 1 98.19 97 ARG B CA 1
ATOM 2538 C C . ARG B 1 97 ? 12.023 30.484 2.795 1 98.19 97 ARG B C 1
ATOM 2540 O O . ARG B 1 97 ? 12.922 30.906 3.523 1 98.19 97 ARG B O 1
ATOM 2547 N N . SER B 1 98 ? 11.039 31.203 2.355 1 97.69 98 SER B N 1
ATOM 2548 C CA . SER B 1 98 ? 10.922 32.594 2.77 1 97.69 98 SER B CA 1
ATOM 2549 C C . SER B 1 98 ? 10.75 32.719 4.281 1 97.69 98 SER B C 1
ATOM 2551 O O . SER B 1 98 ? 11.109 33.719 4.879 1 97.69 98 SER B O 1
ATOM 2553 N N . ALA B 1 99 ? 10.227 31.641 4.887 1 98.31 99 ALA B N 1
ATOM 2554 C CA . ALA B 1 99 ? 10.023 31.594 6.332 1 98.31 99 ALA B CA 1
ATOM 2555 C C . ALA B 1 99 ? 11.266 31.078 7.047 1 98.31 99 ALA B C 1
ATOM 2557 O O . ALA B 1 99 ? 11.297 31 8.281 1 98.31 99 ALA B O 1
ATOM 2558 N N . GLY B 1 100 ? 12.312 30.688 6.293 1 97.69 100 GLY B N 1
ATOM 2559 C CA . GLY B 1 100 ? 13.539 30.172 6.871 1 97.69 100 GLY B CA 1
ATOM 2560 C C . GLY B 1 100 ? 13.43 28.703 7.289 1 97.69 100 GLY B C 1
ATOM 2561 O O . GLY B 1 100 ? 14.211 28.234 8.117 1 97.69 100 GLY B O 1
ATOM 2562 N N . LEU B 1 101 ? 12.477 27.984 6.707 1 98.5 101 LEU B N 1
ATOM 2563 C CA . LEU B 1 101 ? 12.188 26.625 7.176 1 98.5 101 LEU B CA 1
ATOM 2564 C C . LEU B 1 101 ? 12.938 25.594 6.34 1 98.5 101 LEU B C 1
ATOM 2566 O O . LEU B 1 101 ? 12.898 24.406 6.645 1 98.5 101 LEU B O 1
ATOM 2570 N N . ASP B 1 102 ? 13.68 26.078 5.324 1 96.62 102 ASP B N 1
ATOM 2571 C CA . ASP B 1 102 ? 14.453 25.156 4.504 1 96.62 102 ASP B CA 1
ATOM 2572 C C . ASP B 1 102 ? 15.648 24.594 5.273 1 96.62 102 ASP B C 1
ATOM 2574 O O . ASP B 1 102 ? 16.312 23.656 4.82 1 96.62 102 ASP B O 1
ATOM 2578 N N . THR B 1 103 ? 15.883 25.031 6.504 1 96 103 THR B N 1
ATOM 2579 C CA . THR B 1 103 ? 16.922 24.484 7.355 1 96 103 THR B CA 1
ATOM 2580 C C . THR B 1 103 ? 16.438 23.219 8.055 1 96 103 THR B C 1
ATOM 2582 O O . THR B 1 103 ? 17.25 22.375 8.469 1 96 103 THR B O 1
ATOM 2585 N N . VAL B 1 104 ? 15.117 23.031 8.227 1 97.88 104 VAL B N 1
ATOM 2586 C CA . VAL B 1 104 ? 14.594 21.875 8.961 1 97.88 104 VAL B CA 1
ATOM 2587 C C . VAL B 1 104 ? 13.773 21 8.023 1 97.88 104 VAL B C 1
ATOM 2589 O O . V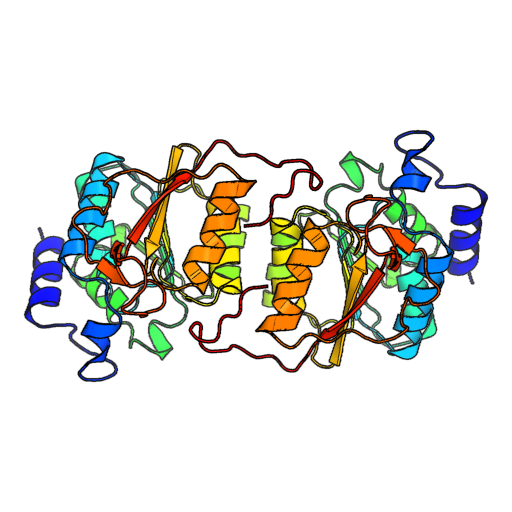AL B 1 104 ? 13.508 19.828 8.328 1 97.88 104 VAL B O 1
ATOM 2592 N N . ALA B 1 105 ? 13.375 21.547 6.848 1 98.75 105 ALA B N 1
ATOM 2593 C CA . ALA B 1 105 ? 12.477 20.844 5.941 1 98.75 105 ALA B CA 1
ATOM 2594 C C . ALA B 1 105 ? 13.211 20.406 4.672 1 98.75 105 ALA B C 1
ATOM 2596 O O . ALA B 1 105 ? 14.141 21.078 4.227 1 98.75 105 ALA B O 1
ATOM 2597 N N . GLU B 1 106 ? 12.836 19.344 4.145 1 98.69 106 GLU B N 1
ATOM 2598 C CA . GLU B 1 106 ? 13.242 18.891 2.814 1 98.69 106 GLU B CA 1
ATOM 2599 C C . GLU B 1 106 ? 12.039 18.531 1.956 1 98.69 106 GLU B C 1
ATOM 2601 O O . GLU B 1 106 ? 11.07 17.938 2.449 1 98.69 106 GLU B O 1
ATOM 2606 N N . LEU B 1 107 ? 12.062 18.891 0.731 1 98.88 107 LEU B N 1
ATOM 2607 C CA . LEU B 1 107 ? 11.023 18.547 -0.235 1 98.88 107 LEU B CA 1
ATOM 2608 C C . LEU B 1 107 ? 11.477 17.422 -1.151 1 98.88 107 LEU B C 1
ATOM 2610 O O . LEU B 1 107 ? 12.508 17.531 -1.821 1 98.88 107 LEU B O 1
ATOM 2614 N N . VAL B 1 108 ? 10.781 16.344 -1.117 1 98.88 108 VAL B N 1
ATOM 2615 C CA . VAL B 1 108 ? 11.016 15.234 -2.035 1 98.88 108 VAL B CA 1
ATOM 2616 C C . VAL B 1 108 ? 9.945 15.234 -3.125 1 98.88 108 VAL B C 1
ATOM 2618 O O . VAL B 1 108 ? 8.758 15.086 -2.836 1 98.88 108 VAL B O 1
ATOM 2621 N N . ARG B 1 109 ? 10.383 15.422 -4.367 1 98.62 109 ARG B N 1
ATOM 2622 C CA . ARG B 1 109 ? 9.477 15.539 -5.504 1 98.62 109 ARG B CA 1
ATOM 2623 C C . ARG B 1 109 ? 9.234 14.188 -6.156 1 98.62 109 ARG B C 1
ATOM 2625 O O . ARG B 1 109 ? 9.648 13.953 -7.289 1 98.62 109 ARG B O 1
ATOM 2632 N N . ASP B 1 110 ? 8.555 13.328 -5.551 1 98.44 110 ASP B N 1
ATOM 2633 C CA . ASP B 1 110 ? 8.211 11.984 -6 1 98.44 110 ASP B CA 1
ATOM 2634 C C . ASP B 1 110 ? 6.922 11.492 -5.348 1 98.44 110 ASP B C 1
ATOM 2636 O O . ASP B 1 110 ? 6.383 12.156 -4.457 1 98.44 110 ASP B O 1
ATOM 2640 N N . TRP B 1 111 ? 6.367 10.453 -5.844 1 98.38 111 TRP B N 1
ATOM 2641 C CA . TRP B 1 111 ? 5.164 9.844 -5.285 1 98.38 111 TRP B CA 1
ATOM 2642 C C . TRP B 1 111 ? 5.43 9.297 -3.887 1 98.38 111 TRP B C 1
ATOM 2644 O O . TRP B 1 111 ? 6.484 8.719 -3.627 1 98.38 111 TRP B O 1
ATOM 2654 N N . SER B 1 112 ? 4.453 9.508 -2.973 1 98.88 112 SER B N 1
ATOM 2655 C CA . SER B 1 112 ? 4.609 8.992 -1.615 1 98.88 112 SER B CA 1
ATOM 2656 C C . SER B 1 112 ? 4.797 7.48 -1.616 1 98.88 112 SER B C 1
ATOM 2658 O O . SER B 1 112 ? 5.527 6.941 -0.78 1 98.88 112 SER B O 1
ATOM 2660 N N . SER B 1 113 ? 4.148 6.75 -2.607 1 98.81 113 SER B N 1
ATOM 2661 C CA . SER B 1 113 ? 4.246 5.293 -2.684 1 98.81 113 SER B CA 1
ATOM 2662 C C . SER B 1 113 ? 5.668 4.852 -3.01 1 98.81 113 SER B C 1
ATOM 2664 O O . SER B 1 113 ? 6.012 3.678 -2.846 1 98.81 113 SER B O 1
ATOM 2666 N N . ILE B 1 114 ? 6.469 5.762 -3.521 1 98.81 114 ILE B N 1
ATOM 2667 C CA . ILE B 1 114 ? 7.863 5.465 -3.822 1 98.81 114 ILE B CA 1
ATOM 2668 C C . ILE B 1 114 ? 8.75 5.945 -2.678 1 98.81 114 ILE B C 1
ATOM 2670 O O . ILE B 1 114 ? 9.672 5.238 -2.264 1 98.81 114 ILE B O 1
ATOM 2674 N N . VAL B 1 115 ? 8.461 7.105 -2.1 1 98.94 115 VAL B N 1
ATOM 2675 C CA . VAL B 1 115 ? 9.312 7.754 -1.108 1 98.94 115 VAL B CA 1
ATOM 2676 C C . VAL B 1 115 ? 9.188 7.027 0.23 1 98.94 115 VAL B C 1
ATOM 2678 O O . VAL B 1 115 ? 10.195 6.785 0.902 1 98.94 115 VAL B O 1
ATOM 2681 N N . LEU B 1 116 ? 7.98 6.68 0.681 1 98.94 116 LEU B N 1
ATOM 2682 C CA . LEU B 1 116 ? 7.758 6.168 2.029 1 98.94 116 LEU B CA 1
ATOM 2683 C C . LEU B 1 116 ? 8.445 4.816 2.215 1 98.94 116 LEU B C 1
ATOM 2685 O O . LEU B 1 116 ? 9.102 4.586 3.232 1 98.94 116 LEU B O 1
ATOM 2689 N N . PRO B 1 117 ? 8.336 3.881 1.215 1 98.88 117 PRO B N 1
ATOM 2690 C CA . PRO B 1 117 ? 9.102 2.643 1.382 1 98.88 117 PRO B CA 1
ATOM 2691 C C . PRO B 1 117 ? 10.602 2.881 1.468 1 98.88 117 PRO B C 1
ATOM 2693 O O . PRO B 1 117 ? 11.312 2.15 2.166 1 98.88 117 PRO B O 1
ATOM 2696 N N . ARG B 1 118 ? 11.109 3.844 0.729 1 98.69 118 ARG B N 1
ATOM 2697 C CA . ARG B 1 118 ? 12.523 4.188 0.823 1 98.69 118 ARG B CA 1
ATOM 2698 C C . ARG B 1 118 ? 12.883 4.664 2.229 1 98.69 118 ARG B C 1
ATOM 2700 O O . ARG B 1 118 ? 13.922 4.289 2.77 1 98.69 118 ARG B O 1
ATOM 2707 N N . LEU B 1 119 ? 12.016 5.496 2.797 1 98.88 119 LEU B N 1
ATOM 2708 C CA . LEU B 1 119 ? 12.242 5.965 4.16 1 98.88 119 LEU B CA 1
ATOM 2709 C C . LEU B 1 119 ? 12.258 4.801 5.141 1 98.88 119 LEU B C 1
ATOM 2711 O O . LEU B 1 119 ? 13.07 4.77 6.066 1 98.88 119 LEU B O 1
ATOM 2715 N N . VAL B 1 120 ? 11.336 3.834 4.93 1 98.75 120 VAL B N 1
ATOM 2716 C CA . VAL B 1 120 ? 11.312 2.645 5.773 1 98.75 120 VAL B CA 1
ATOM 2717 C C . VAL B 1 120 ? 12.641 1.907 5.668 1 98.75 120 VAL B C 1
ATOM 2719 O O . VAL B 1 120 ? 13.242 1.537 6.684 1 98.75 120 VAL B O 1
ATOM 2722 N N . THR B 1 121 ? 13.117 1.709 4.441 1 98.44 121 THR B N 1
ATOM 2723 C CA . THR B 1 121 ? 14.367 0.998 4.184 1 98.44 121 THR B CA 1
ATOM 2724 C C . THR B 1 121 ? 15.539 1.714 4.84 1 98.44 121 THR B C 1
ATOM 2726 O O . THR B 1 121 ? 16.469 1.069 5.332 1 98.44 121 THR B O 1
ATOM 2729 N N . ASP B 1 122 ? 15.477 3.014 4.91 1 98.38 122 ASP B N 1
ATOM 2730 C CA . ASP B 1 122 ? 16.547 3.834 5.457 1 98.38 122 ASP B CA 1
ATOM 2731 C C . ASP B 1 122 ? 16.5 3.857 6.984 1 98.38 122 ASP B C 1
ATOM 2733 O O . ASP B 1 122 ? 17.375 4.43 7.629 1 98.38 122 ASP B O 1
ATOM 2737 N N . GLY B 1 123 ? 15.492 3.309 7.598 1 98.31 123 GLY B N 1
ATOM 2738 C CA . GLY B 1 123 ? 15.359 3.279 9.047 1 98.31 123 GLY B CA 1
ATOM 2739 C C . GLY B 1 123 ? 14.859 4.59 9.625 1 98.31 123 GLY B C 1
ATOM 2740 O O . GLY B 1 123 ? 15.094 4.883 10.797 1 98.31 123 GLY B O 1
ATOM 2741 N N . PHE B 1 124 ? 14.211 5.438 8.773 1 98.56 124 PHE B N 1
ATOM 2742 C CA . PHE B 1 124 ? 13.664 6.711 9.219 1 98.56 124 PHE B CA 1
ATOM 2743 C C . PHE B 1 124 ? 12.555 6.492 10.242 1 98.56 124 PHE B C 1
ATOM 2745 O O . PHE B 1 124 ? 11.742 5.578 10.109 1 98.56 124 PHE B O 1
ATOM 2752 N N . VAL B 1 125 ? 12.531 7.293 11.297 1 98.75 125 VAL B N 1
ATOM 2753 C CA . VAL B 1 125 ? 11.492 7.25 12.32 1 98.75 125 VAL B CA 1
ATOM 2754 C C . VAL B 1 125 ? 10.891 8.641 12.508 1 98.75 125 VAL B C 1
ATOM 2756 O O . VAL B 1 125 ? 11.625 9.625 12.664 1 98.75 125 VAL B O 1
ATOM 2759 N N . ALA B 1 126 ? 9.641 8.734 12.5 1 98.88 126 ALA B N 1
ATOM 2760 C CA . ALA B 1 126 ? 8.938 10 12.688 1 98.88 126 ALA B CA 1
ATOM 2761 C C . ALA B 1 126 ? 8.133 10 13.984 1 98.88 126 ALA B C 1
ATOM 2763 O O . ALA B 1 126 ? 7.742 8.938 14.477 1 98.88 126 ALA B O 1
ATOM 2764 N N . ASP B 1 127 ? 7.941 11.18 14.492 1 98.94 127 ASP B N 1
ATOM 2765 C CA . ASP B 1 127 ? 7.055 11.367 15.633 1 98.94 127 ASP B CA 1
ATOM 2766 C C . ASP B 1 127 ? 5.605 11.539 15.18 1 98.94 127 ASP B C 1
ATOM 2768 O O . ASP B 1 127 ? 4.676 11.219 15.93 1 98.94 127 ASP B O 1
ATOM 2772 N N . ALA B 1 128 ? 5.469 12.07 13.984 1 98.94 128 ALA B N 1
ATOM 2773 C CA . ALA B 1 128 ? 4.133 12.344 13.461 1 98.94 128 ALA B CA 1
ATOM 2774 C C . ALA B 1 128 ? 4.145 12.414 11.938 1 98.94 128 ALA B C 1
ATOM 2776 O O . ALA B 1 128 ? 5.207 12.523 11.328 1 98.94 128 ALA B O 1
ATOM 2777 N N . ALA B 1 129 ? 2.984 12.305 11.375 1 99 129 ALA B N 1
ATOM 2778 C CA . ALA B 1 129 ? 2.789 12.492 9.938 1 99 129 ALA B CA 1
ATOM 2779 C C . ALA B 1 129 ? 1.496 13.258 9.656 1 99 129 ALA B C 1
ATOM 2781 O O . ALA B 1 129 ? 0.535 13.164 10.422 1 99 129 ALA B O 1
ATOM 2782 N N . PHE B 1 130 ? 1.504 14.031 8.648 1 99 130 PHE B N 1
ATOM 2783 C CA . PHE B 1 130 ? 0.326 14.711 8.125 1 99 130 PHE B CA 1
ATOM 2784 C C . PHE B 1 130 ? 0.042 14.273 6.691 1 99 130 PHE B C 1
ATOM 2786 O O . PHE B 1 130 ? 0.9 14.398 5.816 1 99 130 PHE B O 1
ATOM 2793 N N . VAL B 1 131 ? -1.169 13.719 6.441 1 98.94 131 VAL B N 1
ATOM 2794 C CA . VAL B 1 131 ? -1.521 13.133 5.152 1 98.94 131 VAL B CA 1
ATOM 2795 C C . VAL B 1 131 ? -2.551 14.016 4.445 1 98.94 131 VAL B C 1
ATOM 2797 O O . VAL B 1 131 ? -3.711 14.07 4.859 1 98.94 131 VAL B O 1
ATOM 2800 N N . ASP B 1 132 ? -2.145 14.633 3.377 1 98.81 132 ASP B N 1
ATOM 2801 C CA . ASP B 1 132 ? -3.016 15.477 2.562 1 98.81 132 ASP B CA 1
ATOM 2802 C C . ASP B 1 132 ? -2.604 15.43 1.094 1 98.81 132 ASP B C 1
ATOM 2804 O O . ASP B 1 132 ? -2.613 16.453 0.409 1 98.81 132 ASP B O 1
ATOM 2808 N N . GLY B 1 133 ? -2.111 14.227 0.681 1 97.69 133 GLY B N 1
ATOM 2809 C CA . GLY B 1 133 ? -1.779 14.008 -0.718 1 97.69 133 GLY B CA 1
ATOM 2810 C C . GLY B 1 133 ? -2.979 13.633 -1.565 1 97.69 133 GLY B C 1
ATOM 2811 O O . GLY B 1 133 ? -3.941 14.391 -1.665 1 97.69 133 GLY B O 1
ATOM 2812 N N . SER B 1 134 ? -2.904 12.445 -2.129 1 96.44 134 SER B N 1
ATOM 2813 C CA . SER B 1 134 ? -4.031 11.914 -2.889 1 96.44 134 SER B CA 1
ATOM 2814 C C . SER B 1 134 ? -5.211 11.594 -1.977 1 96.44 134 SER B C 1
ATOM 2816 O O . SER B 1 134 ? -5.02 11.234 -0.813 1 96.44 134 SER B O 1
ATOM 2818 N N . HIS B 1 135 ? -6.355 11.758 -2.398 1 98 135 HIS B N 1
ATOM 2819 C CA . HIS B 1 135 ? -7.551 11.398 -1.643 1 98 135 HIS B CA 1
ATOM 2820 C C . HIS B 1 135 ? -8.164 10.109 -2.162 1 98 135 HIS B C 1
ATOM 2822 O O . HIS B 1 135 ? -9.188 9.648 -1.644 1 98 135 HIS B O 1
ATOM 2828 N N . ARG B 1 136 ? -7.551 9.516 -3.213 1 98.31 136 ARG B N 1
ATOM 2829 C CA . ARG B 1 136 ? -8.008 8.211 -3.68 1 98.31 136 ARG B CA 1
ATOM 2830 C C . ARG B 1 136 ? -7.762 7.137 -2.629 1 98.31 136 ARG B C 1
ATOM 2832 O O . ARG B 1 136 ? -6.684 7.07 -2.037 1 98.31 136 ARG B O 1
ATOM 2839 N N . TYR B 1 137 ? -8.68 6.262 -2.451 1 98.69 137 TYR B N 1
ATOM 2840 C CA . TYR B 1 137 ? -8.641 5.254 -1.4 1 98.69 137 TYR B CA 1
ATOM 2841 C C . TYR B 1 137 ? -7.332 4.477 -1.439 1 98.69 137 TYR B C 1
ATOM 2843 O O . TYR B 1 137 ? -6.641 4.359 -0.424 1 98.69 137 TYR B O 1
ATOM 2851 N N . HIS B 1 138 ? -6.941 3.926 -2.607 1 98.62 138 HIS B N 1
ATOM 2852 C CA . HIS B 1 138 ? -5.785 3.041 -2.697 1 98.62 138 HIS B CA 1
ATOM 2853 C C . HIS B 1 138 ? -4.488 3.801 -2.434 1 98.62 138 HIS B C 1
ATOM 2855 O O . HIS B 1 138 ? -3.531 3.234 -1.9 1 98.62 138 HIS B O 1
ATOM 2861 N N . GLU B 1 139 ? -4.445 5.066 -2.719 1 98.75 139 GLU B N 1
ATOM 2862 C CA . GLU B 1 139 ? -3.242 5.848 -2.449 1 98.75 139 GLU B CA 1
ATOM 2863 C C . GLU B 1 139 ? -3.16 6.242 -0.977 1 98.75 139 GLU B C 1
ATOM 2865 O O . GLU B 1 139 ? -2.094 6.152 -0.364 1 98.75 139 GLU B O 1
ATOM 2870 N N . VAL B 1 140 ? -4.316 6.629 -0.363 1 98.88 140 VAL B N 1
ATOM 2871 C CA . VAL B 1 140 ? -4.352 6.934 1.064 1 98.88 140 VAL B CA 1
ATOM 2872 C C . VAL B 1 140 ? -3.992 5.688 1.868 1 98.88 140 VAL B C 1
ATOM 2874 O O . VAL B 1 140 ? -3.213 5.758 2.82 1 98.88 140 VAL B O 1
ATOM 2877 N N . PHE B 1 141 ? -4.543 4.547 1.483 1 98.94 141 PHE B N 1
ATOM 2878 C CA . PHE B 1 141 ? -4.305 3.291 2.182 1 98.94 141 PHE B CA 1
ATOM 2879 C C . PHE B 1 141 ? -2.82 2.943 2.178 1 98.94 141 PHE B C 1
ATOM 2881 O O . PHE B 1 141 ? -2.262 2.564 3.211 1 98.94 141 PHE B O 1
ATOM 2888 N N . VAL B 1 142 ? -2.176 3.104 1.026 1 98.94 142 VAL B N 1
ATOM 2889 C CA . VAL B 1 142 ? -0.756 2.793 0.907 1 98.94 142 VAL B CA 1
ATOM 2890 C C . VAL B 1 142 ? 0.059 3.766 1.757 1 98.94 142 VAL B C 1
ATOM 2892 O O . VAL B 1 142 ? 1.03 3.369 2.406 1 98.94 142 VAL B O 1
ATOM 2895 N N . ASP B 1 143 ? -0.335 5.051 1.77 1 98.94 143 ASP B N 1
ATOM 2896 C CA . ASP B 1 143 ? 0.318 6 2.664 1 98.94 143 ASP B CA 1
ATOM 2897 C C . ASP B 1 143 ? 0.256 5.523 4.113 1 98.94 143 ASP B C 1
ATOM 2899 O O . ASP B 1 143 ? 1.279 5.465 4.797 1 98.94 143 ASP B O 1
ATOM 2903 N N . LEU B 1 144 ? -0.958 5.148 4.539 1 98.88 144 LEU B N 1
ATOM 2904 C CA . LEU B 1 144 ? -1.161 4.758 5.93 1 98.88 144 LEU B CA 1
ATOM 2905 C C . LEU B 1 144 ? -0.404 3.477 6.25 1 98.88 144 LEU B C 1
ATOM 2907 O O . LEU B 1 144 ? 0.1 3.309 7.363 1 98.88 144 LEU B O 1
ATOM 2911 N N . TYR B 1 145 ? -0.311 2.578 5.289 1 98.88 145 TYR B N 1
ATOM 2912 C CA . TYR B 1 145 ? 0.438 1.339 5.465 1 98.88 145 TYR B CA 1
ATOM 2913 C C . TYR B 1 145 ? 1.894 1.628 5.812 1 98.88 145 TYR B C 1
ATOM 2915 O O . TYR B 1 145 ? 2.436 1.062 6.766 1 98.88 145 TYR B O 1
ATOM 2923 N N . PHE B 1 146 ? 2.521 2.488 5.059 1 98.88 146 PHE B N 1
ATOM 2924 C CA . PHE B 1 146 ? 3.938 2.74 5.297 1 98.88 146 PHE B CA 1
ATOM 2925 C C . PHE B 1 146 ? 4.133 3.635 6.516 1 98.88 146 PHE B C 1
ATOM 2927 O O . PHE B 1 146 ? 5.117 3.492 7.24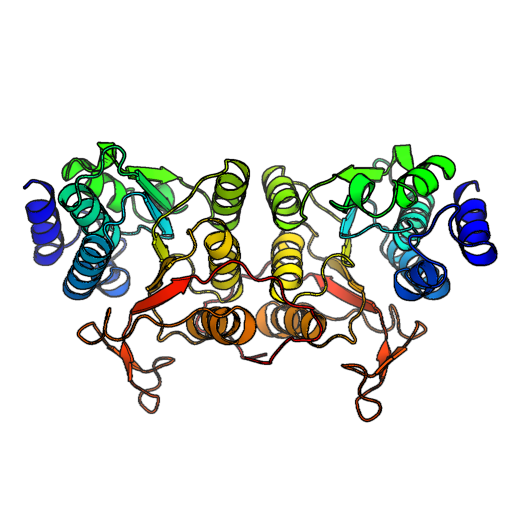2 1 98.88 146 PHE B O 1
ATOM 2934 N N . LEU B 1 147 ? 3.184 4.559 6.754 1 98.81 147 LEU B N 1
ATOM 2935 C CA . LEU B 1 147 ? 3.316 5.445 7.906 1 98.81 147 LEU B CA 1
ATOM 2936 C C . LEU B 1 147 ? 3.24 4.66 9.211 1 98.81 147 LEU B C 1
ATOM 2938 O O . LEU B 1 147 ? 3.896 5.012 10.195 1 98.81 147 LEU B O 1
ATOM 2942 N N . ARG B 1 148 ? 2.506 3.533 9.242 1 98.19 148 ARG B N 1
ATOM 2943 C CA . ARG B 1 148 ? 2.449 2.721 10.453 1 98.19 148 ARG B CA 1
ATOM 2944 C C . ARG B 1 148 ? 3.82 2.146 10.797 1 98.19 148 ARG B C 1
ATOM 2946 O O . ARG B 1 148 ? 4.074 1.772 11.938 1 98.19 148 ARG B O 1
ATOM 2953 N N . LYS B 1 149 ? 4.684 2.055 9.766 1 97.94 149 LYS B N 1
ATOM 2954 C CA . LYS B 1 149 ? 6.035 1.533 9.953 1 97.94 149 LYS B CA 1
ATOM 2955 C C . LYS B 1 149 ? 7.02 2.656 10.266 1 97.94 149 LYS B C 1
ATOM 2957 O O . LYS B 1 149 ? 8.094 2.412 10.82 1 97.94 149 LYS B O 1
ATOM 2962 N N . LEU B 1 150 ? 6.699 3.855 9.875 1 98.75 150 LEU B N 1
ATOM 2963 C CA . LEU B 1 150 ? 7.621 4.984 9.961 1 98.75 150 LEU B CA 1
ATOM 2964 C C . LEU B 1 150 ? 7.406 5.766 11.25 1 98.75 150 LEU B C 1
ATOM 2966 O O . LEU B 1 150 ? 8.367 6.27 11.844 1 98.75 150 LEU B O 1
ATOM 2970 N N . VAL B 1 151 ? 6.098 5.934 11.617 1 98.81 151 VAL B N 1
ATOM 2971 C CA . VAL B 1 151 ? 5.781 6.703 12.812 1 98.81 151 VAL B CA 1
ATOM 2972 C C . VAL B 1 151 ? 5.93 5.82 14.055 1 98.81 151 VAL B C 1
ATOM 2974 O O . VAL B 1 151 ? 5.406 4.703 14.094 1 98.81 151 VAL B O 1
ATOM 2977 N N . ARG B 1 152 ? 6.625 6.254 15.008 1 98.62 152 ARG B N 1
ATOM 2978 C CA . ARG B 1 152 ? 6.891 5.473 16.219 1 98.62 152 ARG B CA 1
ATOM 2979 C C . ARG B 1 152 ? 5.602 5.16 16.953 1 98.62 152 ARG B C 1
ATOM 2981 O O . ARG B 1 152 ? 4.633 5.922 16.891 1 98.62 152 ARG B O 1
ATOM 2988 N N . PRO B 1 153 ? 5.633 3.99 17.719 1 98.38 153 PRO B N 1
ATOM 2989 C CA . PRO B 1 153 ? 4.5 3.771 18.609 1 98.38 153 PRO B CA 1
ATOM 2990 C C . PRO B 1 153 ? 4.238 4.961 19.531 1 98.38 153 PRO B C 1
ATOM 2992 O O . PRO B 1 153 ? 5.18 5.566 20.047 1 98.38 153 PRO B O 1
ATOM 2995 N N . GLY B 1 154 ? 2.986 5.277 19.641 1 98.31 154 GLY B N 1
ATOM 2996 C CA . GLY B 1 154 ? 2.623 6.438 20.438 1 98.31 154 GLY B CA 1
ATOM 2997 C C . GLY B 1 154 ? 2.615 7.727 19.641 1 98.31 154 GLY B C 1
ATOM 2998 O O . GLY B 1 154 ? 2.072 8.742 20.078 1 98.31 154 GLY B O 1
ATOM 2999 N N . GLY B 1 155 ? 3.234 7.754 18.438 1 98.75 155 GLY B N 1
ATOM 3000 C CA . GLY B 1 155 ? 3.217 8.914 17.562 1 98.75 155 GLY B CA 1
ATOM 3001 C C . GLY B 1 155 ? 1.862 9.172 16.938 1 98.75 155 GLY B C 1
ATOM 3002 O O . GLY B 1 155 ? 0.87 8.539 17.312 1 98.75 155 GLY B O 1
ATOM 3003 N N . LEU B 1 156 ? 1.838 10.148 15.953 1 98.75 156 LEU B N 1
ATOM 3004 C CA . LEU B 1 156 ? 0.549 10.578 15.422 1 98.75 156 LEU B CA 1
ATOM 3005 C C . LEU B 1 156 ? 0.544 10.516 13.898 1 98.75 156 LEU B C 1
ATOM 3007 O O . LEU B 1 156 ? 1.547 10.836 13.258 1 98.75 156 LEU B O 1
ATOM 3011 N N . VAL B 1 157 ? -0.588 10.086 13.375 1 98.88 157 VAL B N 1
ATOM 3012 C CA . VAL B 1 157 ? -0.912 10.312 11.977 1 98.88 157 VAL B CA 1
ATOM 3013 C C . VAL B 1 157 ? -2.16 11.188 11.867 1 98.88 157 VAL B C 1
ATOM 3015 O O . VAL B 1 157 ? -3.234 10.812 12.344 1 98.88 157 VAL B O 1
ATOM 3018 N N . VAL B 1 158 ? -2.014 12.344 11.305 1 98.94 158 VAL B N 1
ATOM 3019 C CA . VAL B 1 158 ? -3.129 13.258 11.086 1 98.94 158 VAL B CA 1
ATOM 3020 C C . VAL B 1 158 ? -3.568 13.195 9.625 1 98.94 158 VAL B C 1
ATOM 3022 O O . VAL B 1 158 ? -2.746 13.328 8.719 1 98.94 158 VAL B O 1
ATOM 3025 N N . LEU B 1 159 ? -4.844 12.969 9.422 1 98.62 159 LEU B N 1
ATOM 3026 C CA . LEU B 1 159 ? -5.422 12.883 8.086 1 98.62 159 LEU B CA 1
ATOM 3027 C C . LEU B 1 159 ? -6.281 14.102 7.781 1 98.62 159 LEU B C 1
ATOM 3029 O O . LEU B 1 159 ? -7.121 14.5 8.594 1 98.62 159 LEU B O 1
ATOM 3033 N N . ASP B 1 160 ? -6.012 14.711 6.699 1 98.44 160 ASP B N 1
ATOM 3034 C CA . ASP B 1 160 ? -6.91 15.734 6.176 1 98.44 160 ASP B CA 1
ATOM 3035 C C . ASP B 1 160 ? -8.062 15.109 5.395 1 98.44 160 ASP B C 1
ATOM 3037 O O . ASP B 1 160 ? -7.98 13.945 4.98 1 98.44 160 ASP B O 1
ATOM 3041 N N . ASP B 1 161 ? -9.188 15.82 5.289 1 97.94 161 ASP B N 1
ATOM 3042 C CA . ASP B 1 161 ? -10.375 15.508 4.496 1 97.94 161 ASP B CA 1
ATOM 3043 C C . ASP B 1 161 ? -11.008 14.195 4.945 1 97.94 161 ASP B C 1
ATOM 3045 O O . ASP B 1 161 ? -11.367 13.359 4.117 1 97.94 161 ASP B O 1
ATOM 3049 N N . ASN B 1 162 ? -11.086 14.094 6.25 1 96.56 162 ASN B N 1
ATOM 3050 C CA . ASN B 1 162 ? -11.734 12.953 6.887 1 96.56 162 ASN B CA 1
ATOM 3051 C C . ASN B 1 162 ? -13.219 12.875 6.527 1 96.56 162 ASN B C 1
ATOM 3053 O O . ASN B 1 162 ? -13.914 11.961 6.957 1 96.56 162 ASN B O 1
ATOM 3057 N N . TRP B 1 163 ? -13.773 13.805 5.793 1 97.19 163 TRP B N 1
ATOM 3058 C CA . TRP B 1 163 ? -15.156 13.773 5.328 1 97.19 163 TRP B CA 1
ATOM 3059 C C . TRP B 1 163 ? -15.297 12.906 4.086 1 97.19 163 TRP B C 1
ATOM 3061 O O . TRP B 1 163 ? -16.406 12.477 3.744 1 97.19 163 TRP B O 1
ATOM 3071 N N . ALA B 1 164 ? -14.25 12.766 3.326 1 98.25 164 ALA B N 1
ATOM 3072 C CA . ALA B 1 164 ? -14.289 12.016 2.068 1 98.25 164 ALA B CA 1
ATOM 3073 C C . ALA B 1 164 ? -14.406 10.523 2.322 1 98.25 164 ALA B C 1
ATOM 3075 O O . ALA B 1 164 ? -13.578 9.93 3.02 1 98.25 164 ALA B O 1
ATOM 3076 N N . PRO B 1 165 ? -15.367 9.836 1.738 1 98.19 165 PRO B N 1
ATOM 3077 C CA . PRO B 1 165 ? -15.562 8.406 1.977 1 98.19 165 PRO B CA 1
ATOM 3078 C C . PRO B 1 165 ? -14.32 7.578 1.683 1 98.19 165 PRO B C 1
ATOM 3080 O O . PRO B 1 165 ? -14.023 6.621 2.404 1 98.19 165 PRO B O 1
ATOM 3083 N N . SER B 1 166 ? -13.539 7.902 0.648 1 98.56 166 SER B N 1
ATOM 3084 C CA . SER B 1 166 ? -12.32 7.184 0.3 1 98.56 166 SER B CA 1
ATOM 3085 C C . SER B 1 166 ? -11.289 7.27 1.421 1 98.56 166 SER B C 1
ATOM 3087 O O . SER B 1 166 ? -10.719 6.254 1.829 1 98.56 166 SER B O 1
ATOM 3089 N N . VAL B 1 167 ? -11.125 8.453 1.991 1 98.75 167 VAL B N 1
ATOM 3090 C CA . VAL B 1 167 ? -10.148 8.703 3.045 1 98.75 167 VAL B CA 1
ATOM 3091 C C . VAL B 1 167 ? -10.609 8.031 4.34 1 98.75 167 VAL B C 1
ATOM 3093 O O . VAL B 1 167 ? -9.836 7.316 4.984 1 98.75 167 VAL B O 1
ATOM 3096 N N . ARG B 1 168 ? -11.852 8.172 4.656 1 97.88 168 ARG B N 1
ATOM 3097 C CA . ARG B 1 168 ? -12.414 7.625 5.887 1 97.88 168 ARG B CA 1
ATOM 3098 C C . ARG B 1 168 ? -12.352 6.102 5.887 1 97.88 168 ARG B C 1
ATOM 3100 O O . ARG B 1 168 ? -12.016 5.488 6.906 1 97.88 168 ARG B O 1
ATOM 3107 N N . THR B 1 169 ? -12.711 5.551 4.766 1 98.44 169 THR B N 1
ATOM 3108 C CA . THR B 1 169 ? -12.711 4.094 4.672 1 98.44 169 THR B CA 1
ATOM 3109 C C . THR B 1 169 ? -11.305 3.535 4.84 1 98.44 169 THR B C 1
ATOM 3111 O O . THR B 1 169 ? -11.109 2.516 5.504 1 98.44 169 THR B O 1
ATOM 3114 N N . ALA B 1 170 ? -10.305 4.203 4.266 1 98.81 170 ALA B N 1
ATOM 3115 C CA . ALA B 1 170 ? -8.922 3.768 4.438 1 98.81 170 ALA B CA 1
ATOM 3116 C C . ALA B 1 170 ? -8.523 3.768 5.91 1 98.81 170 ALA B C 1
ATOM 3118 O O . ALA B 1 170 ? -7.996 2.777 6.418 1 98.81 170 ALA B O 1
ATOM 3119 N N . ALA B 1 171 ? -8.883 4.812 6.605 1 98.56 171 ALA B N 1
ATOM 3120 C CA . ALA B 1 171 ? -8.523 4.945 8.016 1 98.56 171 ALA B CA 1
ATOM 3121 C C . ALA B 1 171 ? -9.242 3.91 8.867 1 98.56 171 ALA B C 1
ATOM 3123 O O . ALA B 1 171 ? -8.688 3.402 9.844 1 98.56 171 ALA B O 1
ATOM 3124 N N . ARG B 1 172 ? -10.445 3.617 8.523 1 98.31 172 ARG B N 1
ATOM 3125 C CA . ARG B 1 172 ? -11.273 2.707 9.312 1 98.31 172 ARG B CA 1
ATOM 3126 C C . ARG B 1 172 ? -10.633 1.323 9.391 1 98.31 172 ARG B C 1
ATOM 3128 O O . ARG B 1 172 ? -10.758 0.636 10.414 1 98.31 172 ARG B O 1
ATOM 3135 N N . TYR B 1 173 ? -9.977 0.91 8.32 1 98.56 173 TYR B N 1
ATOM 3136 C CA . TYR B 1 173 ? -9.297 -0.381 8.391 1 98.56 173 TYR B CA 1
ATOM 3137 C C . TYR B 1 173 ? -8.281 -0.4 9.531 1 98.56 173 TYR B C 1
ATOM 3139 O O . TYR B 1 173 ? -8.242 -1.347 10.32 1 98.56 173 TYR B O 1
ATOM 3147 N N . PHE B 1 174 ? -7.457 0.61 9.586 1 98.56 174 PHE B N 1
ATOM 3148 C CA . PHE B 1 174 ? -6.375 0.644 10.562 1 98.56 174 PHE B CA 1
ATOM 3149 C C . PHE B 1 174 ? -6.926 0.786 11.977 1 98.56 174 PHE B C 1
ATOM 3151 O O . PHE B 1 174 ? -6.367 0.234 12.93 1 98.56 174 PHE B O 1
ATOM 3158 N N . GLU B 1 175 ? -8.031 1.494 12.086 1 97.75 175 GLU B N 1
ATOM 3159 C CA . GLU B 1 175 ? -8.703 1.589 13.383 1 97.75 175 GLU B CA 1
ATOM 3160 C C . GLU B 1 175 ? -9.258 0.233 13.82 1 97.75 175 GLU B C 1
ATOM 3162 O O . GLU B 1 175 ? -9.023 -0.203 14.945 1 97.75 175 GLU B O 1
ATOM 3167 N N . ARG B 1 176 ? -9.891 -0.438 12.938 1 97.62 176 ARG B N 1
ATOM 3168 C CA . ARG B 1 176 ? -10.664 -1.625 13.289 1 97.62 176 ARG B CA 1
ATOM 3169 C C . ARG B 1 176 ? -9.773 -2.857 13.375 1 97.62 176 ARG B C 1
ATOM 3171 O O . ARG B 1 176 ? -10.008 -3.746 14.195 1 97.62 176 ARG B O 1
ATOM 3178 N N . ASN B 1 177 ? -8.766 -2.896 12.516 1 98.25 177 ASN B N 1
ATOM 3179 C CA . ASN B 1 177 ? -8.008 -4.141 12.398 1 98.25 177 ASN B CA 1
ATOM 3180 C C . ASN B 1 177 ? -6.617 -4.012 13.008 1 98.25 177 ASN B C 1
ATOM 3182 O O . ASN B 1 177 ? -5.977 -5.02 13.32 1 98.25 177 ASN B O 1
ATOM 3186 N N . LEU B 1 178 ? -6.125 -2.734 13.18 1 98.12 178 LEU B N 1
ATOM 3187 C CA . LEU B 1 178 ? -4.727 -2.631 13.57 1 98.12 178 LEU B CA 1
ATOM 3188 C C . LEU B 1 178 ? -4.57 -1.764 14.812 1 98.12 178 LEU B C 1
ATOM 3190 O O . LEU B 1 178 ? -3.457 -1.376 15.172 1 98.12 178 LEU B O 1
ATOM 3194 N N . GLY B 1 179 ? -5.633 -1.328 15.398 1 97.69 179 GLY B N 1
ATOM 3195 C CA . GLY B 1 179 ? -5.609 -0.795 16.75 1 97.69 179 GLY B CA 1
ATOM 3196 C C . GLY B 1 179 ? -5.355 0.7 16.797 1 97.69 179 GLY B C 1
ATOM 3197 O O . GLY B 1 179 ? -5.059 1.25 17.859 1 97.69 179 GLY B O 1
ATOM 3198 N N . TRP B 1 180 ? -5.414 1.417 15.641 1 98.12 180 TRP B N 1
ATOM 3199 C CA . TRP B 1 180 ? -5.309 2.871 15.672 1 98.12 180 TRP B CA 1
ATOM 3200 C C . TRP B 1 180 ? -6.449 3.482 16.484 1 98.12 180 TRP B C 1
ATOM 3202 O O . TRP B 1 180 ? -7.594 3.035 16.391 1 98.12 180 TRP B O 1
ATOM 3212 N N . THR B 1 181 ? -6.121 4.484 17.266 1 97.94 181 THR B N 1
ATOM 3213 C CA . THR B 1 181 ? -7.156 5.145 18.047 1 97.94 181 THR B CA 1
ATOM 3214 C C . THR B 1 181 ? -7.16 6.648 17.781 1 97.94 181 THR B C 1
ATOM 3216 O O . THR B 1 181 ? -6.102 7.258 17.625 1 97.94 181 THR B O 1
ATOM 3219 N N . THR B 1 182 ? -8.281 7.172 17.734 1 97.56 182 THR B N 1
ATOM 3220 C CA . THR B 1 182 ? -8.406 8.609 17.5 1 97.56 182 THR B CA 1
ATOM 3221 C C . THR B 1 182 ? -7.969 9.383 18.734 1 97.56 182 THR B C 1
ATOM 3223 O O . THR B 1 182 ? -8.195 8.945 19.875 1 97.56 182 THR B O 1
ATOM 3226 N N . VAL B 1 183 ? -7.227 10.422 18.547 1 96.75 183 VAL B N 1
ATOM 3227 C CA . VAL B 1 183 ? -6.918 11.375 19.609 1 96.75 183 VAL B CA 1
ATOM 3228 C C . VAL B 1 183 ? -8.078 12.359 19.766 1 96.75 183 VAL B C 1
ATOM 3230 O O . VAL B 1 183 ? -8.211 13.312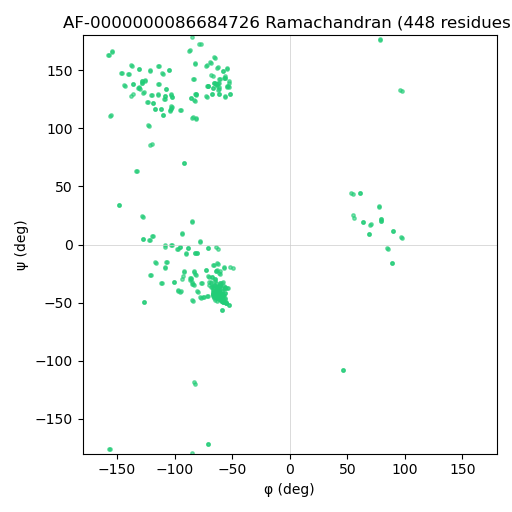 19 1 96.75 183 VAL B O 1
ATOM 3233 N N . SER B 1 184 ? -8.734 12.125 20.859 1 86.44 184 SER B N 1
ATOM 3234 C CA . SER B 1 184 ? -9.969 12.867 21.062 1 86.44 184 SER B CA 1
ATOM 3235 C C . SER B 1 184 ? -9.703 14.367 21.125 1 86.44 184 SER B C 1
ATOM 3237 O O . SER B 1 184 ? -8.688 14.805 21.672 1 86.44 184 SER B O 1
ATOM 3239 N N . ASP B 1 185 ? -10.414 15.227 20.484 1 88.38 185 ASP B N 1
ATOM 3240 C CA . ASP B 1 185 ? -10.523 16.672 20.641 1 88.38 185 ASP B CA 1
ATOM 3241 C C . ASP B 1 185 ? -9.406 17.391 19.875 1 88.38 185 ASP B C 1
ATOM 3243 O O . ASP B 1 185 ? -9.328 18.625 19.875 1 88.38 185 ASP B O 1
ATOM 3247 N N . ALA B 1 186 ? -8.469 16.547 19.234 1 92.88 186 ALA B N 1
ATOM 3248 C CA . ALA B 1 186 ? -7.348 17.219 18.578 1 92.88 186 ALA B CA 1
ATOM 3249 C C . ALA B 1 186 ? -7.836 18.266 17.594 1 92.88 186 ALA B C 1
ATOM 3251 O O . ALA B 1 186 ? -7.254 19.344 17.484 1 92.88 186 ALA B O 1
ATOM 3252 N N . PHE B 1 187 ? -8.914 17.953 16.922 1 97.12 187 PHE B N 1
ATOM 3253 C CA . PHE B 1 187 ? -9.438 18.859 15.914 1 97.12 187 PHE B CA 1
ATOM 3254 C C . PHE B 1 187 ? -10.914 19.156 16.156 1 97.12 187 PHE B C 1
ATOM 3256 O O . PHE B 1 187 ? -11.648 19.484 15.227 1 97.12 187 PHE B O 1
ATOM 3263 N N . ALA B 1 188 ? -11.367 19.016 17.375 1 93.38 188 ALA B N 1
ATOM 3264 C CA . ALA B 1 188 ? -12.766 19.234 17.75 1 93.38 188 ALA B CA 1
ATOM 3265 C C . ALA B 1 188 ? -13.219 20.641 17.375 1 93.38 188 ALA B C 1
ATOM 3267 O O . ALA B 1 188 ? -14.383 20.844 17 1 93.38 188 ALA B O 1
ATOM 3268 N N . GLY B 1 189 ? -12.344 21.625 17.484 1 94.75 189 GLY B N 1
ATOM 3269 C CA . GLY B 1 189 ? -12.688 23 17.156 1 94.75 189 GLY B CA 1
ATOM 3270 C C . GLY B 1 189 ? -12.352 23.375 15.727 1 94.75 189 GLY B C 1
ATOM 3271 O O . GLY B 1 189 ? -12.398 24.547 15.367 1 94.75 189 GLY B O 1
ATOM 3272 N N . GLY B 1 190 ? -11.984 22.375 14.914 1 97.06 190 GLY B N 1
ATOM 3273 C CA . GLY B 1 190 ? -11.57 22.672 13.547 1 97.06 190 GLY B CA 1
ATOM 3274 C C . GLY B 1 190 ? -12.727 22.781 12.578 1 97.06 190 GLY B C 1
ATOM 3275 O O . GLY B 1 190 ? -13.891 22.766 12.984 1 97.06 190 GLY B O 1
ATOM 3276 N N . SER B 1 191 ? -12.422 23.031 11.359 1 97.44 191 SER B N 1
ATOM 3277 C CA . SER B 1 191 ? -13.422 23.047 10.305 1 97.44 191 SER B CA 1
ATOM 3278 C C . SER B 1 191 ? -14.172 21.734 10.227 1 97.44 191 SER B C 1
ATOM 3280 O O . SER B 1 191 ? -13.609 20.672 10.539 1 97.44 191 SER B O 1
ATOM 3282 N N . ARG B 1 192 ? -15.453 21.812 9.93 1 97.31 192 ARG B N 1
ATOM 3283 C CA . ARG B 1 192 ? -16.297 20.609 9.828 1 97.31 192 ARG B CA 1
ATOM 3284 C C . ARG B 1 192 ? -16.922 20.5 8.445 1 97.31 192 ARG B C 1
ATOM 3286 O O . ARG B 1 192 ? -17.094 21.5 7.75 1 97.31 192 ARG B O 1
ATOM 3293 N N . GLN B 1 193 ? -17.141 19.375 8.047 1 96.56 193 GLN B N 1
ATOM 3294 C CA . GLN B 1 193 ? -17.781 19.078 6.766 1 96.56 193 GLN B CA 1
ATOM 3295 C C . GLN B 1 193 ? -18.641 17.828 6.848 1 96.56 193 GLN B C 1
ATOM 3297 O O . GLN B 1 193 ? -18.312 16.891 7.578 1 96.56 193 GLN B O 1
ATOM 3302 N N . HIS B 1 194 ? -19.75 17.828 6.059 1 97.81 194 HIS B N 1
ATOM 3303 C CA . HIS B 1 194 ? -20.609 16.641 6 1 97.81 194 HIS B CA 1
ATOM 3304 C C . HIS B 1 194 ? -19.922 15.508 5.246 1 97.81 194 HIS B C 1
ATOM 3306 O O . HIS B 1 194 ? -19.344 15.719 4.184 1 97.81 194 HIS B O 1
ATOM 3312 N N . VAL B 1 195 ? -20.062 14.336 5.828 1 97.25 195 VAL B N 1
ATOM 3313 C CA . VAL B 1 195 ? -19.469 13.164 5.191 1 97.25 195 VAL B CA 1
ATOM 3314 C C . VAL B 1 195 ? -20 13.031 3.764 1 97.25 195 VAL B C 1
ATOM 3316 O O . VAL B 1 195 ? -21.219 13.117 3.531 1 97.25 195 VAL B O 1
ATOM 3319 N N . GLY B 1 196 ? -19.062 12.922 2.811 1 96.62 196 GLY B N 1
ATOM 3320 C CA . GLY B 1 196 ? -19.422 12.727 1.416 1 96.62 196 GLY B CA 1
ATOM 3321 C C . GLY B 1 196 ? -20.078 13.945 0.794 1 96.62 196 GLY B C 1
ATOM 3322 O O . GLY B 1 196 ? -20.719 13.844 -0.253 1 96.62 196 GLY B O 1
ATOM 3323 N N . ASN B 1 197 ? -20.078 15.039 1.483 1 94.25 197 ASN B N 1
ATOM 3324 C CA . ASN B 1 197 ? -20.766 16.25 1.069 1 94.25 197 ASN B CA 1
ATOM 3325 C C . ASN B 1 197 ? -22.281 16.047 0.998 1 94.25 197 ASN B C 1
ATOM 3327 O O . ASN B 1 197 ? -22.953 16.703 0.208 1 94.25 197 ASN B O 1
ATOM 3331 N N . ASP B 1 198 ? -22.703 15.055 1.653 1 96.25 198 ASP B N 1
ATOM 3332 C CA . ASP B 1 198 ? -24.141 14.797 1.813 1 96.25 198 ASP B CA 1
ATOM 3333 C C . ASP B 1 198 ? -24.703 15.602 2.98 1 96.25 198 ASP B C 1
ATOM 3335 O O . ASP B 1 198 ? -24.422 15.305 4.141 1 96.25 198 ASP B O 1
ATOM 3339 N N . PRO B 1 199 ? -25.469 16.547 2.67 1 96.38 199 PRO B N 1
ATOM 3340 C CA . PRO B 1 199 ? -25.984 17.422 3.729 1 96.38 199 PRO B CA 1
ATOM 3341 C C . PRO B 1 199 ? -26.75 16.656 4.809 1 96.38 199 PRO B C 1
ATOM 3343 O O . PRO B 1 199 ? -26.938 17.172 5.91 1 96.38 199 PRO B O 1
ATOM 3346 N N . THR B 1 200 ? -27.188 15.492 4.484 1 97.38 200 THR B N 1
ATOM 3347 C CA . THR B 1 200 ? -27.953 14.703 5.434 1 97.38 200 THR B CA 1
ATOM 3348 C C . THR B 1 200 ? -27.047 13.812 6.27 1 97.38 200 THR B C 1
ATOM 3350 O O . THR B 1 200 ? -27.469 13.211 7.25 1 97.38 200 THR B O 1
ATOM 3353 N N . ALA B 1 201 ? -25.781 13.797 5.871 1 97.25 201 ALA B N 1
ATOM 3354 C CA . ALA B 1 201 ? -24.844 12.953 6.602 1 97.25 201 ALA B CA 1
ATOM 3355 C C . ALA B 1 201 ? -24.266 13.695 7.805 1 97.25 201 ALA B C 1
ATOM 3357 O O . ALA B 1 201 ? -24.516 14.891 7.984 1 97.25 201 ALA B O 1
ATOM 3358 N N . GLU B 1 202 ? -23.609 12.969 8.68 1 96.19 202 GLU B N 1
ATOM 3359 C CA . GLU B 1 202 ? -23.016 13.531 9.883 1 96.19 202 GLU B CA 1
ATOM 3360 C C . GLU B 1 202 ? -21.953 14.57 9.539 1 96.19 202 GLU B C 1
ATOM 3362 O O . GLU B 1 202 ? -21.234 14.438 8.539 1 96.19 202 GLU B O 1
ATOM 3367 N N . LEU B 1 203 ? -21.891 15.641 10.336 1 96.56 203 LEU B N 1
ATOM 3368 C CA . LEU B 1 203 ? -20.812 16.625 10.289 1 96.56 203 LEU B CA 1
ATOM 3369 C C . LEU B 1 203 ? -19.594 16.125 11.07 1 96.56 203 LEU B C 1
ATOM 3371 O O . LEU B 1 203 ? -19.719 15.734 12.234 1 96.56 203 LEU B O 1
ATOM 3375 N N . VAL B 1 204 ? -18.422 16.156 10.445 1 96.06 204 VAL B N 1
ATOM 3376 C CA . VAL B 1 204 ? -17.203 15.672 11.102 1 96.06 204 VAL B CA 1
ATOM 3377 C C . VAL B 1 204 ? -16.094 16.719 10.961 1 96.06 204 VAL B C 1
ATOM 3379 O O . VAL B 1 204 ? -16.109 17.531 10.039 1 96.06 204 VAL B O 1
ATOM 3382 N N . PRO B 1 205 ? -15.195 16.719 11.945 1 96.5 205 PRO B N 1
ATOM 3383 C CA . PRO B 1 205 ? -14.016 17.562 11.719 1 96.5 205 PRO B CA 1
ATOM 3384 C C . PRO B 1 205 ? -13.273 17.219 10.43 1 96.5 205 PRO B C 1
ATOM 3386 O O . PRO B 1 205 ? -13.164 16.047 10.078 1 96.5 205 PRO B O 1
ATOM 3389 N N . ARG B 1 206 ? -12.766 18.188 9.789 1 97.06 206 ARG B N 1
ATOM 3390 C CA . ARG B 1 206 ? -12.039 17.984 8.539 1 97.06 206 ARG B CA 1
ATOM 3391 C C . ARG B 1 206 ? -10.812 17.109 8.742 1 97.06 206 ARG B C 1
ATOM 3393 O O . ARG B 1 206 ? -10.523 16.234 7.922 1 97.06 206 ARG B O 1
ATOM 3400 N N . CYS B 1 207 ? -10.094 17.375 9.859 1 98.38 207 CYS B N 1
ATOM 3401 C CA . CYS B 1 207 ? -8.906 16.594 10.172 1 98.38 207 CYS B CA 1
ATOM 3402 C C . CYS B 1 207 ? -9.18 15.617 11.305 1 98.38 207 CYS B C 1
ATOM 3404 O O . CYS B 1 207 ? -10.016 15.883 12.172 1 98.38 207 CYS B O 1
ATOM 3406 N N . VAL B 1 208 ? -8.5 14.531 11.297 1 98.25 208 VAL B N 1
ATOM 3407 C CA . VAL B 1 208 ? -8.547 13.57 12.391 1 98.25 208 VAL B CA 1
ATOM 3408 C C . VAL B 1 208 ? -7.137 13.086 12.719 1 98.25 208 VAL B C 1
ATOM 3410 O O . VAL B 1 208 ? -6.312 12.898 11.82 1 98.25 208 VAL B O 1
ATOM 3413 N N . ALA B 1 209 ? -6.82 12.961 13.953 1 98.81 209 ALA B N 1
ATOM 3414 C CA . ALA B 1 209 ? -5.531 12.461 14.414 1 98.81 209 ALA B CA 1
ATOM 3415 C C . ALA B 1 209 ? -5.664 11.055 15 1 98.81 209 ALA B C 1
ATOM 3417 O O . ALA B 1 209 ? -6.582 10.789 15.773 1 98.81 209 ALA B O 1
ATOM 3418 N N . TYR B 1 210 ? -4.797 10.195 14.625 1 98.69 210 TYR B N 1
ATOM 3419 C CA . TYR B 1 210 ? -4.75 8.844 15.164 1 98.69 210 TYR B CA 1
ATOM 3420 C C . TYR B 1 210 ? -3.469 8.617 15.953 1 98.69 210 TYR B C 1
ATOM 3422 O O . TYR B 1 210 ? -2.393 9.062 15.547 1 98.69 210 TYR B O 1
ATOM 3430 N N . ARG B 1 211 ? -3.584 7.965 17.078 1 98.56 211 ARG B N 1
ATOM 3431 C CA . ARG B 1 211 ? -2.436 7.461 17.828 1 98.56 211 ARG B CA 1
ATOM 3432 C C . ARG B 1 211 ? -2.012 6.086 17.328 1 98.56 211 ARG B C 1
ATOM 3434 O O . ARG B 1 211 ? -2.836 5.176 17.219 1 98.56 211 ARG B O 1
ATOM 3441 N N . ILE B 1 212 ? -0.75 5.945 16.984 1 98 212 ILE B N 1
ATOM 3442 C CA . ILE B 1 212 ? -0.217 4.699 16.438 1 98 212 ILE B CA 1
ATOM 3443 C C . ILE B 1 212 ? 0.11 3.742 17.578 1 98 212 ILE B C 1
ATOM 3445 O O . ILE B 1 212 ? 0.846 4.098 18.5 1 98 212 ILE B O 1
ATOM 3449 N N . PRO B 1 213 ? -0.454 2.59 17.531 1 97.69 213 PRO B N 1
ATOM 3450 C CA . PRO B 1 213 ? -0.162 1.615 18.578 1 97.69 213 PRO B CA 1
ATOM 3451 C C . PRO B 1 213 ? 1.193 0.937 18.406 1 97.69 213 PRO B C 1
ATOM 3453 O O . PRO B 1 213 ? 1.896 1.207 17.422 1 97.69 213 PRO B O 1
ATOM 3456 N N . GLU B 1 214 ? 1.548 0.182 19.406 1 96.31 214 GLU B N 1
ATOM 3457 C CA . GLU B 1 214 ? 2.631 -0.768 19.172 1 96.31 214 GLU B CA 1
ATOM 3458 C C . GLU B 1 214 ? 2.332 -1.657 17.969 1 96.31 214 GLU B C 1
ATOM 3460 O O . GLU B 1 214 ? 1.191 -2.08 17.781 1 96.31 214 GLU B O 1
ATOM 3465 N N . PRO B 1 215 ? 3.354 -1.826 17.188 1 88.5 215 PRO B N 1
ATOM 3466 C CA . PRO B 1 215 ? 3.129 -2.627 15.984 1 88.5 215 PRO B CA 1
ATOM 3467 C C . PRO B 1 215 ? 2.475 -3.975 16.281 1 88.5 215 PRO B C 1
ATOM 3469 O O . PRO B 1 215 ? 2.875 -4.664 17.234 1 88.5 215 PRO B O 1
ATOM 3472 N N . VAL B 1 216 ? 1.425 -4.18 15.516 1 86.75 216 VAL B N 1
ATOM 3473 C CA . VAL B 1 216 ? 0.725 -5.453 15.633 1 86.75 216 VAL B CA 1
ATOM 3474 C C . VAL B 1 216 ? 0.528 -6.059 14.242 1 86.75 216 VAL B C 1
ATOM 3476 O O . VAL B 1 216 ? 0.224 -5.344 13.281 1 86.75 216 VAL B O 1
ATOM 3479 N N . GLU B 1 217 ? 0.801 -7.297 14.055 1 92.25 217 GLU B N 1
ATOM 3480 C CA . GLU B 1 217 ? 0.512 -8.07 12.852 1 92.25 217 GLU B CA 1
ATOM 3481 C C . GLU B 1 217 ? -0.378 -9.273 13.164 1 92.25 217 GLU B C 1
ATOM 3483 O O . GLU B 1 217 ? 0.11 -10.391 13.297 1 92.25 217 GLU B O 1
ATOM 3488 N N . PRO B 1 218 ? -1.663 -8.977 13.164 1 95 218 PRO B N 1
ATOM 3489 C CA . PRO B 1 218 ? -2.57 -10.062 13.539 1 95 218 PRO B CA 1
ATOM 3490 C C . PRO B 1 218 ? -2.617 -11.18 12.492 1 95 218 PRO B C 1
ATOM 3492 O O . PRO B 1 218 ? -2.297 -10.945 11.328 1 95 218 PRO B O 1
ATOM 3495 N N . PRO B 1 219 ? -3.037 -12.5 13 1 96.31 219 PRO B N 1
ATOM 3496 C CA . PRO B 1 219 ? -3.336 -13.523 12 1 96.31 219 PRO B CA 1
ATOM 3497 C C . PRO B 1 219 ? -4.344 -13.055 10.953 1 96.31 219 PRO B C 1
ATOM 3499 O O . PRO B 1 219 ? -5.273 -12.305 11.281 1 96.31 219 PRO B O 1
ATOM 3502 N N . PHE B 1 220 ? -4.102 -13.414 9.703 1 96.19 220 PHE B N 1
ATOM 3503 C CA . PHE B 1 220 ? -4.953 -12.906 8.633 1 96.19 220 PHE B CA 1
ATOM 3504 C C . PHE B 1 220 ? -6.395 -13.375 8.82 1 96.19 220 PHE B C 1
ATOM 3506 O O . PHE B 1 220 ? -7.324 -12.758 8.289 1 96.19 220 PHE B O 1
ATOM 3513 N N . GLU B 1 221 ? -6.637 -14.414 9.664 1 95.62 221 GLU B N 1
ATOM 3514 C CA . GLU B 1 221 ? -7.977 -14.922 9.945 1 95.62 221 GLU B CA 1
ATOM 3515 C C . GLU B 1 221 ? -8.758 -13.953 10.828 1 95.62 221 GLU B C 1
ATOM 3517 O O . GLU B 1 221 ? -9.984 -14.039 10.914 1 95.62 221 GLU B O 1
ATOM 3522 N N . ASP B 1 222 ? -8.055 -13.086 11.57 1 96.44 222 ASP B N 1
ATOM 3523 C CA . ASP B 1 222 ? -8.695 -12.141 12.477 1 96.44 222 ASP B CA 1
ATOM 3524 C C . ASP B 1 222 ? -9.133 -10.875 11.742 1 96.44 222 ASP B C 1
ATOM 3526 O O . ASP B 1 222 ? -9.477 -9.875 12.375 1 96.44 222 ASP B O 1
ATOM 3530 N N . PHE B 1 223 ? -9.25 -10.953 10.469 1 97.75 223 PHE B N 1
ATOM 3531 C CA . PHE B 1 223 ? -9.672 -9.828 9.641 1 97.75 223 PHE B CA 1
ATOM 3532 C C . PHE B 1 223 ? -11.125 -9.469 9.922 1 97.75 223 PHE B C 1
ATOM 3534 O O . PHE B 1 223 ? -12 -10.336 9.898 1 97.75 223 PHE B O 1
ATOM 3541 N N . HIS B 1 224 ? -11.422 -8.156 10.188 1 96.94 224 HIS B N 1
ATOM 3542 C CA . HIS B 1 224 ? -12.766 -7.633 10.391 1 96.94 224 HIS B CA 1
ATOM 3543 C C . HIS B 1 224 ? -13.164 -6.668 9.281 1 96.94 224 HIS B C 1
ATOM 3545 O O . HIS B 1 224 ? -12.414 -5.738 8.969 1 96.94 224 HIS B O 1
ATOM 3551 N N . PRO B 1 225 ? -14.336 -6.957 8.742 1 95.25 225 PRO B N 1
ATOM 3552 C CA . PRO B 1 225 ? -14.82 -5.969 7.766 1 95.25 225 PRO B CA 1
ATOM 3553 C C . PRO B 1 225 ? -14.875 -4.555 8.336 1 95.25 225 PRO B C 1
ATOM 3555 O O . PRO B 1 225 ? -15.109 -4.379 9.539 1 95.25 225 PRO B O 1
ATOM 3558 N N . PHE B 1 226 ? -14.734 -3.555 7.508 1 96.31 226 PHE B N 1
ATOM 3559 C CA . PHE B 1 226 ? -14.602 -2.18 7.977 1 96.31 226 PHE B CA 1
ATOM 3560 C C . PHE B 1 226 ? -15.289 -1.212 7.023 1 96.31 226 PHE B C 1
ATOM 3562 O O . PHE B 1 226 ? -15.562 -1.557 5.871 1 96.31 226 PHE B O 1
#

pLDDT: mean 97.36, std 3.14, range [60.38, 99.0]

Secondary structure (DSSP, 8-state):
-HHHHHHHHHHHH--S--SSTTHHHHHSPPHHHHHHHHHHHHHTT--EEEEE--TTSHHHHHHHHHHHHHT-SS-EEEEE-TTTTTTSTTHHHHHHHHTTGGGTEEEE-S-HHHHHHHHHHTT--EEEEEE-S--SHHHHHHHHHHHHHHEEEEEEEEES-TTSHHHHHHHHHHHHHH--EE-TTTTTTS-EEEGGG-TTSPEEES-EEEEPPSP----GGG----/-HHHHHHHHHHHH--S--SSTTHHHHHSPPHHHHHHHHHHHHHTT--EEEEE--TTSHHHHHHHHHHHHHT-SS-EEEEE-TTTTTTSTTHHHHHHHHTTGGGTEEEE-S-HHHHHHHHHHTT--EEEEEE-S--SHHHHHHHHHHHHHHEEEEEEEEES-TTSHHHHHHHHHHHHHH--EE-TTTTTTS-EEEGGG-TTSPEEES-EEEEPPSP----GGG----

Sequence (452 aa):
MRIREVREKLERDGPPWARDDNDFRTVALPAHDCDLLRDLLITERAATVVEIGLAYGGSALAIGEALVAVGSERPRHVIVDPFQDTAFSDVGWEQLRSAGLDTVAELVRDWSSIVLPRLVTDGFVADAAFVDGSHRYHEVFVDLYFLRKLVRPGGLVVLDDNWAPSVRTAARYFERNLGWTTVSDAFAGGSRQHVGNDPTAELVPRCVAYRIPEPVEPPFEDFHPFMRIREVREKLERDGPPWARDDNDFRTVALPAHDCDLLRDLLITERAATVVEIGLAYGGSALAIGEALVAVGSERPRHVIVDPFQDTAFSDVGWEQLRSAGLDTVAELVRDWSSIVLPRLVTDGFVADAAFVDGSHRYHEVFVDLYFLRKLVRPGGLVVLDDNWAPSVRTAARYFERNLGWTTVSDAFAGGSRQHVGNDPTAELVPRCVAYRIPEPVEPPFEDFHPF

Foldseek 3Di:
DLLVVLLVCCLVPNFPDDLDDCRRVVQPFHLVLLQLLLVVCLVLLWQEEEEEDQQQQNNVSSVLNSNVVSPDPQRAYEYEAQCCVPHRVVNNVVSCVSSVSVVRYDYDNDQLLVVLVVCLVVVAATQEYEYRHDLALVSLLSNVVSVLSRYDQQGKYKYFQCLEPSNVQSVVQCVVPVPKDWDPPSQVVADWAARVNPPVHDIDHRMIMIGRHDGDDDDPVSHDDD/DLLVVLLVCCLVPNFPDDLDDCRRVVQPFHLVLLQLLLVVCLVLLWQEEEEEDQQQQNNVSSVLVSNVNSPDPQRAYEYEAQCCVPHRVVNNVVSCVSSVSVVRYDYDNDQLLVVLVVCLVVVAATQEYEYRHDLALVSLLSNVVSNLSRYDQQGKYKYFQCLEPSNVQSVVQCVVPVPKDWDPPSQVVADWAARVNPPPHDIDHRMIMIGRHDGDDDDPVSHDDD

Solvent-accessible surface area (backbone atoms only — not comparable to full-atom values): 23493 Å² total; per-residue (Å²): 110,59,45,61,53,48,52,50,44,38,70,72,69,43,65,99,65,63,89,46,93,58,42,57,75,71,70,47,63,52,67,68,44,25,50,39,50,16,52,50,37,37,75,68,54,32,35,25,36,40,29,32,39,53,68,72,20,50,53,55,49,24,48,48,50,17,27,60,69,50,56,50,95,70,40,36,34,44,35,32,31,62,41,39,74,82,67,40,72,33,44,12,61,50,50,35,43,73,29,62,39,59,83,41,36,48,81,42,74,40,53,58,78,56,49,44,44,50,39,50,74,70,64,48,70,23,37,26,34,40,44,57,51,67,54,33,35,73,56,39,37,49,50,52,57,44,43,67,71,24,28,38,62,70,18,36,43,32,34,52,52,45,23,37,61,23,39,36,54,38,50,38,41,42,36,73,63,52,58,36,38,73,46,82,66,63,37,67,86,38,59,67,36,31,35,66,73,31,85,86,40,63,73,35,40,30,45,48,41,28,35,36,45,68,89,70,83,72,65,38,84,71,62,61,91,112,111,59,44,60,54,49,52,50,44,37,69,71,71,45,66,98,67,63,90,45,94,59,42,56,74,73,70,46,64,53,68,68,43,24,50,40,51,17,51,50,38,36,75,66,54,34,34,26,36,39,30,31,39,51,67,72,19,51,52,56,49,25,48,49,50,18,28,60,71,50,56,51,95,71,40,36,34,44,34,28,33,60,39,37,72,82,66,41,71,35,44,13,60,51,51,34,44,73,30,60,38,58,82,40,37,48,79,43,74,40,53,59,78,54,50,44,45,50,38,48,75,70,65,49,70,22,38,26,34,40,44,57,53,67,56,32,36,74,54,39,36,48,50,53,59,44,42,66,70,24,30,37,63,70,19,37,44,31,34,53,53,46,25,37,61,24,39,37,54,39,51,38,40,42,36,75,65,50,58,35,38,73,45,82,68,63,36,68,87,37,58,66,35,32,35,66,74,32,87,87,41,64,74,35,41,30,44,48,42,29,36,36,45,69,92,70,81,72,63,40,84,73,62,63,91,113

Nearest PDB structures (foldseek):
  5k0g-assembly2_B  TM=8.065E-01  e=1.483E-09  Rattus norvegicus
  5lr6-assembly2_B  TM=7.817E-01  e=2.000E-09  Rattus norvegicus
  2zth-assembly1_A  TM=7.184E-01  e=1.574E-09  Rattus norvegicus
  5lr6-assembly1_A  TM=7.515E-01  e=1.483E-09  Rattus norvegicus
  5pa7-assembly2_B  TM=6.785E-01  e=1.280E-08  Rattus norvegicus